Protein 6U4Z (pdb70)

InterPro domains:
  IPR005198 Glycoside hydrolase, family 76 [PF03663] (141-435)
  IPR008928 Six-hairpin glycosidase superfamily [SSF48208] (163-463)
  IPR053169 Meiotically Up-regulated Gene Protein [PTHR47791] (1-505)

Sequence (473 aa):
IDPVGQLEVYKTSSREKEILVKFIRTNYVKDIQIEIAYRNTESGENGEWTTTIVLNGDNYKYGGNYLLQVPAEGTYEVAITLIGANELRSESKSQLASTFEYVKTSMFDCAHSMMTCVIKYYYHKGPRTCWQTYYPKEQGYWDDGDAVVWGQGGGLSAFVALREASVDTEQEEYYRSLEDDMFKGIQHFWVTDHGRTAYSVYPDSGNDRFYDDNVWIGLDMAKWYAISSKDVRYLNQAKAVWDYLSQYGWDNTCGGGVHWKELNEPSKSKHTCSTAPTGVLSCKLYQLTHEQKYLDKAIECFNWLQAYMQDPSDHLYYDDNVSPDPEDPTQPGRMETNKYSYNSGQPLQLACLLYKITKNESSYLTVAHQIAEACHKKWFTSYHSEVLQRDFNILAPGHAWFNTVMCRGFFELYSIDKNPSSYLEDVRNTMLHAWFGKAHHISGLINDEEDLSGAVSMNKWEILRQASLVELYALLAIWES

Nearest PDB structures (foldseek):
  6u4z-assembly1_A  TM=1.002E+00  e=9.027E-87  Bacteroides thetaiotaomicron
  4c1s-assembly2_B  TM=9.941E-01  e=2.453E-46  Bacteroides thetaiotaomicron VPI-5482
  4v1r-assembly1_A  TM=8.796E-01  e=1.742E-18  Bacteroides thetaiotaomicron VPI-5482
  6zbw-assembly2_B  TM=8.422E-01  e=4.303E-13  Niallia circulans
  3gt5-assembly1_A  TM=7.184E-01  e=1.933E-08  Xylella fastidiosa M23

Radius of gyration: 27.52 Å; Cα contacts (8 Å, |Δi|>4): 1020; chains: 1; bounding box: 50×88×71 Å

Foldseek 3Di:
DAWWPDWDWEEDLAFQKIKIWTFRPAFDAAKKKKKWKDFCVQPPPDDIDIDIHHCVVQRGTGIDMDRHDAWGKMKIKIWIAHPPRRIHDIDIDIYTGHALVPDQLLVLLVLLVVLQCVQFADPDPARFGAFKPPQDQDPPRRGFFLLLRLLLLLLLLLNCQLCVVHPCVVVSVVCVVRSVRRQCLQQEQEPNATFGFRGRYYPGKRWLLSGLSQLQSLLSSCVRVVPCVSVVSNVSSLCCQVPPQWDLFQHIAGFTIDPDDGDQKHFLSNLLSSLVSLLSNCVVPVDVVSVVSNVSSLVSQVVHFADPVQRFGFTIWGADPVGRSHTDDTRRDGFLLSLLSSLLSLLSNCVVPVPCVSVVSNVSSLVSSQVPQWAWDQQPSNRDIATAGAFDQLLSNLSSCSSVLSNCVPVVDCRSVVNVVVLLSCQCSHLQQDPSRFGVQRGSNNPDDDDMGTSSNRSSSSSSSSSVSVVVD

Structure (mmCIF, N/CA/C/O backbone):
data_6U4Z
#
_entry.id   6U4Z
#
_cell.length_a   55.420
_cell.length_b   58.520
_cell.length_c   159.080
_cell.angle_alpha   90.000
_cell.angle_beta   90.000
_cell.angle_gamma   90.000
#
_symmetry.space_group_name_H-M   'P 21 21 21'
#
loop_
_entity.id
_entity.type
_entity.pdbx_description
1 polymer Alpha-1,6-mannanase
2 non-polymer 'HEXAETHYLENE GLYCOL'
3 non-polymer 1,2-ETHANEDIOL
4 water water
#
loop_
_atom_site.group_PDB
_atom_site.id
_atom_site.type_symbol
_atom_site.label_atom_id
_atom_site.label_alt_id
_atom_site.label_comp_id
_atom_site.label_asym_id
_atom_site.label_entity_id
_atom_site.label_seq_id
_atom_site.pdbx_PDB_ins_code
_atom_site.Cartn_x
_atom_site.Cartn_y
_atom_site.Cartn_z
_atom_site.occupancy
_atom_site.B_iso_or_equiv
_atom_site.auth_seq_id
_atom_site.auth_comp_id
_atom_site.auth_asym_id
_atom_site.auth_atom_id
_atom_site.pdbx_PDB_model_num
ATOM 1 N N . ILE A 1 24 ? 26.925 -0.855 95.370 1.00 38.35 50 ILE A N 1
ATOM 2 C CA . ILE A 1 24 ? 26.894 0.603 95.418 1.00 35.01 50 ILE A CA 1
ATOM 3 C C . ILE A 1 24 ? 25.814 1.153 94.491 1.00 31.58 50 ILE A C 1
ATOM 4 O O . ILE A 1 24 ? 25.799 0.858 93.298 1.00 32.67 50 ILE A O 1
ATOM 6 N N . ASP A 1 25 ? 24.908 1.950 95.046 1.00 33.90 51 ASP A N 1
ATOM 7 C CA . ASP A 1 25 ? 23.852 2.535 94.236 1.00 38.27 51 ASP A CA 1
ATOM 8 C C . ASP A 1 25 ? 24.429 3.642 93.354 1.00 34.25 51 ASP A C 1
ATOM 9 O O . ASP A 1 25 ? 25.340 4.362 93.777 1.00 34.08 51 ASP A O 1
ATOM 11 N N . PRO A 1 26 ? 23.932 3.801 92.136 1.00 32.30 52 PRO A N 1
ATOM 12 C CA . PRO A 1 26 ? 24.430 4.858 91.251 1.00 33.43 52 PRO A CA 1
ATOM 13 C C . PRO A 1 26 ? 23.766 6.180 91.619 1.00 36.24 52 PRO A C 1
ATOM 14 O O . PRO A 1 26 ? 22.967 6.261 92.551 1.00 37.28 52 PRO A O 1
ATOM 18 N N . VAL A 1 27 ? 24.109 7.232 90.872 1.00 33.21 53 VAL A N 1
ATOM 19 C CA . VAL A 1 27 ? 23.355 8.470 91.022 1.00 30.29 53 VAL A CA 1
ATOM 20 C C . VAL A 1 27 ? 21.937 8.238 90.527 1.00 22.80 53 VAL A C 1
ATOM 21 O O . VAL A 1 27 ? 21.709 7.490 89.566 1.00 26.40 53 VAL A O 1
ATOM 25 N N . GLY A 1 28 ? 20.978 8.880 91.193 1.00 31.64 54 GLY A N 1
ATOM 26 C CA . GLY A 1 28 ? 19.596 8.742 90.774 1.00 31.71 54 GLY A CA 1
ATOM 27 C C . GLY A 1 28 ? 19.322 9.459 89.468 1.00 27.50 54 GLY A C 1
ATOM 28 O O . GLY A 1 28 ? 18.608 8.946 88.604 1.00 33.08 54 GLY A O 1
ATOM 29 N N . GLN A 1 29 ? 19.900 10.644 89.297 1.00 29.11 55 GLN A N 1
ATOM 30 C CA . GLN A 1 29 ? 19.677 11.436 88.100 1.00 26.13 55 GLN A CA 1
ATOM 31 C C . GLN A 1 29 ? 20.968 12.145 87.726 1.00 23.33 55 GLN A C 1
ATOM 32 O O . GLN A 1 29 ? 21.766 12.513 88.591 1.00 22.33 55 GLN A O 1
ATOM 34 N N . LEU A 1 30 ? 21.154 12.336 86.424 1.00 23.23 56 LEU A N 1
ATOM 35 C CA . LEU A 1 30 ? 22.257 13.118 85.888 1.00 21.85 56 LEU A CA 1
ATOM 36 C C . LEU A 1 30 ? 21.709 13.928 84.731 1.00 21.10 56 LEU A C 1
ATOM 37 O O . LEU A 1 30 ? 21.092 13.364 83.825 1.00 21.30 56 LEU A O 1
ATOM 42 N N . GLU A 1 31 ? 21.922 15.244 84.763 1.00 19.60 57 GLU A N 1
ATOM 43 C CA . GLU A 1 31 ? 21.608 16.108 83.636 1.00 20.35 57 GLU A CA 1
ATOM 44 C C . GLU A 1 31 ? 22.796 17.021 83.395 1.00 19.72 57 GLU A C 1
ATOM 45 O O . GLU A 1 31 ? 23.459 17.454 84.339 1.00 19.08 57 GLU A O 1
ATOM 51 N N . VAL A 1 32 ? 23.087 17.289 82.130 1.00 21.14 58 VAL A N 1
ATOM 52 C CA . VAL A 1 32 ? 24.225 18.125 81.767 1.00 20.98 58 VAL A CA 1
ATOM 53 C C . VAL A 1 32 ? 23.757 19.203 80.806 1.00 23.47 58 VAL A C 1
ATOM 54 O O . VAL A 1 32 ? 22.884 18.964 79.962 1.00 22.69 58 VAL A O 1
ATOM 58 N N . TYR A 1 33 ? 24.347 20.389 80.931 1.00 19.97 59 TYR A N 1
ATOM 59 C CA . TYR A 1 33 ? 23.853 21.557 80.223 1.00 20.15 59 TYR A CA 1
ATOM 60 C C . TYR A 1 33 ? 24.998 22.414 79.721 1.00 20.70 59 TYR A C 1
ATOM 61 O O . TYR A 1 33 ? 26.009 22.590 80.403 1.00 19.37 59 TYR A O 1
ATOM 70 N N . LYS A 1 34 ? 24.809 22.957 78.526 1.00 21.47 60 LYS A N 1
ATOM 71 C CA . LYS A 1 34 ? 25.541 24.134 78.098 1.00 20.14 60 LYS A CA 1
ATOM 72 C C . LYS A 1 34 ? 25.281 25.267 79.088 1.00 21.01 60 LYS A C 1
ATOM 73 O O . LYS A 1 34 ? 24.251 25.303 79.768 1.00 24.00 60 LYS A O 1
ATOM 78 N N . THR A 1 35 ? 26.234 26.185 79.197 1.00 19.87 61 THR A N 1
ATOM 79 C CA . THR A 1 35 ? 26.056 27.374 80.023 1.00 20.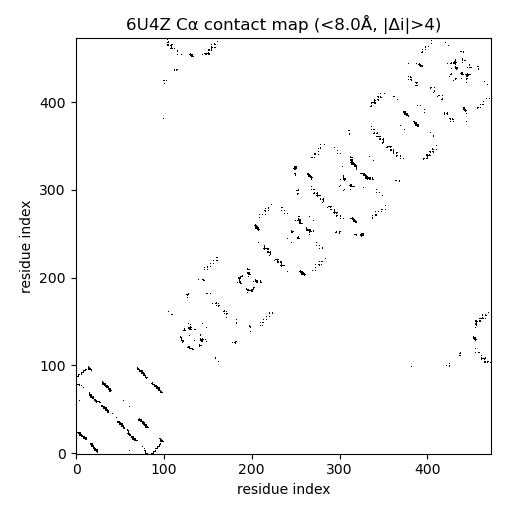30 61 THR A CA 1
ATOM 80 C C . THR A 1 35 ? 26.224 28.610 79.147 1.00 20.65 61 THR A C 1
ATOM 81 O O . THR A 1 35 ? 26.362 28.518 77.925 1.00 20.67 61 THR A O 1
ATOM 85 N N A SER A 1 36 ? 26.219 29.778 79.783 0.37 19.98 62 SER A N 1
ATOM 86 N N B SER A 1 36 ? 26.218 29.777 79.787 0.63 19.95 62 SER A N 1
ATOM 87 C CA A SER A 1 36 ? 26.454 31.026 79.070 0.37 21.81 62 SER A CA 1
ATOM 88 C CA B SER A 1 36 ? 26.454 31.030 79.082 0.63 21.81 62 SER A CA 1
ATOM 89 C C A SER A 1 36 ? 27.932 31.314 78.848 0.37 23.52 62 SER A C 1
ATOM 90 C C B SER A 1 36 ? 27.930 31.300 78.829 0.63 23.57 62 SER A C 1
ATOM 91 O O A SER A 1 36 ? 28.261 32.316 78.203 0.37 22.43 62 SER A O 1
ATOM 92 O O B SER A 1 36 ? 28.257 32.277 78.146 0.63 22.42 62 SER A O 1
ATOM 97 N N . ARG A 1 37 ? 28.824 30.472 79.357 1.00 20.84 63 ARG A N 1
ATOM 98 C CA . ARG A 1 37 ? 30.255 30.657 79.191 1.00 20.65 63 ARG A CA 1
ATOM 99 C C . ARG A 1 37 ? 30.825 29.558 78.307 1.00 18.54 63 ARG A C 1
ATOM 100 O O . ARG A 1 37 ? 30.324 28.432 78.282 1.00 18.25 63 ARG A O 1
ATOM 108 N N . GLU A 1 38 ? 31.870 29.904 77.561 1.00 18.63 64 GLU A N 1
ATOM 109 C CA . GLU A 1 38 ? 32.439 28.980 76.597 1.00 17.77 64 GLU A CA 1
ATOM 110 C C . GLU A 1 38 ? 33.079 27.787 77.295 1.00 17.89 64 GLU A C 1
ATOM 111 O O . GLU A 1 38 ? 33.515 27.871 78.447 1.00 18.11 64 GLU A O 1
ATOM 117 N N . LYS A 1 39 ? 33.132 26.668 76.575 1.00 15.92 65 LYS A N 1
ATOM 118 C CA . LYS A 1 39 ? 33.901 25.502 77.004 1.00 16.23 65 LYS A CA 1
ATOM 119 C C . LYS A 1 39 ? 33.521 25.076 78.416 1.00 17.52 65 LYS A C 1
ATOM 120 O O . LYS A 1 39 ? 34.375 24.777 79.252 1.00 17.80 65 LYS A O 1
ATOM 126 N N . GLU A 1 40 ? 32.218 25.047 78.682 1.00 16.26 66 GLU A N 1
ATOM 127 C CA . GLU A 1 40 ? 31.710 24.755 80.015 1.00 17.59 66 GLU A CA 1
ATOM 128 C C . GLU A 1 40 ? 30.513 23.834 79.904 1.00 18.04 66 GLU A C 1
ATOM 129 O O . GLU A 1 40 ? 29.622 24.062 79.081 1.00 18.86 66 GLU A O 1
ATOM 135 N N . ILE A 1 41 ? 30.493 22.802 80.739 1.00 18.50 67 ILE A N 1
ATOM 136 C CA . ILE A 1 41 ? 29.334 21.935 80.888 1.00 18.66 67 ILE A CA 1
ATOM 137 C C . ILE A 1 41 ? 28.950 21.934 82.356 1.00 19.94 67 ILE A C 1
ATOM 138 O O . ILE A 1 41 ? 29.775 21.604 83.221 1.00 18.89 67 ILE A O 1
ATOM 143 N N . LEU A 1 42 ? 27.713 22.319 82.641 1.00 17.51 68 LEU A N 1
ATOM 144 C CA . LEU A 1 42 ? 27.192 22.260 83.997 1.00 18.53 68 LEU A CA 1
ATOM 145 C C . LEU A 1 42 ? 26.613 20.872 84.225 1.00 19.83 68 LEU A C 1
ATOM 146 O O . LEU A 1 42 ? 25.713 20.438 83.495 1.00 21.03 68 LEU A O 1
ATOM 151 N N . VAL A 1 43 ? 27.142 20.173 85.220 1.00 17.43 69 VAL A N 1
ATOM 152 C CA . VAL A 1 43 ? 26.715 18.822 85.551 1.00 17.51 69 VAL A CA 1
ATOM 153 C C . VAL A 1 43 ? 25.824 18.930 86.774 1.00 18.64 69 VAL A C 1
ATOM 154 O O . VAL A 1 43 ? 26.263 19.424 87.815 1.00 18.27 69 VAL A O 1
ATOM 158 N N . LYS A 1 44 ? 24.578 18.486 86.659 1.00 17.17 70 LYS A N 1
ATOM 159 C CA . LYS A 1 44 ? 23.660 18.491 87.790 1.00 20.77 70 LYS A CA 1
ATOM 160 C C . LYS A 1 44 ? 23.242 17.059 88.065 1.00 18.15 70 LYS A C 1
ATOM 161 O O . LYS A 1 44 ? 22.807 16.350 87.150 1.00 20.51 70 LYS A O 1
ATOM 165 N N . PHE A 1 45 ? 23.374 16.643 89.321 1.00 18.31 71 PHE A N 1
ATOM 166 C CA . PHE A 1 45 ? 23.111 15.256 89.657 1.00 18.32 71 PHE A CA 1
ATOM 167 C C . PHE A 1 45 ? 22.376 15.173 90.984 1.00 17.59 71 PHE A C 1
ATOM 168 O O . PHE A 1 45 ? 22.467 16.062 91.836 1.00 18.26 71 PHE A O 1
ATOM 176 N N . ILE A 1 46 ? 21.648 14.070 91.130 1.00 19.82 72 ILE A N 1
ATOM 177 C CA . ILE A 1 46 ? 20.794 13.757 92.264 1.00 24.49 72 ILE A CA 1
ATOM 178 C C . ILE A 1 46 ? 21.248 12.411 92.809 1.00 20.55 72 ILE A C 1
ATOM 179 O O . ILE A 1 46 ? 21.419 11.456 92.045 1.00 25.89 72 ILE A O 1
ATOM 184 N N . ARG A 1 47 ? 21.452 12.316 94.112 1.00 25.09 73 ARG A N 1
ATOM 185 C CA . ARG A 1 47 ? 21.748 11.032 94.729 1.00 28.96 73 ARG A CA 1
ATOM 186 C C . ARG A 1 47 ? 20.446 10.399 95.205 1.00 37.39 73 ARG A C 1
ATOM 187 O O . ARG A 1 47 ? 19.673 11.035 95.934 1.00 28.11 73 ARG A O 1
ATOM 195 N N . THR A 1 48 ? 20.185 9.165 94.751 1.00 30.11 74 THR A N 1
ATOM 196 C CA . THR A 1 48 ? 18.971 8.457 95.151 1.00 35.28 74 THR A CA 1
ATOM 197 C C . THR A 1 48 ? 18.799 8.492 96.664 1.00 37.19 74 THR A C 1
ATOM 198 O O . THR A 1 48 ? 17.719 8.817 97.171 1.00 32.00 74 THR A O 1
ATOM 200 N N . ASN A 1 49 ? 19.868 8.183 97.398 1.00 31.56 75 ASN A N 1
ATOM 201 C CA . ASN A 1 49 ? 19.940 8.424 98.832 1.00 38.68 75 ASN A CA 1
ATOM 202 C C . ASN A 1 49 ? 21.374 8.789 99.187 1.00 35.83 75 ASN A C 1
ATOM 203 O O . ASN A 1 49 ? 22.317 8.466 98.456 1.00 36.30 75 ASN A O 1
ATOM 208 N N . TYR A 1 50 ? 21.524 9.471 100.321 1.00 26.46 76 TYR A N 1
ATOM 209 C CA . TYR A 1 50 ? 22.844 9.811 100.838 1.00 33.53 76 TYR A CA 1
ATOM 210 C C . TYR A 1 50 ? 23.465 8.595 101.514 1.00 38.83 76 TYR A C 1
ATOM 211 O O . TYR A 1 50 ? 22.906 8.054 102.477 1.00 35.54 76 TYR A O 1
ATOM 220 N N . VAL A 1 51 ? 24.627 8.183 101.024 1.00 28.88 77 VAL A N 1
ATOM 221 C CA . VAL A 1 51 ? 25.407 7.104 101.614 1.00 27.40 77 VAL A CA 1
ATOM 222 C C . VAL A 1 51 ? 26.735 7.698 102.062 1.00 31.30 77 VAL A C 1
ATOM 223 O O . VAL A 1 51 ? 27.395 8.403 101.289 1.00 31.82 77 VAL A O 1
ATOM 227 N N . LYS A 1 52 ? 27.113 7.440 103.310 1.00 33.09 78 LYS A N 1
ATOM 228 C CA . LYS A 1 52 ? 28.357 7.990 103.829 1.00 30.30 78 LYS A CA 1
ATOM 229 C C . LYS A 1 52 ? 29.556 7.364 103.124 1.00 31.53 78 LYS A C 1
ATOM 230 O O . LYS A 1 52 ? 29.500 6.228 102.643 1.00 27.78 78 LYS A O 1
ATOM 232 N N . ASP A 1 53 ? 30.643 8.138 103.048 1.00 35.92 79 ASP A N 1
ATOM 233 C CA . ASP A 1 53 ? 31.927 7.667 102.514 1.00 34.19 79 ASP A CA 1
ATOM 234 C C . ASP A 1 53 ? 31.816 7.193 101.063 1.00 38.84 79 ASP A C 1
ATOM 235 O O . ASP A 1 53 ? 32.404 6.183 100.673 1.00 39.54 79 ASP A O 1
ATOM 237 N N . ILE A 1 54 ? 31.055 7.926 100.255 1.00 25.62 80 ILE A N 1
ATOM 238 C CA . ILE A 1 54 ? 30.952 7.654 98.826 1.00 26.60 80 ILE A CA 1
ATOM 239 C C . ILE A 1 54 ? 31.658 8.775 98.078 1.00 25.15 80 ILE A C 1
ATOM 240 O O . ILE A 1 54 ? 31.518 9.952 98.428 1.00 25.96 80 ILE A O 1
ATOM 244 N N . GLN A 1 55 ? 32.427 8.401 97.062 1.00 25.62 81 GLN A N 1
ATOM 245 C CA . GLN A 1 55 ? 33.096 9.362 96.201 1.00 25.58 81 GLN A CA 1
ATOM 246 C C . GLN A 1 55 ? 32.343 9.474 94.882 1.00 23.03 81 GLN A C 1
ATOM 247 O O . GLN A 1 55 ? 31.728 8.514 94.409 1.00 22.72 81 GLN A O 1
ATOM 253 N N . ILE A 1 56 ? 32.396 10.661 94.291 1.00 22.31 82 ILE A N 1
ATOM 254 C CA . ILE A 1 56 ? 31.635 10.971 93.089 1.00 20.26 82 ILE A CA 1
ATOM 255 C C . ILE A 1 56 ? 32.617 11.198 91.953 1.00 19.77 82 ILE A C 1
ATOM 256 O O . ILE A 1 56 ? 33.311 12.221 91.908 1.00 20.37 82 ILE A O 1
ATOM 261 N N . GLU A 1 57 ? 32.660 10.257 91.021 1.00 18.55 83 GLU A N 1
ATOM 262 C CA . GLU A 1 57 ? 33.543 10.376 89.872 1.00 19.65 83 GLU A CA 1
ATOM 263 C C . GLU A 1 57 ? 32.780 11.028 88.728 1.00 18.69 83 GLU A C 1
ATOM 264 O O . GLU A 1 57 ? 31.771 10.489 88.254 1.00 19.16 83 GLU A O 1
ATOM 270 N N . ILE A 1 58 ? 33.255 12.188 88.287 1.00 18.18 84 ILE A N 1
ATOM 271 C CA . ILE A 1 58 ? 32.710 12.853 87.110 1.00 16.59 84 ILE A CA 1
ATOM 272 C C . ILE A 1 58 ? 33.740 12.728 86.002 1.00 17.19 84 ILE A C 1
ATOM 273 O O . ILE A 1 58 ? 34.873 13.208 86.134 1.00 17.00 84 ILE A O 1
ATOM 278 N N . ALA A 1 59 ? 33.355 12.067 84.920 1.00 16.46 85 ALA A N 1
ATOM 279 C CA . ALA A 1 59 ? 34.250 11.819 83.807 1.00 18.21 85 ALA A CA 1
ATOM 280 C C . ALA A 1 59 ? 33.626 12.357 82.529 1.00 21.40 85 ALA A C 1
ATOM 281 O O . ALA A 1 59 ? 32.404 12.313 82.348 1.00 18.51 85 ALA A O 1
ATOM 283 N N . TYR A 1 60 ? 34.469 12.877 81.641 1.00 17.47 86 TYR A N 1
ATOM 284 C CA . TYR A 1 60 ? 33.980 13.328 80.350 1.00 15.68 86 TYR A CA 1
ATOM 285 C C . TYR A 1 60 ? 34.952 12.962 79.244 1.00 16.95 86 TYR A C 1
ATOM 286 O O . TYR A 1 60 ? 36.147 12.757 79.465 1.00 16.92 86 TYR A O 1
ATOM 295 N N . ARG A 1 61 ? 34.410 12.901 78.037 1.00 16.60 87 ARG A N 1
ATOM 296 C CA . ARG A 1 61 ? 35.232 12.788 76.850 1.00 16.14 87 ARG A CA 1
ATOM 297 C C . ARG A 1 61 ? 34.479 13.425 75.697 1.00 15.89 87 ARG A C 1
ATOM 298 O O . ARG A 1 61 ? 33.244 13.417 75.652 1.00 16.16 87 ARG A O 1
ATOM 306 N N . ASN A 1 62 ? 35.244 13.995 74.778 1.00 18.61 88 ASN A N 1
ATOM 307 C CA . ASN A 1 62 ? 34.683 14.474 73.531 1.00 17.61 88 ASN A CA 1
ATOM 308 C C . ASN A 1 62 ? 34.151 13.272 72.763 1.00 20.07 88 ASN A C 1
ATOM 309 O O . ASN A 1 62 ? 34.834 12.250 72.650 1.00 20.40 88 ASN A O 1
ATOM 314 N N . THR A 1 63 ? 32.922 13.380 72.251 1.00 17.80 89 THR A N 1
ATOM 315 C CA . THR A 1 63 ? 32.349 12.234 71.547 1.00 20.02 89 THR A CA 1
ATOM 316 C C . THR A 1 63 ? 33.079 11.916 70.252 1.00 22.70 89 THR A C 1
ATOM 317 O O . THR A 1 63 ? 32.896 10.817 69.716 1.00 22.85 89 THR A O 1
ATOM 321 N N . GLU A 1 64 ? 33.919 12.827 69.756 1.00 19.85 90 GLU A N 1
ATOM 322 C CA . GLU A 1 64 ? 34.662 12.574 68.526 1.00 20.60 90 GLU A CA 1
ATOM 323 C C . GLU A 1 64 ? 35.588 11.371 68.645 1.00 24.42 90 GLU A C 1
ATOM 324 O O . GLU A 1 64 ? 35.940 10.769 67.626 1.00 23.98 90 GLU A O 1
ATOM 326 N N . SER A 1 65 ? 35.994 11.003 69.858 1.00 19.23 91 SER A N 1
ATOM 327 C CA . SER A 1 65 ? 36.897 9.871 70.026 1.00 22.47 91 SER A CA 1
ATOM 328 C C . SER A 1 65 ? 36.185 8.524 70.038 1.00 24.15 91 SER A C 1
ATOM 329 O O . SER A 1 65 ? 36.859 7.491 69.997 1.00 25.20 91 SER A O 1
ATOM 332 N N . GLY A 1 66 ? 34.859 8.498 70.093 1.00 23.04 92 GLY A N 1
ATOM 333 C CA . GLY A 1 66 ? 34.151 7.233 70.077 1.00 19.05 92 GLY A CA 1
ATOM 334 C C . GLY A 1 66 ? 34.236 6.511 71.408 1.00 19.73 92 GLY A C 1
ATOM 335 O O . GLY A 1 66 ? 34.712 7.040 72.416 1.00 21.70 92 GLY A O 1
ATOM 336 N N . GLU A 1 67 ? 33.766 5.261 71.400 1.00 21.32 93 GLU A N 1
ATOM 337 C CA . GLU A 1 67 ? 33.567 4.536 72.652 1.00 21.60 93 GLU A CA 1
ATOM 338 C C . GLU A 1 67 ? 34.871 4.093 73.297 1.00 21.81 93 GLU A C 1
ATOM 339 O O . GLU A 1 67 ? 34.878 3.785 74.495 1.00 25.14 93 GLU A O 1
ATOM 345 N N . ASN A 1 68 ? 35.957 4.025 72.536 1.00 22.78 94 ASN A N 1
ATOM 346 C CA . ASN A 1 68 ? 37.275 3.735 73.084 1.00 25.30 94 ASN A CA 1
ATOM 347 C C . ASN A 1 68 ? 38.024 4.998 73.477 1.00 24.91 94 ASN A C 1
ATOM 348 O O . ASN A 1 68 ? 39.181 4.912 73.898 1.00 25.40 94 ASN A O 1
ATOM 353 N N . GLY A 1 69 ? 37.397 6.162 73.338 1.00 21.77 95 GLY A N 1
ATOM 354 C CA . GLY A 1 69 ? 38.071 7.399 73.675 1.00 21.82 95 GLY A CA 1
ATOM 355 C C . GLY A 1 69 ? 38.382 7.473 75.159 1.00 21.28 95 GLY A C 1
ATOM 356 O O . GLY A 1 69 ? 37.617 7.005 76.004 1.00 19.89 95 GLY A O 1
ATOM 357 N N . GLU A 1 70 ? 39.522 8.078 75.472 1.00 21.92 96 GLU A N 1
ATOM 358 C CA . GLU A 1 70 ? 39.944 8.210 76.856 1.00 18.20 96 GLU A CA 1
ATOM 359 C C . GLU A 1 70 ? 39.095 9.243 77.588 1.00 19.84 96 GLU A C 1
ATOM 360 O O . GLU A 1 70 ? 38.636 10.231 77.009 1.00 19.50 96 GLU A O 1
ATOM 362 N N . TRP A 1 71 ? 38.917 9.018 78.883 1.00 17.58 97 TRP A N 1
ATOM 363 C CA . TRP A 1 71 ? 38.127 9.899 79.730 1.00 17.15 97 TRP A CA 1
ATOM 364 C C . TRP A 1 71 ? 39.022 10.853 80.511 1.00 18.43 97 TRP A C 1
ATOM 365 O O . TRP A 1 71 ? 40.140 10.510 80.910 1.00 22.80 97 TRP A O 1
ATOM 376 N N . THR A 1 72 ? 38.497 12.051 80.755 1.00 17.06 98 THR A N 1
ATOM 377 C CA . THR A 1 72 ? 39.101 12.980 81.698 1.00 17.40 98 THR A CA 1
ATOM 378 C C . THR A 1 72 ? 38.229 12.965 82.941 1.00 19.29 98 THR A C 1
ATOM 379 O O . THR A 1 72 ? 37.027 13.245 82.863 1.00 17.31 98 THR A O 1
ATOM 383 N N A THR A 1 73 ? 38.850 12.635 84.067 0.40 18.26 99 THR A N 1
ATOM 384 N N B THR A 1 73 ? 38.862 12.711 84.082 0.60 18.21 99 THR A N 1
ATOM 385 C CA A THR A 1 73 ? 38.110 12.319 85.275 0.40 19.75 99 THR A CA 1
ATOM 386 C CA B THR A 1 73 ? 38.146 12.281 85.273 0.60 19.75 99 THR A CA 1
ATOM 387 C C A THR A 1 73 ? 38.526 13.221 86.426 0.40 18.88 99 THR A C 1
ATOM 388 C C B THR A 1 73 ? 38.558 13.099 86.488 0.60 18.88 99 THR A C 1
ATOM 389 O O A THR A 1 73 ? 39.657 13.715 86.489 0.40 20.86 99 THR A O 1
ATOM 390 O O B THR A 1 73 ? 39.738 13.419 86.665 0.60 21.46 99 THR A O 1
ATOM 397 N N . ILE A 1 74 ? 37.578 13.440 87.323 1.00 19.10 100 ILE A N 1
ATOM 398 C CA . ILE A 1 74 ? 37.826 14.032 88.627 1.00 16.04 100 ILE A CA 1
ATOM 399 C C . ILE A 1 74 ? 36.928 13.302 89.609 1.00 19.53 100 ILE A C 1
ATOM 400 O O . ILE A 1 74 ? 35.823 12.877 89.250 1.00 20.76 100 ILE A O 1
ATOM 405 N N . VAL A 1 75 ? 37.417 13.108 90.829 1.00 20.45 101 VAL A N 1
ATOM 406 C CA . VAL A 1 75 ? 36.681 12.410 91.874 1.00 19.84 101 VAL A CA 1
ATOM 407 C C . VAL A 1 75 ? 36.449 13.376 93.026 1.00 20.77 101 VAL A C 1
ATOM 408 O O . VAL A 1 75 ? 37.399 13.969 93.550 1.00 23.29 101 VAL A O 1
ATOM 412 N N . LEU A 1 76 ? 35.189 13.522 93.421 1.00 23.16 102 LEU A N 1
ATOM 413 C CA . LEU A 1 76 ? 34.789 14.443 94.470 1.00 24.61 102 LEU A CA 1
ATOM 414 C C . LEU A 1 76 ? 34.355 13.665 95.704 1.00 20.29 102 LEU A C 1
ATOM 415 O O . LEU A 1 76 ? 33.903 12.521 95.609 1.00 23.53 102 LEU A O 1
ATOM 420 N N . ASN A 1 77 ? 34.482 14.309 96.861 1.00 22.36 103 ASN A N 1
ATOM 421 C CA . ASN A 1 77 ? 34.021 13.728 98.115 1.00 18.77 103 ASN A CA 1
ATOM 422 C C . ASN A 1 77 ? 32.506 13.869 98.202 1.00 21.62 103 ASN A C 1
ATOM 423 O O . ASN A 1 77 ? 31.982 14.987 98.233 1.00 21.87 103 ASN A O 1
ATOM 428 N N . GLY A 1 78 ? 31.805 12.735 98.265 1.00 20.63 104 GLY A N 1
ATOM 429 C CA . GLY A 1 78 ? 30.355 12.756 98.343 1.00 24.20 104 GLY A CA 1
ATOM 430 C C . GLY A 1 78 ? 29.808 13.408 99.592 1.00 20.77 104 GLY A C 1
ATOM 431 O O . GLY A 1 78 ? 28.644 13.813 99.608 1.00 19.96 104 GLY A O 1
ATOM 432 N N . ASP A 1 79 ? 30.613 13.524 100.646 1.00 22.61 105 ASP A N 1
ATOM 433 C CA . ASP A 1 79 ? 30.128 14.221 101.831 1.00 23.73 105 ASP A CA 1
ATOM 434 C C . ASP A 1 79 ? 29.918 15.710 101.582 1.00 24.88 105 ASP A C 1
ATOM 435 O O . ASP A 1 79 ? 29.204 16.358 102.353 1.00 26.35 105 ASP A O 1
ATOM 440 N N . ASN A 1 80 ? 30.506 16.256 100.521 1.00 22.81 106 ASN A N 1
ATOM 441 C CA . ASN A 1 80 ? 30.256 17.625 100.099 1.00 24.27 106 ASN A CA 1
ATOM 442 C C . ASN A 1 80 ? 29.120 17.715 99.092 1.00 22.45 106 ASN A C 1
ATOM 443 O O . ASN A 1 80 ? 28.815 18.813 98.616 1.00 22.88 106 ASN A O 1
ATOM 448 N N . TYR A 1 81 ? 28.488 16.586 98.776 1.00 19.47 107 TYR A N 1
ATOM 449 C CA . TYR A 1 81 ? 27.395 16.503 97.816 1.00 15.71 107 TYR A CA 1
ATOM 450 C C . TYR A 1 81 ? 26.422 15.438 98.311 1.00 18.20 107 TYR A C 1
ATOM 451 O O . TYR A 1 81 ? 26.172 14.434 97.654 1.00 18.41 107 TYR A O 1
ATOM 460 N N . LYS A 1 82 ? 25.867 15.669 99.503 1.00 19.59 108 LYS A N 1
ATOM 461 C CA . LYS A 1 82 ? 25.174 14.597 100.212 1.00 19.22 108 LYS A CA 1
ATOM 462 C C . LYS A 1 82 ? 23.986 14.079 99.418 1.00 18.34 108 LYS A C 1
ATOM 463 O O . LYS A 1 82 ? 23.751 12.868 99.355 1.00 20.34 108 LYS A O 1
ATOM 466 N N . TYR A 1 83 ? 23.232 14.980 98.794 1.00 18.82 109 TYR A N 1
ATOM 467 C CA . TYR A 1 83 ? 22.060 14.616 98.016 1.00 19.09 109 TYR A CA 1
ATOM 468 C C . TYR A 1 83 ? 22.257 14.901 96.536 1.00 24.36 109 TYR A C 1
ATOM 469 O O . TYR A 1 83 ? 21.289 14.964 95.773 1.00 29.82 109 TYR A O 1
ATOM 478 N N . GLY A 1 84 ? 23.504 15.049 96.119 1.00 21.88 110 GLY A N 1
ATOM 479 C CA . GLY A 1 84 ? 23.802 15.406 94.756 1.00 23.31 110 GLY A CA 1
ATOM 480 C C . GLY A 1 84 ? 24.390 16.792 94.719 1.00 20.65 110 GLY A C 1
ATOM 481 O O . GLY A 1 84 ? 24.998 17.251 95.692 1.00 23.33 110 GLY A O 1
ATOM 482 N N . GLY A 1 85 ? 24.220 17.468 93.604 1.00 19.35 111 GLY A N 1
ATOM 483 C CA . GLY A 1 85 ? 24.672 18.827 93.500 1.00 21.46 111 GLY A CA 1
ATOM 484 C C . GLY A 1 85 ? 24.976 19.164 92.061 1.00 19.25 111 GLY A C 1
ATOM 485 O O . GLY A 1 85 ? 24.450 18.549 91.135 1.00 18.46 111 GLY A O 1
ATOM 486 N N . ASN A 1 86 ? 25.845 20.149 91.902 1.00 19.30 112 ASN A N 1
ATOM 487 C CA . ASN A 1 86 ? 26.243 20.582 90.579 1.00 19.89 112 ASN A CA 1
ATOM 488 C C . ASN A 1 86 ? 27.739 20.819 90.566 1.00 19.63 112 ASN A C 1
ATOM 489 O O . ASN A 1 86 ? 28.346 21.151 91.588 1.00 21.48 112 ASN A O 1
ATOM 494 N N . TYR A 1 87 ? 28.327 20.628 89.394 1.00 17.38 113 TYR A N 1
ATOM 495 C CA . TYR A 1 87 ? 29.746 20.855 89.204 1.00 18.88 113 TYR A CA 1
ATOM 496 C C . TYR A 1 87 ? 29.924 21.377 87.789 1.00 19.84 113 TYR A C 1
ATOM 497 O O . TYR A 1 87 ? 29.276 20.889 86.858 1.00 19.53 113 TYR A O 1
ATOM 506 N N . LEU A 1 88 ? 30.789 22.373 87.635 1.00 21.44 114 LEU A N 1
ATOM 507 C CA . LEU A 1 88 ? 31.049 22.993 86.343 1.00 17.29 114 LEU A CA 1
ATOM 508 C C . LEU A 1 88 ? 32.308 22.376 85.750 1.00 19.41 114 LEU A C 1
ATOM 509 O O . LEU A 1 88 ? 33.394 22.494 86.329 1.00 22.85 114 LEU A O 1
ATOM 512 N N . LEU A 1 89 ? 32.163 21.711 84.609 1.00 18.33 115 LEU A N 1
ATOM 513 C CA . LEU A 1 89 ? 33.296 21.158 83.882 1.00 18.74 115 LEU A CA 1
ATOM 514 C C . LEU A 1 89 ? 33.797 22.185 82.886 1.00 21.01 115 LEU A C 1
ATOM 515 O O . LEU A 1 89 ? 33.028 22.674 82.052 1.00 22.68 115 LEU A O 1
ATOM 520 N N . GLN A 1 90 ? 35.084 22.494 82.956 1.00 19.45 116 GLN A N 1
ATOM 521 C CA . GLN A 1 90 ? 35.745 23.297 81.942 1.00 18.81 116 GLN A CA 1
ATOM 522 C C . GLN A 1 90 ? 36.436 22.346 80.979 1.00 21.35 116 GLN A C 1
ATOM 523 O O . GLN A 1 90 ? 37.366 21.629 81.366 1.00 25.03 116 GLN A O 1
ATOM 529 N N . VAL A 1 91 ? 35.966 22.329 79.737 1.00 16.86 117 VAL A N 1
ATOM 530 C CA . VAL A 1 91 ? 36.434 21.379 78.729 1.00 16.39 117 VAL A CA 1
ATOM 531 C C . VAL A 1 91 ? 37.393 22.063 77.758 1.00 17.65 117 VAL A C 1
ATOM 532 O O . VAL A 1 91 ? 37.450 23.300 77.710 1.00 18.35 117 VAL A O 1
ATOM 536 N N . PRO A 1 92 ? 38.161 21.308 76.966 1.00 17.61 118 PRO A N 1
ATOM 537 C CA . PRO A 1 92 ? 39.233 21.931 76.176 1.00 18.17 118 PRO A CA 1
ATOM 538 C C . PRO A 1 92 ? 38.778 22.663 74.930 1.00 19.41 118 PRO A C 1
ATOM 539 O O . PRO A 1 92 ? 39.554 23.465 74.389 1.00 19.89 118 PRO A O 1
ATOM 543 N N . ALA A 1 93 ? 37.581 22.399 74.478 1.00 17.96 119 ALA A N 1
ATOM 544 C CA . ALA A 1 93 ? 37.209 22.981 73.187 1.00 18.79 119 ALA A CA 1
ATOM 545 C C . ALA A 1 93 ? 35.708 22.956 73.006 1.00 21.19 119 ALA A C 1
ATOM 546 O O . ALA A 1 93 ? 35.026 22.263 73.686 1.00 19.49 119 ALA A O 1
ATOM 548 N N . GLU A 1 94 ? 35.247 23.660 71.978 1.00 16.86 120 GLU A N 1
ATOM 549 C CA . GLU A 1 94 ? 33.899 23.441 71.478 1.00 16.93 120 GLU A CA 1
ATOM 550 C C . GLU A 1 94 ? 33.730 21.971 71.124 1.00 21.14 120 GLU A C 1
ATOM 551 O O . GLU A 1 94 ? 34.675 21.302 70.696 1.00 26.15 120 GLU A O 1
ATOM 553 N N . GLY A 1 95 ? 32.528 21.455 71.319 1.00 18.41 121 GLY A N 1
ATOM 554 C CA . GLY A 1 95 ? 32.253 20.089 70.891 1.00 20.38 121 GLY A CA 1
ATOM 555 C C . GLY A 1 95 ? 31.131 19.502 71.695 1.00 18.21 121 GLY A C 1
ATOM 556 O O . GLY A 1 95 ? 30.552 20.170 72.488 1.00 17.88 121 GLY A O 1
ATOM 557 N N . THR A 1 96 ? 30.806 18.277 71.351 1.00 18.38 122 THR A N 1
ATOM 558 C CA . THR A 1 96 ? 29.841 17.554 72.154 1.00 17.40 122 THR A CA 1
ATOM 559 C C . THR A 1 96 ? 30.583 16.527 72.989 1.00 17.20 122 THR A C 1
ATOM 560 O O . THR A 1 96 ? 31.483 15.840 72.494 1.00 19.67 122 THR A O 1
ATOM 564 N N . TYR A 1 97 ? 30.159 16.441 74.242 1.00 17.10 123 TYR A N 1
ATOM 565 C CA . TYR A 1 97 ? 30.871 15.669 75.241 1.00 17.60 123 TYR A CA 1
ATOM 566 C C . TYR A 1 97 ? 29.928 14.691 75.909 1.00 18.20 123 TYR A C 1
ATOM 567 O O . TYR A 1 97 ? 28.778 15.020 76.211 1.00 18.65 123 TYR A O 1
ATOM 576 N N . GLU A 1 98 ? 30.439 13.497 76.158 1.00 15.31 124 GLU A N 1
ATOM 577 C CA . GLU A 1 98 ? 29.770 12.538 77.012 1.00 16.43 124 GLU A CA 1
ATOM 578 C C . GLU A 1 98 ? 30.276 12.752 78.428 1.00 17.17 124 GLU A C 1
ATOM 579 O O . GLU A 1 98 ? 31.485 12.813 78.656 1.00 16.57 124 GLU A O 1
ATOM 585 N N . VAL A 1 99 ? 29.351 12.891 79.369 1.00 17.27 125 VAL A N 1
ATOM 586 C CA . VAL A 1 99 ? 29.680 13.081 80.772 1.00 15.66 125 VAL A CA 1
ATOM 587 C C . VAL A 1 99 ? 29.086 11.909 81.532 1.00 20.15 125 VAL A C 1
ATOM 588 O O . VAL A 1 99 ? 27.879 11.657 81.439 1.00 19.97 125 VAL A O 1
ATOM 592 N N . ALA A 1 100 ? 29.930 11.208 82.281 1.00 17.52 126 ALA A N 1
ATOM 593 C CA . ALA A 1 100 ? 29.512 10.042 83.045 1.00 19.26 126 ALA A CA 1
ATOM 594 C C . ALA A 1 100 ? 29.764 10.282 84.526 1.00 18.44 126 ALA A C 1
ATOM 595 O O . ALA A 1 100 ? 30.804 10.827 84.909 1.00 21.41 126 ALA A O 1
ATOM 597 N N . ILE A 1 101 ? 28.807 9.887 85.362 1.00 18.59 127 ILE A N 1
ATOM 598 C CA . ILE A 1 101 ? 28.973 9.926 86.807 1.00 20.39 127 ILE A CA 1
ATOM 599 C C . ILE A 1 101 ? 28.923 8.503 87.335 1.00 20.14 127 ILE A C 1
ATOM 600 O O . ILE A 1 101 ? 28.013 7.734 86.998 1.00 23.79 127 ILE A O 1
ATOM 605 N N . THR A 1 102 ? 29.911 8.155 88.141 1.00 21.62 128 THR A N 1
ATOM 606 C CA . THR A 1 102 ? 30.012 6.866 88.795 1.00 21.60 128 THR A CA 1
ATOM 607 C C . THR A 1 102 ? 30.226 7.128 90.271 1.00 22.63 128 THR A C 1
ATOM 608 O O . THR A 1 102 ? 31.009 8.004 90.644 1.00 21.38 128 THR A O 1
ATOM 612 N N . LEU A 1 103 ? 29.496 6.427 91.124 1.00 23.27 129 LEU A N 1
ATOM 613 C CA . LEU A 1 103 ? 29.722 6.532 92.554 1.00 27.23 129 LEU A CA 1
ATOM 614 C C . LEU A 1 103 ? 30.610 5.377 92.988 1.00 22.48 129 LEU A C 1
ATOM 615 O O . LEU A 1 103 ? 30.472 4.253 92.494 1.00 25.36 129 LEU A O 1
ATOM 620 N N . ILE A 1 104 ? 31.537 5.673 93.892 1.00 23.63 130 ILE A N 1
ATOM 621 C CA . ILE A 1 104 ? 32.598 4.746 94.263 1.00 28.36 130 ILE A CA 1
ATOM 622 C C . ILE A 1 104 ? 32.541 4.542 95.767 1.00 27.55 130 ILE A C 1
ATOM 623 O O . ILE A 1 104 ? 32.604 5.514 96.531 1.00 25.14 130 ILE A O 1
ATOM 627 N N . GLY A 1 105 ? 32.432 3.283 96.187 1.00 25.89 131 GLY A N 1
ATOM 628 C CA . GLY A 1 105 ? 32.393 2.921 97.586 1.00 32.05 131 GLY A CA 1
ATOM 629 C C . GLY A 1 105 ? 33.737 2.446 98.097 1.00 35.03 131 GLY A C 1
ATOM 630 O O . GLY A 1 105 ? 34.787 2.687 97.492 1.00 39.63 131 GLY A O 1
ATOM 631 N N . ALA A 1 106 ? 33.703 1.759 99.237 1.00 41.92 132 ALA A N 1
ATOM 632 C CA . ALA A 1 106 ? 34.919 1.212 99.819 1.00 44.03 132 ALA A CA 1
ATOM 633 C C . ALA A 1 106 ? 35.483 0.102 98.934 1.00 44.14 132 ALA A C 1
ATOM 634 O O . ALA A 1 106 ? 34.770 -0.530 98.148 1.00 43.83 132 ALA A O 1
ATOM 636 N N . ASN A 1 107 ? 36.790 -0.129 99.073 1.00 43.74 133 ASN A N 1
ATOM 637 C CA . ASN A 1 107 ? 37.541 -1.040 98.210 1.00 48.43 133 ASN A CA 1
ATOM 638 C C . ASN A 1 107 ? 37.427 -0.667 96.734 1.00 43.82 133 ASN A C 1
ATOM 639 O O . ASN A 1 107 ? 37.567 -1.529 95.860 1.00 45.68 133 ASN A O 1
ATOM 641 N N . GLU A 1 108 ? 37.167 0.612 96.452 1.00 44.33 134 GLU A N 1
ATOM 642 C CA . GLU A 1 108 ? 37.003 1.118 95.089 1.00 41.83 134 GLU A CA 1
ATOM 643 C C . GLU A 1 108 ? 35.884 0.406 94.330 1.00 37.45 134 GLU A C 1
ATOM 644 O O . GLU A 1 108 ? 35.954 0.245 93.109 1.00 42.04 134 GLU A O 1
ATOM 646 N N . LEU A 1 109 ? 34.843 -0.029 95.038 1.00 36.88 135 LEU A N 1
ATOM 647 C CA . LEU A 1 109 ? 33.707 -0.666 94.383 1.00 37.47 135 LEU A CA 1
ATOM 648 C C . LEU A 1 109 ? 32.887 0.397 93.660 1.00 36.06 135 LEU A C 1
ATOM 649 O O . LEU A 1 109 ? 32.380 1.333 94.288 1.00 34.54 135 LEU A O 1
ATOM 651 N N . ARG A 1 110 ? 32.756 0.256 92.346 1.00 30.31 136 ARG A N 1
ATOM 652 C CA . ARG A 1 110 ? 32.111 1.264 91.518 1.00 28.29 136 ARG A CA 1
ATOM 653 C C . ARG A 1 110 ? 30.665 0.883 91.238 1.00 37.27 136 ARG A C 1
ATOM 654 O O . ARG A 1 110 ? 30.359 -0.273 90.931 1.00 37.16 136 ARG A O 1
ATOM 662 N N . SER A 1 111 ? 29.781 1.870 91.344 1.00 29.78 137 SER A N 1
ATOM 663 C CA . SER A 1 111 ? 28.400 1.694 90.936 1.00 32.40 137 SER A CA 1
ATOM 664 C C . SER A 1 111 ? 28.317 1.610 89.415 1.00 28.08 137 SER A C 1
ATOM 665 O O . SER A 1 111 ? 29.312 1.748 88.691 1.00 29.73 137 SER A O 1
ATOM 668 N N . GLU A 1 112 ? 27.106 1.377 88.920 1.00 33.24 138 GLU A N 1
ATOM 669 C CA . GLU A 1 112 ? 26.858 1.573 87.504 1.00 34.66 138 GLU A CA 1
ATOM 670 C C . GLU A 1 112 ? 27.076 3.041 87.161 1.00 27.53 138 GLU A C 1
ATOM 671 O O . GLU A 1 112 ? 26.814 3.936 87.969 1.00 29.83 138 GLU A O 1
ATOM 673 N N . SER A 1 113 ? 27.593 3.281 85.963 1.00 27.43 139 SER A N 1
ATOM 674 C CA . SER A 1 113 ? 27.768 4.636 85.471 1.00 28.48 139 SER A CA 1
ATOM 675 C C . SER A 1 113 ? 26.511 5.090 84.746 1.00 31.24 139 SER A C 1
ATOM 676 O O . SER A 1 113 ? 25.787 4.288 84.151 1.00 28.63 139 SER A O 1
ATOM 679 N N . LYS A 1 114 ? 26.250 6.388 84.815 1.00 26.06 140 LYS A N 1
ATOM 680 C CA . LYS A 1 114 ? 25.198 7.015 84.033 1.00 26.36 140 LYS A CA 1
ATOM 681 C C . LYS A 1 114 ? 25.818 8.132 83.214 1.00 23.91 140 LYS A C 1
ATOM 682 O O . LYS A 1 114 ? 26.691 8.855 83.704 1.00 22.75 140 LYS A O 1
ATOM 688 N N . SER A 1 115 ? 25.376 8.259 81.965 1.00 21.01 141 SER A N 1
ATOM 689 C CA . SER A 1 115 ? 25.980 9.179 81.015 1.00 21.90 141 SER A CA 1
ATOM 690 C C . SER A 1 115 ? 24.918 10.071 80.394 1.00 21.86 141 SER A C 1
ATOM 691 O O . SER A 1 115 ? 23.750 9.687 80.271 1.00 24.38 141 SER A O 1
ATOM 693 N N . GLN A 1 116 ? 25.345 11.275 80.015 1.00 20.58 142 GLN A N 1
ATOM 694 C CA . GLN A 1 116 ? 24.527 12.216 79.265 1.00 20.66 142 GLN A CA 1
ATOM 695 C C . GLN A 1 116 ? 25.450 12.981 78.331 1.00 20.03 142 GLN A C 1
ATOM 696 O O . GLN A 1 116 ? 26.657 13.087 78.572 1.00 21.09 142 GLN A O 1
ATOM 702 N N . LEU A 1 117 ? 24.877 13.514 77.257 1.00 18.33 143 LEU A N 1
ATOM 703 C CA . LEU A 1 117 ? 25.630 14.309 76.299 1.00 19.05 143 LEU A CA 1
ATOM 704 C C . LEU A 1 117 ? 25.284 15.783 76.453 1.00 19.96 143 LEU A C 1
ATOM 705 O O . LEU A 1 117 ? 24.133 16.143 76.721 1.00 20.19 143 LEU A O 1
ATOM 710 N N . ALA A 1 118 ? 26.287 16.633 76.271 1.00 18.66 144 ALA A N 1
ATOM 711 C CA . ALA A 1 118 ? 26.050 18.062 76.183 1.00 20.27 144 ALA A CA 1
ATOM 712 C C . ALA A 1 118 ? 27.063 18.647 75.219 1.00 19.23 144 ALA A C 1
ATOM 713 O O . ALA A 1 118 ? 28.134 18.081 74.990 1.00 21.84 144 ALA A O 1
ATOM 715 N N . SER A 1 119 ? 26.701 19.781 74.644 1.00 18.84 145 SER A N 1
ATOM 716 C CA . SER A 1 119 ? 27.545 20.481 73.697 1.00 19.07 145 SER A CA 1
ATOM 717 C C . SER A 1 119 ? 27.896 21.838 74.274 1.00 17.05 145 SER A C 1
ATOM 718 O O . SER A 1 119 ? 27.123 22.429 75.032 1.00 21.18 145 SER A O 1
ATOM 721 N N . THR A 1 120 ? 29.078 22.324 73.925 1.00 17.65 146 THR A N 1
ATOM 722 C CA . THR A 1 120 ? 29.458 23.670 74.310 1.00 17.19 146 THR A CA 1
ATOM 723 C C . THR A 1 120 ? 30.218 24.305 73.158 1.00 16.25 146 THR A C 1
ATOM 724 O O . THR A 1 120 ? 30.435 23.679 72.115 1.00 17.90 146 THR A O 1
ATOM 728 N N . PHE A 1 121 ? 30.618 25.559 73.360 1.00 17.11 147 PHE A N 1
ATOM 729 C CA . PHE A 1 121 ? 31.050 26.428 72.282 1.00 16.79 147 PHE A CA 1
ATOM 730 C C . PHE A 1 121 ? 32.329 27.141 72.692 1.00 17.35 147 PHE A C 1
ATOM 731 O O . PHE A 1 121 ? 32.729 27.134 73.856 1.00 16.13 147 PHE A O 1
ATOM 739 N N . GLU A 1 122 ? 32.976 27.758 71.712 1.00 16.81 148 GLU A N 1
ATOM 740 C CA . GLU A 1 122 ? 34.091 28.664 71.948 1.00 17.36 148 GLU A CA 1
ATOM 741 C C . GLU A 1 122 ? 33.690 30.053 71.483 1.00 17.10 148 GLU A C 1
ATOM 742 O O . GLU A 1 122 ? 33.075 30.201 70.422 1.00 17.99 148 GLU A O 1
ATOM 748 N N . TYR A 1 123 ? 34.039 31.067 72.277 1.00 16.18 149 TYR A N 1
ATOM 749 C CA . TYR A 1 123 ? 33.727 32.441 71.885 1.00 15.82 149 TYR A CA 1
ATOM 750 C C . TYR A 1 123 ? 34.289 32.754 70.513 1.00 19.47 149 TYR A C 1
ATOM 751 O O . TYR A 1 123 ? 33.631 33.409 69.701 1.00 16.89 149 TYR A O 1
ATOM 760 N N . VAL A 1 124 ? 35.512 32.297 70.234 1.00 17.75 150 VAL A N 1
ATOM 761 C CA . VAL A 1 124 ? 36.164 32.695 68.995 1.00 17.89 150 VAL A CA 1
ATOM 762 C C . VAL A 1 124 ? 35.467 32.105 67.782 1.00 21.05 150 VAL A C 1
ATOM 763 O O . VAL A 1 124 ? 35.628 32.618 66.669 1.00 22.13 150 VAL A O 1
ATOM 767 N N . LYS A 1 125 ? 34.677 31.050 67.962 1.00 16.73 151 LYS A N 1
ATOM 768 C CA . LYS A 1 125 ? 33.953 30.435 66.862 1.00 18.15 151 LYS A CA 1
ATOM 769 C C . LYS A 1 125 ? 32.544 30.990 66.724 1.00 15.85 151 LYS A C 1
ATOM 770 O O . LYS A 1 125 ? 31.737 30.439 65.971 1.00 21.24 151 LYS A O 1
ATOM 774 N N . THR A 1 126 ? 32.253 32.091 67.413 1.00 15.89 152 THR A N 1
ATOM 775 C CA . THR A 1 126 ? 30.957 32.748 67.309 1.00 15.00 152 THR A CA 1
ATOM 776 C C . THR A 1 126 ? 30.684 33.170 65.877 1.00 16.92 152 THR A C 1
ATOM 777 O O . THR A 1 126 ? 31.576 33.654 65.170 1.00 18.42 152 THR A O 1
ATOM 781 N N . SER A 1 127 ? 29.438 32.981 65.454 1.00 15.90 153 SER A N 1
ATOM 782 C CA . SER A 1 127 ? 29.010 33.498 64.162 1.00 17.97 153 SER A CA 1
ATOM 783 C C . SER A 1 127 ? 28.794 35.002 64.275 1.00 15.48 153 SER A C 1
ATOM 784 O O . SER A 1 127 ? 27.886 35.459 64.979 1.00 16.84 153 SER A O 1
ATOM 787 N N . MET A 1 128 ? 29.621 35.754 63.552 1.00 15.98 154 MET A N 1
ATOM 788 C CA . MET A 1 128 ? 29.414 37.192 63.486 1.00 13.57 154 MET A CA 1
ATOM 789 C C . MET A 1 128 ? 28.065 37.511 62.869 1.00 15.72 154 MET A C 1
ATOM 790 O O . MET A 1 128 ? 27.406 38.475 63.276 1.00 14.74 154 MET A O 1
ATOM 795 N N . PHE A 1 129 ? 27.626 36.705 61.897 1.00 15.69 155 PHE A N 1
ATOM 796 C CA . PHE A 1 129 ? 26.306 36.936 61.329 1.00 13.85 155 PHE A CA 1
ATOM 797 C C . PHE A 1 129 ? 25.223 36.830 62.390 1.00 16.20 155 PHE A C 1
ATOM 798 O O . PHE A 1 129 ? 24.308 37.662 62.441 1.00 15.37 155 PHE A O 1
ATOM 806 N N . ASP A 1 130 ? 25.296 35.805 63.238 1.00 15.75 156 ASP A N 1
ATOM 807 C CA . ASP A 1 130 ? 24.255 35.638 64.242 1.00 14.87 156 ASP A CA 1
ATOM 808 C C . ASP A 1 130 ? 24.240 36.815 65.202 1.00 14.70 156 ASP A C 1
ATOM 809 O O . ASP A 1 130 ? 23.172 37.238 65.653 1.00 15.53 156 ASP A O 1
ATOM 814 N N . CYS A 1 131 ? 25.415 37.373 65.506 1.00 14.33 157 CYS A N 1
ATOM 815 C CA . CYS A 1 131 ? 25.486 38.581 66.322 1.00 14.11 157 CYS A CA 1
ATOM 816 C C . CYS A 1 131 ? 24.816 39.746 65.617 1.00 13.08 157 CYS A C 1
ATOM 817 O O . CYS A 1 131 ? 24.020 40.472 66.220 1.00 13.25 157 CYS A O 1
ATOM 820 N N . ALA A 1 132 ? 25.184 39.952 64.353 1.00 13.92 158 ALA A N 1
ATOM 821 C CA . ALA A 1 132 ? 24.607 41.041 63.579 1.00 12.79 158 ALA A CA 1
ATOM 822 C C . ALA A 1 132 ? 23.095 40.930 63.540 1.00 13.10 158 ALA A C 1
ATOM 823 O O . ALA A 1 132 ? 22.379 41.908 63.786 1.00 12.90 158 ALA A O 1
ATOM 825 N N . HIS A 1 133 ? 22.591 39.733 63.242 1.00 13.57 159 HIS A N 1
ATOM 826 C CA . HIS A 1 133 ? 21.153 39.551 63.123 1.00 13.68 159 HIS A CA 1
ATOM 827 C C . HIS A 1 133 ? 20.457 39.700 64.470 1.00 13.63 159 HIS A C 1
ATOM 828 O O . HIS A 1 133 ? 19.395 40.328 64.562 1.00 14.90 159 HIS A O 1
ATOM 835 N N . SER A 1 134 ? 21.038 39.142 65.530 1.00 13.54 160 SER A N 1
ATOM 836 C CA . SER A 1 134 ? 20.387 39.260 66.824 1.00 13.54 160 SER A CA 1
ATOM 837 C C . SER A 1 134 ? 20.378 40.709 67.289 1.00 13.45 160 SER A C 1
ATOM 838 O O . SER A 1 134 ? 19.363 41.207 67.782 1.00 15.56 160 SER A O 1
ATOM 841 N N . MET A 1 135 ? 21.470 41.445 67.085 1.00 12.63 161 MET A N 1
ATOM 842 C CA . MET A 1 135 ? 21.450 42.847 67.475 1.00 13.84 161 MET A CA 1
ATOM 843 C C . MET A 1 135 ? 20.516 43.655 66.586 1.00 13.67 161 MET A C 1
ATOM 844 O O . MET A 1 135 ? 19.798 44.537 67.074 1.00 14.34 161 MET A O 1
ATOM 849 N N . MET A 1 136 ? 20.510 43.371 65.285 1.00 11.48 162 MET A N 1
ATOM 850 C CA . MET A 1 136 ? 19.605 44.100 64.409 1.00 12.45 162 MET A CA 1
ATOM 851 C C . MET A 1 136 ? 18.154 43.883 64.797 1.00 14.28 162 MET A C 1
ATOM 852 O O . MET A 1 136 ? 17.337 44.800 64.670 1.00 15.18 162 MET A O 1
ATOM 857 N N . THR A 1 137 ? 17.811 42.688 65.277 1.00 14.44 163 THR A N 1
ATOM 858 C CA . THR A 1 137 ? 16.446 42.466 65.734 1.00 14.38 163 THR A CA 1
ATOM 859 C C . THR A 1 137 ? 16.088 43.440 66.843 1.00 14.20 163 THR A C 1
ATOM 860 O O . THR A 1 137 ? 14.976 43.976 66.871 1.00 15.08 163 THR A O 1
ATOM 864 N N . CYS A 1 138 ? 17.031 43.700 67.750 1.00 13.87 164 CYS A N 1
ATOM 865 C CA . CYS A 1 138 ? 16.834 44.676 68.817 1.00 15.85 164 CYS A CA 1
ATOM 866 C C . CYS A 1 138 ? 16.740 46.085 68.262 1.00 15.30 164 CYS A C 1
ATOM 867 O O . CYS A 1 138 ? 15.892 46.878 68.687 1.00 14.90 164 CYS A O 1
ATOM 870 N N . VAL A 1 139 ? 17.669 46.426 67.370 1.00 13.13 165 VAL A N 1
ATOM 871 C CA . VAL A 1 139 ? 17.678 47.766 66.795 1.00 13.89 165 VAL A CA 1
ATOM 872 C C . VAL A 1 139 ? 16.379 48.040 66.045 1.00 11.78 165 VAL A C 1
ATOM 873 O O . VAL A 1 139 ? 15.784 49.115 66.181 1.00 13.74 165 VAL A O 1
ATOM 877 N N . ILE A 1 140 ? 15.895 47.064 65.279 1.00 12.15 166 ILE A N 1
ATOM 878 C CA . ILE A 1 140 ? 14.617 47.232 64.596 1.00 12.80 166 ILE A CA 1
ATOM 879 C C . ILE A 1 140 ? 13.492 47.397 65.612 1.00 14.11 166 ILE A C 1
ATOM 880 O O . ILE A 1 140 ? 12.665 48.314 65.510 1.00 15.12 166 ILE A O 1
ATOM 885 N N . LYS A 1 141 ? 13.459 46.514 66.614 1.00 15.22 167 LYS A N 1
ATOM 886 C CA . LYS A 1 141 ? 12.437 46.577 67.657 1.00 15.60 167 LYS A CA 1
ATOM 887 C C . LYS A 1 141 ? 12.390 47.951 68.313 1.00 15.25 167 LYS A C 1
ATOM 888 O O . LYS A 1 141 ? 11.306 48.486 68.582 1.00 17.20 167 LYS A O 1
ATOM 894 N N . TYR A 1 142 ? 13.552 48.538 68.582 1.00 14.48 168 TYR A N 1
ATOM 895 C CA . TYR A 1 142 ? 13.606 49.757 69.371 1.00 13.06 168 TYR A CA 1
ATOM 896 C C . TYR A 1 142 ? 13.560 51.027 68.537 1.00 14.67 168 TYR A C 1
ATOM 897 O O . TYR A 1 142 ? 13.123 52.064 69.044 1.00 16.19 168 TYR A O 1
ATOM 906 N N . TYR A 1 143 ? 14.002 50.985 67.273 1.00 12.41 169 TYR A N 1
ATOM 907 C CA . TYR A 1 143 ? 14.184 52.210 66.507 1.00 12.90 169 TYR A CA 1
ATOM 908 C C . TYR A 1 143 ? 13.374 52.307 65.227 1.00 11.77 169 TYR A C 1
ATOM 909 O O . TYR A 1 143 ? 13.229 53.420 64.705 1.00 14.51 169 TYR A O 1
ATOM 918 N N . TYR A 1 144 ? 12.899 51.202 64.674 1.00 12.27 170 TYR A N 1
ATOM 919 C CA . TYR A 1 144 ? 12.423 51.202 63.299 1.00 13.20 170 TYR A CA 1
ATOM 920 C C . TYR A 1 144 ? 10.924 51.454 63.236 1.00 13.11 170 TYR A C 1
ATOM 921 O O . TYR A 1 144 ? 10.147 50.825 63.962 1.00 15.96 170 TYR A O 1
ATOM 930 N N . HIS A 1 145 ? 10.520 52.357 62.345 1.00 14.03 171 HIS A N 1
ATOM 931 C CA . HIS A 1 145 ? 9.115 52.523 61.978 1.00 14.81 171 HIS A CA 1
ATOM 932 C C . HIS A 1 145 ? 8.244 52.794 63.202 1.00 14.39 171 HIS A C 1
ATOM 933 O O . HIS A 1 145 ? 7.251 52.106 63.452 1.00 17.54 171 HIS A O 1
ATOM 940 N N . LYS A 1 146 ? 8.626 53.809 63.973 1.00 15.53 172 LYS A N 1
ATOM 941 C CA . LYS A 1 146 ? 7.865 54.220 65.148 1.00 15.23 172 LYS A CA 1
ATOM 942 C C . LYS A 1 146 ? 6.906 55.361 64.871 1.00 19.02 172 LYS A C 1
ATOM 943 O O . LYS A 1 146 ? 5.964 55.558 65.645 1.00 25.44 172 LYS A O 1
ATOM 949 N N . GLY A 1 147 ? 7.131 56.125 63.815 1.00 17.73 173 GLY A N 1
ATOM 950 C CA . GLY A 1 147 ? 6.193 57.143 63.420 1.00 18.04 173 GLY A CA 1
ATOM 951 C C . GLY A 1 147 ? 5.569 56.796 62.087 1.00 17.37 173 GLY A C 1
ATOM 952 O O . GLY A 1 147 ? 5.397 55.626 61.732 1.00 19.92 173 GLY A O 1
ATOM 953 N N . PRO A 1 148 ? 5.225 57.823 61.311 1.00 17.52 174 PRO A N 1
ATOM 954 C CA . PRO A 1 148 ? 4.560 57.588 60.024 1.00 18.2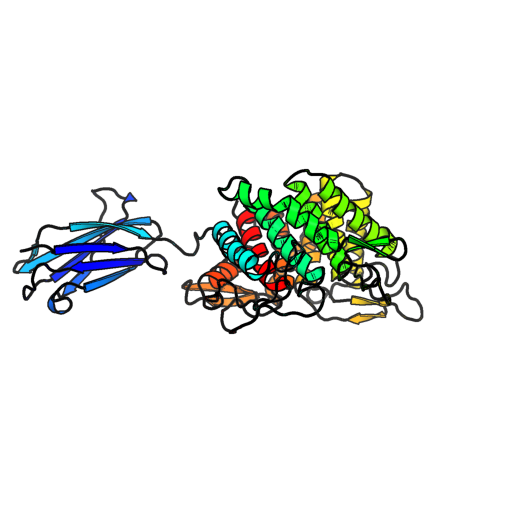0 174 PRO A CA 1
ATOM 955 C C . PRO A 1 148 ? 5.468 57.032 58.948 1.00 16.97 174 PRO A C 1
ATOM 956 O O . PRO A 1 148 ? 4.966 56.644 57.889 1.00 18.83 174 PRO A O 1
ATOM 960 N N . ARG A 1 149 ? 6.778 56.981 59.171 1.00 15.67 175 ARG A N 1
ATOM 961 C CA . ARG A 1 149 ? 7.719 56.604 58.132 1.00 16.93 175 ARG A CA 1
ATOM 962 C C . ARG A 1 149 ? 8.465 55.342 58.524 1.00 14.43 175 ARG A C 1
ATOM 963 O O . ARG A 1 149 ? 8.734 55.094 59.705 1.00 14.55 175 ARG A O 1
ATOM 971 N N . THR A 1 150 ? 8.818 54.556 57.509 1.00 13.46 176 THR A N 1
ATOM 972 C CA . THR A 1 150 ? 9.652 53.375 57.707 1.00 13.71 176 THR A CA 1
ATOM 973 C C . THR A 1 150 ? 11.117 53.800 57.817 1.00 13.63 176 THR A C 1
ATOM 974 O O . THR A 1 150 ? 11.977 53.438 57.008 1.00 14.29 176 THR A O 1
ATOM 978 N N . CYS A 1 151 ? 11.375 54.600 58.850 1.00 13.02 177 CYS A N 1
ATOM 979 C CA . CYS A 1 151 ? 12.655 55.249 59.084 1.00 12.90 177 CYS A CA 1
ATOM 980 C C . CYS A 1 151 ? 13.095 54.909 60.504 1.00 11.80 177 CYS A C 1
ATOM 981 O O . CYS A 1 151 ? 12.371 54.249 61.260 1.00 13.57 177 CYS A O 1
ATOM 984 N N . TRP A 1 152 ? 14.279 55.374 60.878 1.00 11.47 178 TRP A N 1
ATOM 985 C CA . TRP A 1 152 ? 14.862 55.089 62.179 1.00 10.97 178 TRP A CA 1
ATOM 986 C C . TRP A 1 152 ? 14.678 56.269 63.119 1.00 11.64 178 TRP A C 1
ATOM 987 O O . TRP A 1 152 ? 14.897 57.420 62.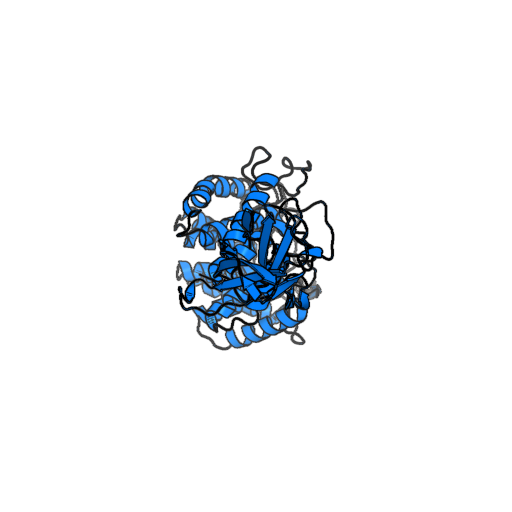739 1.00 12.91 178 TRP A O 1
ATOM 998 N N . GLN A 1 153 ? 14.318 55.968 64.360 1.00 11.59 179 GLN A N 1
ATOM 999 C CA . GLN A 1 153 ? 14.337 56.961 65.418 1.00 12.00 179 GLN A CA 1
ATOM 1000 C C . GLN A 1 153 ? 15.772 57.332 65.751 1.00 11.46 179 GLN A C 1
ATOM 1001 O O . GLN A 1 153 ? 16.675 56.499 65.672 1.00 13.07 179 GLN A O 1
ATOM 1007 N N . THR A 1 154 ? 15.980 58.579 66.188 1.00 11.47 180 THR A N 1
ATOM 1008 C CA . THR A 1 154 ? 17.289 58.936 66.731 1.00 10.71 180 THR A CA 1
ATOM 1009 C C . THR A 1 154 ? 17.606 58.120 67.971 1.00 11.19 180 THR A C 1
ATOM 1010 O O . THR A 1 154 ? 18.681 57.529 68.084 1.00 12.58 180 THR A O 1
ATOM 1014 N N . TYR A 1 155 ? 16.696 58.114 68.936 1.00 12.20 181 TYR A N 1
ATOM 1015 C CA . TYR A 1 155 ? 17.012 57.631 70.269 1.00 13.39 181 TYR A CA 1
ATOM 1016 C C . TYR A 1 155 ? 16.171 56.434 70.681 1.00 12.57 181 TYR A C 1
ATOM 1017 O O . TYR A 1 155 ? 15.013 56.283 70.288 1.00 13.43 181 TYR A O 1
ATOM 1026 N N . TYR A 1 156 ? 16.791 55.588 71.500 1.00 12.33 182 TYR A N 1
ATOM 1027 C CA . TYR A 1 156 ? 16.076 54.659 72.351 1.00 15.03 182 TYR A CA 1
ATOM 1028 C C . TYR A 1 156 ? 16.624 54.870 73.760 1.00 14.95 182 TYR A C 1
ATOM 1029 O O . TYR A 1 156 ? 17.845 54.874 73.945 1.00 14.58 182 TYR A O 1
ATOM 1038 N N . PRO A 1 157 ? 15.765 55.041 74.782 1.00 15.14 183 PRO A N 1
ATOM 1039 C CA . PRO A 1 157 ? 14.300 55.064 74.783 1.00 14.90 183 PRO A CA 1
ATOM 1040 C C . PRO A 1 157 ? 13.706 56.186 73.947 1.00 15.45 183 PRO A C 1
ATOM 1041 O O . PRO A 1 157 ? 14.408 57.124 73.565 1.00 15.65 183 PRO A O 1
ATOM 1045 N N . LYS A 1 158 ? 12.405 56.061 73.694 1.00 15.67 184 LYS A N 1
ATOM 1046 C CA . LYS A 1 158 ? 11.678 56.975 72.828 1.00 16.37 184 LYS A CA 1
ATOM 1047 C C . LYS A 1 158 ? 11.822 58.416 73.293 1.00 18.90 184 LYS A C 1
ATOM 1048 O O . LYS A 1 158 ? 11.728 58.722 74.488 1.00 19.24 184 LYS A O 1
ATOM 1054 N N . GLU A 1 159 ? 12.047 59.301 72.323 1.00 19.31 185 GLU A N 1
ATOM 1055 C CA . GLU A 1 159 ? 12.007 60.743 72.508 1.00 21.70 185 GLU A CA 1
ATOM 1056 C C . GLU A 1 159 ? 11.173 61.346 71.388 1.00 19.77 185 GLU A C 1
ATOM 1057 O O . GLU A 1 159 ? 10.907 60.704 70.370 1.00 21.73 185 GLU A O 1
ATOM 1063 N N . GLN A 1 160 ? 10.741 62.590 71.592 1.00 23.90 186 GLN A N 1
ATOM 1064 C CA . GLN A 1 160 ? 9.916 63.259 70.593 1.00 20.07 186 GLN A CA 1
ATOM 1065 C C . GLN A 1 160 ? 10.759 64.155 69.693 1.00 20.10 186 GLN A C 1
ATOM 1066 O O . GLN A 1 160 ? 11.653 63.673 68.992 1.00 25.33 186 GLN A O 1
ATOM 1072 N N . GLY A 1 161 ? 10.485 65.451 69.696 1.00 22.20 187 GLY A N 1
ATOM 1073 C CA . GLY A 1 161 ? 11.235 66.337 68.840 1.00 21.59 187 GLY A CA 1
ATOM 1074 C C . GLY A 1 161 ? 10.694 66.314 67.424 1.00 20.25 187 GLY A C 1
ATOM 1075 O O . GLY A 1 161 ? 9.583 65.850 67.152 1.00 22.21 187 GLY A O 1
ATOM 1076 N N . TYR A 1 162 ? 11.508 66.814 66.505 1.00 16.07 188 TYR A N 1
ATOM 1077 C CA . TYR A 1 162 ? 11.037 66.981 65.145 1.00 16.46 188 TYR A CA 1
ATOM 1078 C C . TYR A 1 162 ? 10.794 65.634 64.480 1.00 15.30 188 TYR A C 1
ATOM 1079 O O . TYR A 1 162 ? 11.427 64.623 64.808 1.00 15.84 188 TYR A O 1
ATOM 1088 N N . TRP A 1 163 ? 9.847 65.633 63.547 1.00 14.01 189 TRP A N 1
ATOM 1089 C CA . TRP A 1 163 ? 9.623 64.498 62.665 1.00 14.16 189 TRP A CA 1
ATOM 1090 C C . TRP A 1 163 ? 9.391 63.211 63.436 1.00 13.76 189 TRP A C 1
ATOM 1091 O O . TRP A 1 163 ? 9.922 62.157 63.095 1.00 14.50 189 TRP A O 1
ATOM 1102 N N A ASP A 1 164 ? 8.597 63.299 64.501 0.54 14.91 190 ASP A N 1
ATOM 1103 N N B ASP A 1 164 ? 8.582 63.311 64.491 0.46 14.90 190 ASP A N 1
ATOM 1104 C CA A ASP A 1 164 ? 8.197 62.119 65.268 0.54 14.78 190 ASP A CA 1
ATOM 1105 C CA B ASP A 1 164 ? 8.187 62.161 65.303 0.46 14.82 190 ASP A CA 1
ATOM 1106 C C A ASP A 1 164 ? 9.392 61.393 65.880 0.54 13.89 190 ASP A C 1
ATOM 1107 C C B ASP A 1 164 ? 9.391 61.401 65.851 0.46 13.90 190 ASP A C 1
ATOM 1108 O O A ASP A 1 164 ? 9.339 60.186 66.135 0.54 14.46 190 ASP A O 1
ATOM 1109 O O B ASP A 1 164 ? 9.345 60.180 66.024 0.46 14.51 190 ASP A O 1
ATOM 1118 N N . GLY A 1 165 ? 10.470 62.124 66.140 1.00 14.47 191 GLY A N 1
ATOM 1119 C CA . GLY A 1 165 ? 11.672 61.523 66.667 1.00 13.00 191 GLY A CA 1
ATOM 1120 C C . GLY A 1 165 ? 12.531 60.809 65.645 1.00 12.21 191 GLY A C 1
ATOM 1121 O O . GLY A 1 165 ? 13.540 60.206 66.027 1.00 12.73 191 GLY A O 1
ATOM 1122 N N . ASP A 1 166 ? 12.180 60.860 64.363 1.00 13.23 192 ASP A N 1
ATOM 1123 C CA . ASP A 1 166 ? 13.004 60.215 63.352 1.00 13.41 192 ASP A CA 1
ATOM 1124 C C . ASP A 1 166 ? 14.343 60.927 63.222 1.00 14.03 192 ASP A C 1
ATOM 1125 O O . ASP A 1 166 ? 14.430 62.156 63.293 1.00 13.32 192 ASP A O 1
ATOM 1130 N N . ALA A 1 167 ? 15.392 60.143 63.012 1.00 11.36 193 ALA A N 1
ATOM 1131 C CA . ALA A 1 167 ? 16.728 60.699 62.943 1.00 12.25 193 ALA A CA 1
ATOM 1132 C C . ALA A 1 167 ? 16.898 61.555 61.698 1.00 12.53 193 ALA A C 1
ATOM 1133 O O . ALA A 1 167 ? 16.239 61.357 60.670 1.00 12.63 193 ALA A O 1
ATOM 1135 N N . VAL A 1 168 ? 17.803 62.518 61.812 1.00 12.97 194 VAL A N 1
ATOM 1136 C CA . VAL A 1 168 ? 18.291 63.235 60.647 1.00 12.86 194 VAL A CA 1
ATOM 1137 C C . VAL A 1 168 ? 18.923 62.229 59.696 1.00 13.11 194 VAL A C 1
ATOM 1138 O O . VAL A 1 168 ? 19.222 61.085 60.071 1.00 12.61 194 VAL A O 1
ATOM 1142 N N . VAL A 1 169 ? 19.148 62.655 58.452 1.00 12.14 195 VAL A N 1
ATOM 1143 C CA . VAL A 1 169 ? 19.552 61.705 57.430 1.00 12.00 195 VAL A CA 1
ATOM 1144 C C . VAL A 1 169 ? 20.921 61.090 57.707 1.00 11.45 195 VAL A C 1
ATOM 1145 O O . VAL A 1 169 ? 21.196 59.989 57.232 1.00 11.98 195 VAL A O 1
ATOM 1149 N N . TRP A 1 170 ? 21.796 61.758 58.457 1.00 10.97 196 TRP A N 1
ATOM 1150 C CA . TRP A 1 170 ? 23.022 61.087 58.879 1.00 10.23 196 TRP A CA 1
ATOM 1151 C C . TRP A 1 170 ? 22.698 59.817 59.661 1.00 11.18 196 TRP A C 1
ATOM 1152 O O . TRP A 1 170 ? 23.233 58.740 59.377 1.00 10.89 196 TRP A O 1
ATOM 1163 N N . GLY A 1 171 ? 21.801 59.926 60.644 1.00 10.20 197 GLY A N 1
ATOM 1164 C CA . GLY A 1 171 ? 21.394 58.756 61.400 1.00 10.90 197 GLY A CA 1
ATOM 1165 C C . GLY A 1 171 ? 20.649 57.745 60.552 1.00 10.36 197 GLY A C 1
ATOM 1166 O O . GLY A 1 171 ? 20.872 56.537 60.675 1.00 11.92 197 GLY A O 1
ATOM 1167 N N . GLN A 1 172 ? 19.754 58.223 59.676 1.00 11.06 198 GLN A N 1
ATOM 1168 C CA . GLN A 1 172 ? 19.084 57.309 58.761 1.00 10.86 198 GLN A CA 1
ATOM 1169 C C . GLN A 1 172 ? 20.108 56.536 57.961 1.00 11.98 198 GLN A C 1
ATOM 1170 O O . GLN A 1 172 ? 19.954 55.329 57.741 1.00 11.59 198 GLN A O 1
ATOM 1176 N N . GLY A 1 173 ? 21.171 57.217 57.542 1.00 11.41 199 GLY A N 1
ATOM 1177 C CA . GLY A 1 173 ? 22.208 56.562 56.773 1.00 11.14 199 GLY A CA 1
ATOM 1178 C C . GLY A 1 173 ? 22.965 55.517 57.560 1.00 11.76 199 GLY A C 1
ATOM 1179 O O . GLY A 1 173 ? 23.389 54.508 57.003 1.00 11.68 199 GLY A O 1
ATOM 1180 N N . GLY A 1 174 ? 23.161 55.740 58.856 1.00 11.02 200 GLY A N 1
ATOM 1181 C CA . GLY A 1 174 ? 23.775 54.703 59.661 1.00 10.11 200 GLY A CA 1
ATOM 1182 C C . GLY A 1 174 ? 22.895 53.474 59.736 1.00 10.37 200 GLY A C 1
ATOM 1183 O O . GLY A 1 174 ? 23.370 52.342 59.611 1.00 12.54 200 GLY A O 1
ATOM 1184 N N . GLY A 1 175 ? 21.593 53.686 59.929 1.00 11.20 201 GLY A N 1
ATOM 1185 C CA . GLY A 1 175 ? 20.660 52.579 59.857 1.00 11.29 201 GLY A CA 1
ATOM 1186 C C . GLY A 1 175 ? 20.710 51.876 58.517 1.00 11.42 201 GLY A C 1
ATOM 1187 O O . GLY A 1 175 ? 20.723 50.643 58.448 1.00 11.49 201 GLY A O 1
ATOM 1188 N N . LEU A 1 176 ? 20.751 52.651 57.434 1.00 10.92 202 LEU A N 1
ATOM 1189 C CA . LEU A 1 176 ? 20.829 52.053 56.109 1.00 11.10 202 LEU A CA 1
ATOM 1190 C C . LEU A 1 176 ? 22.099 51.226 55.945 1.00 11.12 202 LEU A C 1
ATOM 1191 O O . LEU A 1 176 ? 22.062 50.133 55.374 1.00 11.39 202 LEU A O 1
ATOM 1196 N N . SER A 1 177 ? 23.239 51.726 56.428 1.00 11.01 203 SER A N 1
ATOM 1197 C CA . SER A 1 177 ? 24.466 50.942 56.316 1.00 11.02 203 SER A CA 1
ATOM 1198 C C . SER A 1 177 ? 24.303 49.601 57.002 1.00 12.18 203 SER A C 1
ATOM 1199 O O . SER A 1 177 ? 24.763 48.570 56.498 1.00 11.73 203 SER A O 1
ATOM 1202 N N . ALA A 1 178 ? 23.696 49.611 58.185 1.00 10.98 204 ALA A N 1
ATOM 1203 C CA . ALA A 1 178 ? 23.468 48.365 58.894 1.00 10.17 204 ALA A CA 1
ATOM 1204 C C . ALA A 1 178 ? 22.537 47.460 58.102 1.00 12.70 204 ALA A C 1
ATOM 1205 O O . ALA A 1 178 ? 22.789 46.259 57.962 1.00 11.12 204 ALA A O 1
ATOM 1207 N N . PHE A 1 179 ? 21.451 48.020 57.576 1.00 11.83 205 PHE A N 1
ATOM 1208 C CA . PHE A 1 179 ? 20.510 47.192 56.837 1.00 11.14 205 PHE A CA 1
ATOM 1209 C C . PHE A 1 179 ? 21.155 46.606 55.594 1.00 12.80 205 PHE A C 1
ATOM 1210 O O . PHE A 1 179 ? 20.995 45.414 55.302 1.00 11.82 205 PHE A O 1
ATOM 1218 N N . VAL A 1 180 ? 21.875 47.433 54.836 1.00 12.58 206 VAL A N 1
ATOM 1219 C CA . VAL A 1 180 ? 22.475 46.946 53.602 1.00 12.17 206 VAL A CA 1
ATOM 1220 C C . VAL A 1 180 ? 23.522 45.891 53.906 1.00 13.14 206 VAL A C 1
ATOM 1221 O O . VAL A 1 180 ? 23.632 44.884 53.197 1.00 13.42 206 VAL A O 1
ATOM 1225 N N . ALA A 1 181 ? 24.289 46.079 54.982 1.00 12.27 207 ALA A N 1
ATOM 1226 C CA . ALA A 1 181 ? 25.300 45.088 55.319 1.00 12.96 207 ALA A CA 1
ATOM 1227 C C . ALA A 1 181 ? 24.652 43.773 55.713 1.00 13.30 207 ALA A C 1
ATOM 1228 O O . ALA A 1 181 ? 25.141 42.701 55.344 1.00 13.91 207 ALA A O 1
ATOM 1230 N N . LEU A 1 182 ? 23.533 43.840 56.433 1.00 12.96 208 LEU A N 1
ATOM 1231 C CA . LEU A 1 182 ? 22.815 42.623 56.785 1.00 13.66 208 LEU A CA 1
ATOM 1232 C C . LEU A 1 182 ? 22.138 42.011 55.578 1.00 15.98 208 LEU A C 1
ATOM 1233 O O . LEU A 1 182 ? 22.067 40.783 55.466 1.00 15.12 208 LEU A O 1
ATOM 1238 N N . ARG A 1 183 ? 21.605 42.843 54.681 1.00 14.30 209 ARG A N 1
ATOM 1239 C CA . ARG A 1 183 ? 21.035 42.296 53.457 1.00 14.24 209 ARG A CA 1
ATOM 1240 C C . ARG A 1 183 ? 22.080 41.482 52.709 1.00 15.06 209 ARG A C 1
ATOM 1241 O O . ARG A 1 183 ? 21.798 40.369 52.247 1.00 16.25 209 ARG A O 1
ATOM 1249 N N . GLU A 1 184 ? 23.312 41.988 52.642 1.00 14.33 210 GLU A N 1
ATOM 1250 C CA . GLU A 1 184 ? 24.381 41.248 51.977 1.00 15.97 210 GLU A CA 1
ATOM 1251 C C . GLU A 1 184 ? 24.800 40.033 52.789 1.00 17.26 210 GLU A C 1
ATOM 1252 O O . GLU A 1 184 ? 24.930 38.930 52.248 1.00 18.60 210 GLU A O 1
ATOM 1258 N N . ALA A 1 185 ? 25.034 40.220 54.089 1.00 14.51 211 ALA A N 1
ATOM 1259 C CA . ALA A 1 185 ? 25.537 39.130 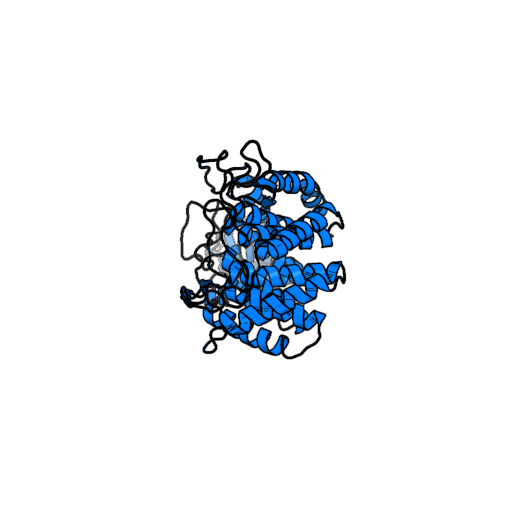54.919 1.00 16.29 211 ALA A CA 1
ATOM 1260 C C . ALA A 1 185 ? 24.526 38.000 55.035 1.00 17.84 211 ALA A C 1
ATOM 1261 O O . ALA A 1 185 ? 24.913 36.847 55.257 1.00 18.46 211 ALA A O 1
ATOM 1263 N N . SER A 1 186 ? 23.235 38.297 54.873 1.00 15.16 212 SER A N 1
ATOM 1264 C CA . SER A 1 186 ? 22.209 37.268 55.024 1.00 15.45 212 SER A CA 1
ATOM 1265 C C . SER A 1 186 ? 22.000 36.447 53.762 1.00 16.92 212 SER A C 1
ATOM 1266 O O . SER A 1 186 ? 21.233 35.477 53.801 1.00 20.04 212 SER A O 1
ATOM 1269 N N . VAL A 1 187 ? 22.652 36.805 52.657 1.00 18.66 213 VAL A N 1
ATOM 1270 C CA . VAL A 1 187 ? 22.521 36.010 51.443 1.00 18.12 213 VAL A CA 1
ATOM 1271 C C . VAL A 1 187 ? 22.988 34.593 51.729 1.00 23.81 213 VAL A C 1
ATOM 1272 O O . VAL A 1 187 ? 24.028 34.384 52.366 1.00 23.32 213 VAL A O 1
ATOM 1276 N N . ASP A 1 188 ? 22.191 33.614 51.290 1.00 22.72 214 ASP A N 1
ATOM 1277 C CA . ASP A 1 188 ? 22.436 32.185 51.489 1.00 26.82 214 ASP A CA 1
ATOM 1278 C C . ASP A 1 188 ? 22.237 31.737 52.934 1.00 23.86 214 ASP A C 1
ATOM 1279 O O . ASP A 1 188 ? 22.681 30.646 53.310 1.00 36.71 214 ASP A O 1
ATOM 1284 N N . THR A 1 189 ? 21.588 32.556 53.758 1.00 21.83 215 THR A N 1
ATOM 1285 C CA . THR A 1 189 ? 21.251 32.176 55.121 1.00 19.29 215 THR A CA 1
ATOM 1286 C C . THR A 1 189 ? 19.741 32.086 55.286 1.00 21.48 215 THR A C 1
ATOM 1287 O O . THR A 1 189 ? 18.965 32.492 54.416 1.00 21.37 215 THR A O 1
ATOM 1291 N N . GLU A 1 190 ? 19.341 31.588 56.457 1.00 20.71 216 GLU A N 1
ATOM 1292 C CA . GLU A 1 190 ? 17.951 31.490 56.875 1.00 22.38 216 GLU A CA 1
ATOM 1293 C C . GLU A 1 190 ? 17.266 32.845 56.931 1.00 22.73 216 GLU A C 1
ATOM 1294 O O . GLU A 1 190 ? 16.035 32.899 56.996 1.00 25.07 216 GLU A O 1
ATOM 1297 N N . GLN A 1 191 ? 18.040 33.921 57.020 1.00 20.17 217 GLN A N 1
ATOM 1298 C CA . GLN A 1 191 ? 17.477 35.253 57.137 1.00 20.18 217 GLN A CA 1
ATOM 1299 C C . GLN A 1 191 ? 17.463 36.007 55.823 1.00 18.96 217 GLN A C 1
ATOM 1300 O O . GLN A 1 191 ? 17.091 37.185 55.818 1.00 20.23 217 GLN A O 1
ATOM 1306 N N . GLU A 1 192 ? 17.850 35.368 54.714 1.00 17.51 218 GLU A N 1
ATOM 1307 C CA . GLU A 1 192 ? 17.874 36.075 53.439 1.00 18.47 218 GLU A CA 1
ATOM 1308 C C . GLU A 1 192 ? 16.505 36.654 53.115 1.00 20.59 218 GLU A C 1
ATOM 1309 O O . GLU A 1 192 ? 16.386 37.832 52.764 1.00 17.63 218 GLU A O 1
ATOM 1315 N N . GLU A 1 193 ? 15.454 35.841 53.252 1.00 19.76 219 GLU A N 1
ATOM 1316 C CA . GLU A 1 193 ? 14.108 36.284 52.903 1.00 20.49 219 GLU A CA 1
ATOM 1317 C C . GLU A 1 193 ? 13.672 37.455 53.765 1.00 17.64 219 GLU A C 1
ATOM 1318 O O . GLU A 1 193 ? 13.022 38.385 53.274 1.00 18.79 219 GLU A O 1
ATOM 1321 N N . TYR A 1 194 ? 14.012 37.421 55.055 1.00 17.99 220 TYR A N 1
ATOM 1322 C CA . TYR A 1 194 ? 13.564 38.485 55.945 1.00 17.18 220 TYR A CA 1
ATOM 1323 C C . TYR A 1 194 ? 14.171 39.822 55.546 1.00 17.54 220 TYR A C 1
ATOM 1324 O O . TYR A 1 194 ? 13.465 40.831 55.444 1.00 18.23 220 TYR A O 1
ATOM 1333 N N . TYR A 1 195 ? 15.482 39.857 55.317 1.00 16.41 221 TYR A N 1
ATOM 1334 C CA . TYR A 1 195 ? 16.085 41.135 54.949 1.00 16.92 221 TYR A CA 1
ATOM 1335 C C . TYR A 1 195 ? 15.638 41.581 53.567 1.00 17.89 221 TYR A C 1
ATOM 1336 O O . TYR A 1 195 ? 15.416 42.775 53.345 1.00 16.16 221 TYR A O 1
ATOM 1345 N N . ARG A 1 196 ? 15.477 40.637 52.630 1.00 17.26 222 ARG A N 1
ATOM 1346 C CA . ARG A 1 196 ? 14.895 40.993 51.341 1.00 17.37 222 ARG A CA 1
ATOM 1347 C C . ARG A 1 196 ? 13.523 41.629 51.525 1.00 14.43 222 ARG A C 1
ATOM 1348 O O . ARG A 1 196 ? 13.218 42.656 50.907 1.00 16.51 222 ARG A O 1
ATOM 1353 N N . SER A 1 197 ? 12.700 41.062 52.411 1.00 15.86 223 SER A N 1
ATOM 1354 C CA . SER A 1 197 ? 11.355 41.528 52.729 1.00 16.09 223 SER A CA 1
ATOM 1355 C C . SER A 1 197 ? 11.315 43.006 53.094 1.00 16.75 223 SER A C 1
ATOM 1356 O O . SER A 1 197 ? 10.259 43.632 52.959 1.00 19.91 223 SER A O 1
ATOM 1359 N N . LEU A 1 198 ? 12.381 43.473 53.742 1.00 16.12 224 LEU A N 1
ATOM 1360 C CA . LEU A 1 198 ? 12.436 44.832 54.271 1.00 16.13 224 LEU A CA 1
ATOM 1361 C C . LEU A 1 198 ? 12.872 45.862 53.239 1.00 14.65 224 LEU A C 1
ATOM 1362 O O . LEU A 1 198 ? 12.747 47.062 53.497 1.00 13.88 224 LEU A O 1
ATOM 1367 N N . GLU A 1 199 ? 13.358 45.426 52.075 1.00 15.21 225 GLU A N 1
ATOM 1368 C CA . GLU A 1 199 ? 13.994 46.352 51.140 1.00 14.41 225 GLU A CA 1
ATOM 1369 C C . GLU A 1 199 ? 13.068 47.494 50.742 1.00 14.19 225 GLU A C 1
ATOM 1370 O O . GLU A 1 199 ? 13.465 48.662 50.774 1.00 14.12 225 GLU A O 1
ATOM 1376 N N . ASP A 1 200 ? 11.837 47.179 50.331 1.00 14.45 226 ASP A N 1
ATOM 1377 C CA . ASP A 1 200 ? 10.950 48.225 49.836 1.00 15.38 226 ASP A CA 1
ATOM 1378 C C . ASP A 1 200 ? 10.698 49.294 50.893 1.00 13.80 226 ASP A C 1
ATOM 1379 O O . ASP A 1 200 ? 10.709 50.495 50.592 1.00 15.41 226 ASP A O 1
ATOM 1384 N N . ASP A 1 201 ? 10.460 48.882 52.137 1.00 13.79 227 ASP A N 1
ATOM 1385 C CA . ASP A 1 201 ? 10.197 49.870 53.178 1.00 13.59 227 ASP A CA 1
ATOM 1386 C C . ASP A 1 201 ? 11.466 50.617 53.569 1.00 13.70 227 ASP A C 1
ATOM 1387 O O . ASP A 1 201 ? 11.416 51.815 53.873 1.00 14.40 227 ASP A O 1
ATOM 1392 N N . MET A 1 202 ? 12.608 49.924 53.591 1.00 14.27 228 MET A N 1
ATOM 1393 C CA . MET A 1 202 ? 13.869 50.611 53.857 1.00 13.04 228 MET A CA 1
ATOM 1394 C C . MET A 1 202 ? 14.143 51.651 52.788 1.00 12.77 228 MET A C 1
ATOM 1395 O O . MET A 1 202 ? 14.534 52.785 53.095 1.00 13.35 228 MET A O 1
ATOM 1400 N N . PHE A 1 203 ? 13.928 51.290 51.525 1.00 12.77 229 PHE A N 1
ATOM 1401 C CA . PHE A 1 203 ? 14.149 52.250 50.453 1.00 14.52 229 PHE A CA 1
ATOM 1402 C C . PHE A 1 203 ? 13.152 53.401 50.525 1.00 14.38 229 PHE A C 1
ATOM 1403 O O . PHE A 1 203 ? 13.535 54.570 50.423 1.00 13.50 229 PHE A O 1
ATOM 1411 N N . LYS A 1 204 ? 11.864 53.087 50.699 1.00 13.59 230 LYS A N 1
ATOM 1412 C CA . LYS A 1 204 ? 10.854 54.135 50.804 1.00 15.79 230 LYS A CA 1
ATOM 1413 C C . LYS A 1 204 ? 11.185 55.091 51.944 1.00 13.54 230 LYS A C 1
ATOM 1414 O O . LYS A 1 204 ? 11.043 56.313 51.814 1.00 15.52 230 LYS A O 1
ATOM 1418 N N . GLY A 1 205 ? 11.679 54.555 53.055 1.00 12.70 231 GLY A N 1
ATOM 1419 C CA . GLY A 1 205 ? 11.960 55.405 54.197 1.00 13.54 231 GLY A CA 1
ATOM 1420 C C . GLY A 1 205 ? 13.070 56.399 53.916 1.00 12.87 231 GLY A C 1
ATOM 1421 O O . GLY A 1 205 ? 12.922 57.597 54.167 1.00 14.57 231 GLY A O 1
ATOM 1422 N N . ILE A 1 206 ? 14.196 55.917 53.380 1.00 13.30 232 ILE A N 1
ATOM 1423 C CA . ILE A 1 206 ? 15.294 56.843 53.120 1.00 12.65 232 ILE A CA 1
ATOM 1424 C C . ILE A 1 206 ? 14.911 57.832 52.028 1.00 12.18 232 ILE A C 1
ATOM 1425 O O . ILE A 1 206 ? 15.328 58.998 52.064 1.00 12.35 232 ILE A O 1
ATOM 1430 N N . GLN A 1 207 ? 14.070 57.408 51.081 1.00 12.71 233 GLN A N 1
ATOM 1431 C CA . GLN A 1 207 ? 13.708 58.308 49.996 1.00 14.55 233 GLN A CA 1
ATOM 1432 C C . GLN A 1 207 ? 12.829 59.464 50.457 1.00 13.75 233 GLN A C 1
ATOM 1433 O O . GLN A 1 207 ? 12.730 60.464 49.744 1.00 13.98 233 GLN A O 1
ATOM 1439 N N . HIS A 1 208 ? 12.213 59.381 51.641 1.00 12.86 234 HIS A N 1
ATOM 1440 C CA . HIS A 1 208 ? 11.537 60.565 52.159 1.00 13.79 234 HIS A CA 1
ATOM 1441 C C . HIS A 1 208 ? 12.503 61.729 52.291 1.00 14.05 234 HIS A C 1
ATOM 1442 O O . HIS A 1 208 ? 12.092 62.887 52.228 1.00 15.35 234 HIS A O 1
ATOM 1449 N N . PHE A 1 209 ? 13.788 61.444 52.473 1.00 12.48 235 PHE A N 1
ATOM 1450 C CA . PHE A 1 209 ? 14.787 62.486 52.644 1.00 12.15 235 PHE A CA 1
ATOM 1451 C C . PHE A 1 209 ? 15.375 62.954 51.323 1.00 12.92 235 PHE A C 1
ATOM 1452 O O . PHE A 1 209 ? 16.152 63.913 51.314 1.00 13.56 235 PHE A O 1
ATOM 1460 N N . TRP A 1 210 ? 15.000 62.313 50.219 1.00 12.61 236 TRP A N 1
ATOM 1461 C CA . TRP A 1 210 ? 15.421 62.706 48.879 1.00 11.89 236 TRP A CA 1
ATOM 1462 C C . TRP A 1 210 ? 14.554 63.885 48.454 1.00 14.36 236 TRP A C 1
ATOM 1463 O O . TRP A 1 210 ? 13.417 63.718 48.009 1.00 16.21 236 TRP A O 1
ATOM 1474 N N . VAL A 1 211 ? 15.094 65.086 48.597 1.00 13.39 237 VAL A N 1
ATOM 1475 C CA . VAL A 1 211 ? 14.335 66.325 48.650 1.00 14.45 237 VAL A CA 1
ATOM 1476 C C . VAL A 1 211 ? 14.773 67.218 47.500 1.00 15.37 237 VAL A C 1
ATOM 1477 O O . VAL A 1 211 ? 15.974 67.407 47.277 1.00 14.73 237 VAL A O 1
ATOM 1481 N N . THR A 1 212 ? 13.815 67.739 46.739 1.00 15.02 238 THR A N 1
ATOM 1482 C CA . THR A 1 212 ? 14.095 68.756 45.736 1.00 13.76 238 THR A CA 1
ATOM 1483 C C . THR A 1 212 ? 14.021 70.114 46.419 1.00 14.57 238 THR A C 1
ATOM 1484 O O . THR A 1 212 ? 12.990 70.471 46.999 1.00 17.89 238 THR A O 1
ATOM 1488 N N . ASP A 1 213 ? 15.123 70.853 46.381 1.00 14.08 239 ASP A N 1
ATOM 1489 C CA . ASP A 1 213 ? 15.199 72.140 47.054 1.00 16.97 239 ASP A CA 1
ATOM 1490 C C . ASP A 1 213 ? 16.149 73.010 46.251 1.00 17.79 239 ASP A C 1
ATOM 1491 O O . ASP A 1 213 ? 17.288 72.611 45.988 1.00 15.82 239 ASP A O 1
ATOM 1496 N N . HIS A 1 214 ? 15.665 74.180 45.843 1.00 17.78 240 HIS A N 1
ATOM 1497 C CA . HIS A 1 214 ? 16.453 75.134 45.062 1.00 18.40 240 HIS A CA 1
ATOM 1498 C C . HIS A 1 214 ? 17.043 74.494 43.815 1.00 17.97 240 HIS A C 1
ATOM 1499 O O . HIS A 1 214 ? 18.221 74.673 43.495 1.00 19.60 240 HIS A O 1
ATOM 1506 N N . GLY A 1 215 ? 16.211 73.727 43.114 1.00 19.20 241 GLY A N 1
ATOM 1507 C CA . GLY A 1 215 ? 16.597 73.143 41.849 1.00 19.31 241 GLY A CA 1
ATOM 1508 C C . GLY A 1 215 ? 17.596 72.015 41.931 1.00 17.97 241 GLY A C 1
ATOM 1509 O O . GLY A 1 215 ? 18.202 71.669 40.914 1.00 19.94 241 GLY A O 1
ATOM 1510 N N . ARG A 1 216 ? 17.808 71.440 43.112 1.00 15.73 242 ARG A N 1
ATOM 1511 C CA . ARG A 1 216 ? 18.720 70.320 43.275 1.00 15.64 242 ARG A CA 1
ATOM 1512 C C . ARG A 1 216 ? 18.040 69.284 44.147 1.00 13.16 242 ARG A C 1
ATOM 1513 O O . ARG A 1 216 ? 17.452 69.624 45.179 1.00 14.06 242 ARG A O 1
ATOM 1521 N N . THR A 1 217 ? 18.123 68.028 43.739 1.00 12.95 243 THR A N 1
ATOM 1522 C CA . THR A 1 217 ? 17.530 66.937 44.490 1.00 14.50 243 THR A CA 1
ATOM 1523 C C . THR A 1 217 ? 18.638 66.123 45.133 1.00 15.65 243 THR A C 1
ATOM 1524 O O . THR A 1 217 ? 19.494 65.561 44.443 1.00 14.83 243 THR A O 1
ATOM 1528 N N . ALA A 1 218 ? 18.622 66.075 46.456 1.00 13.20 244 ALA A N 1
ATOM 1529 C CA . ALA A 1 218 ? 19.631 65.346 47.204 1.00 12.98 244 ALA A CA 1
ATOM 1530 C C . ALA A 1 218 ? 19.028 65.069 48.570 1.00 11.74 244 ALA A C 1
ATOM 1531 O O . ALA A 1 218 ? 17.912 65.499 48.864 1.00 13.31 244 ALA A O 1
ATOM 1533 N N . TYR A 1 219 ? 19.765 64.343 49.405 1.00 11.49 245 TYR A N 1
ATOM 1534 C CA . TYR A 1 219 ? 19.261 63.955 50.722 1.00 11.59 245 TYR A CA 1
ATOM 1535 C C . TYR A 1 219 ? 19.430 65.117 51.688 1.00 12.21 245 TYR A C 1
ATOM 1536 O O . TYR A 1 219 ? 20.555 65.488 52.028 1.00 12.43 245 TYR A O 1
ATOM 1545 N N . SER A 1 220 ? 18.313 65.685 52.131 1.00 12.58 246 SER A N 1
ATOM 1546 C CA . SER A 1 220 ? 18.312 66.750 53.119 1.00 12.20 246 SER A CA 1
ATOM 1547 C C . SER A 1 220 ? 18.350 66.155 54.519 1.00 11.39 246 SER A C 1
ATOM 1548 O O . SER A 1 220 ? 18.128 64.958 54.713 1.00 12.90 246 SER A O 1
ATOM 1551 N N . VAL A 1 221 ? 18.631 67.005 55.511 1.00 12.16 247 VAL A N 1
ATOM 1552 C CA . VAL A 1 221 ? 18.770 66.485 56.873 1.00 11.90 247 VAL A CA 1
ATOM 1553 C C . VAL A 1 221 ? 17.454 65.928 57.371 1.00 13.89 247 VAL A C 1
ATOM 1554 O O . VAL A 1 221 ? 17.430 64.955 58.133 1.00 13.22 247 VAL A O 1
ATOM 1558 N N . TYR A 1 222 ? 16.346 66.518 56.954 1.00 14.20 248 TYR A N 1
ATOM 1559 C CA . TYR A 1 222 ? 15.017 66.068 57.329 1.00 12.06 248 TYR A CA 1
ATOM 1560 C C . TYR A 1 222 ? 14.177 65.999 56.069 1.00 14.87 248 TYR A C 1
ATOM 1561 O O . TYR A 1 222 ? 14.538 66.586 55.041 1.00 14.86 248 TYR A O 1
ATOM 1570 N N . PRO A 1 223 ? 13.055 65.276 56.104 1.00 12.44 249 PRO A N 1
ATOM 1571 C CA . PRO A 1 223 ? 12.350 64.918 54.859 1.00 15.53 249 PRO A CA 1
ATOM 1572 C C . PRO A 1 223 ? 11.413 66.002 54.336 1.00 15.95 249 PRO A C 1
ATOM 1573 O O . PRO A 1 223 ? 10.231 65.775 54.092 1.00 18.56 249 PRO A O 1
ATOM 1577 N N . ASP A 1 224 ? 11.955 67.195 54.112 1.00 16.20 250 ASP A N 1
ATOM 1578 C CA . ASP A 1 224 ? 11.159 68.251 53.503 1.00 16.33 250 ASP A CA 1
ATOM 1579 C C . ASP A 1 224 ? 12.103 69.324 52.992 1.00 16.15 250 ASP A C 1
ATOM 1580 O O . ASP A 1 224 ? 13.218 69.474 53.498 1.00 16.17 250 ASP A O 1
ATOM 1585 N N . SER A 1 225 ? 11.647 70.073 51.989 1.00 16.81 251 SER A N 1
ATOM 1586 C CA . SER A 1 225 ? 12.427 71.222 51.552 1.00 17.61 251 SER A CA 1
ATOM 1587 C C . SER A 1 225 ? 12.508 72.249 52.676 1.00 19.29 251 SER A C 1
ATOM 1588 O O . SER A 1 225 ? 11.737 72.220 53.637 1.00 19.25 251 SER A O 1
ATOM 1591 N N . GLY A 1 226 ? 13.473 73.154 52.557 1.00 16.16 252 GLY A N 1
ATOM 1592 C CA . GLY A 1 226 ? 13.714 74.146 53.577 1.00 18.46 252 GLY A CA 1
ATOM 1593 C C . GLY A 1 226 ? 14.685 73.714 54.650 1.00 14.83 252 GLY A C 1
ATOM 1594 O O . GLY A 1 226 ? 15.064 74.536 55.491 1.00 18.13 252 GLY A O 1
ATOM 1595 N N . ASN A 1 227 ? 15.115 72.459 54.635 1.00 15.53 253 ASN A N 1
ATOM 1596 C CA . ASN A 1 227 ? 16.040 71.956 55.636 1.00 15.42 253 ASN A CA 1
ATOM 1597 C C . ASN A 1 227 ? 17.478 72.134 55.184 1.00 14.15 253 ASN A C 1
ATOM 1598 O O . ASN A 1 227 ? 17.763 72.353 54.002 1.00 15.75 253 ASN A O 1
ATOM 1603 N N . ASP A 1 228 ? 18.390 72.067 56.148 1.00 15.45 254 ASP A N 1
ATOM 1604 C CA . ASP A 1 228 ? 19.804 72.033 55.819 1.00 13.80 254 ASP A CA 1
ATOM 1605 C C . ASP A 1 228 ? 20.114 70.785 55.000 1.00 14.52 254 ASP A C 1
ATOM 1606 O O . ASP A 1 228 ? 19.354 69.814 54.977 1.00 13.78 254 ASP A O 1
ATOM 1611 N N . ARG A 1 229 ? 21.252 70.814 54.317 1.00 13.14 255 ARG A N 1
ATOM 1612 C CA . ARG A 1 229 ? 21.647 69.687 53.484 1.00 12.57 255 ARG A CA 1
ATOM 1613 C C . ARG A 1 229 ? 23.158 69.684 53.405 1.00 11.70 255 ARG A C 1
ATOM 1614 O O . ARG A 1 229 ? 23.767 70.736 53.209 1.00 13.07 255 ARG A O 1
ATOM 1622 N N . PHE A 1 230 ? 23.751 68.509 53.573 1.00 11.74 256 PHE A N 1
ATOM 1623 C CA . PHE A 1 230 ? 25.196 68.357 53.639 1.00 12.46 256 PHE A CA 1
ATOM 1624 C C . PHE A 1 230 ? 25.688 67.365 52.595 1.00 13.70 256 PHE A C 1
ATOM 1625 O O . PHE A 1 230 ? 25.051 66.338 52.337 1.00 12.63 256 PHE A O 1
ATOM 1633 N N . TYR A 1 231 ? 26.855 67.660 52.028 1.00 12.39 257 TYR A N 1
ATOM 1634 C CA . TYR A 1 231 ? 27.426 66.766 51.032 1.00 12.19 257 TYR A CA 1
ATOM 1635 C C . TYR A 1 231 ? 27.842 65.430 51.634 1.00 12.54 257 TYR A C 1
ATOM 1636 O O . TYR A 1 231 ? 27.658 64.383 51.001 1.00 12.30 257 TYR A O 1
ATOM 1645 N N . ASP A 1 232 ? 28.410 65.436 52.849 1.00 11.75 258 ASP A N 1
ATOM 1646 C CA . ASP A 1 232 ? 28.792 64.163 53.459 1.00 12.16 258 ASP A CA 1
ATOM 1647 C C . ASP A 1 232 ? 27.576 63.298 53.785 1.00 11.23 258 ASP A C 1
ATOM 1648 O O . ASP A 1 232 ? 27.587 62.089 53.520 1.00 10.85 258 ASP A O 1
ATOM 1653 N N . ASP A 1 233 ? 26.509 63.903 54.314 1.00 11.01 259 ASP A N 1
ATOM 1654 C CA . ASP A 1 233 ? 25.273 63.156 54.520 1.00 11.53 259 ASP A CA 1
ATOM 1655 C C . ASP A 1 233 ? 24.914 62.376 53.268 1.00 10.30 259 ASP A C 1
ATOM 1656 O O . ASP A 1 233 ? 24.499 61.213 53.331 1.00 11.57 259 ASP A O 1
ATOM 1661 N N . ASN A 1 234 ? 25.074 63.018 52.111 1.00 11.91 260 ASN A N 1
ATOM 1662 C CA . ASN A 1 234 ? 24.679 62.387 50.863 1.00 10.64 260 ASN A CA 1
ATOM 1663 C C . ASN A 1 234 ? 25.612 61.253 50.472 1.00 9.44 260 ASN A C 1
ATOM 1664 O O . ASN A 1 234 ? 25.150 60.201 50.017 1.00 10.82 260 ASN A O 1
ATOM 1669 N N . VAL A 1 235 ? 26.925 61.438 50.639 1.00 9.81 261 VAL A N 1
ATOM 1670 C CA . VAL A 1 235 ? 27.856 60.420 50.168 1.00 10.60 261 VAL A CA 1
ATOM 1671 C C . VAL A 1 235 ? 27.663 59.105 50.917 1.00 11.01 261 VAL A C 1
ATOM 1672 O O . VAL A 1 235 ? 27.791 58.030 50.328 1.00 11.81 261 VAL A O 1
ATOM 1676 N N . TRP A 1 236 ? 27.346 59.158 52.217 1.00 11.05 262 TRP A N 1
ATOM 1677 C CA . TRP A 1 236 ? 27.140 57.913 52.952 1.00 11.36 262 TRP A CA 1
ATOM 1678 C C . TRP A 1 236 ? 25.983 57.132 52.356 1.00 11.04 262 TRP A C 1
ATOM 1679 O O . TRP A 1 236 ? 26.084 55.920 52.137 1.00 11.88 262 TRP A O 1
ATOM 1690 N N . ILE A 1 237 ? 24.878 57.826 52.062 1.00 10.42 263 ILE A N 1
ATOM 1691 C CA . ILE A 1 237 ? 23.746 57.169 51.418 1.00 12.12 263 ILE A CA 1
ATOM 1692 C C . ILE A 1 237 ? 24.153 56.632 50.058 1.00 11.28 263 ILE A C 1
ATOM 1693 O O . ILE A 1 237 ? 23.802 55.505 49.690 1.00 12.37 263 ILE A O 1
ATOM 1698 N N . GLY A 1 238 ? 24.876 57.436 49.278 1.00 9.99 264 GLY A N 1
ATOM 1699 C CA . GLY A 1 238 ? 25.304 56.976 47.970 1.00 11.98 264 GLY A CA 1
ATOM 1700 C C . GLY A 1 238 ? 26.144 55.721 48.054 1.00 11.58 264 GLY A C 1
ATOM 1701 O O . GLY A 1 238 ? 25.961 54.783 47.268 1.00 12.09 264 GLY A O 1
ATOM 1702 N N . LEU A 1 239 ? 27.063 55.673 49.024 1.00 11.45 265 LEU A N 1
ATOM 1703 C CA . LEU A 1 239 ? 27.903 54.495 49.205 1.00 9.51 265 LEU A CA 1
ATOM 1704 C C . LEU A 1 239 ? 27.059 53.260 49.461 1.00 10.53 265 LEU A C 1
ATOM 1705 O O . LEU A 1 239 ? 27.283 52.196 48.871 1.00 11.44 265 LEU A O 1
ATOM 1710 N N . ASP A 1 240 ? 26.089 53.374 50.358 1.00 9.64 266 ASP A N 1
ATOM 1711 C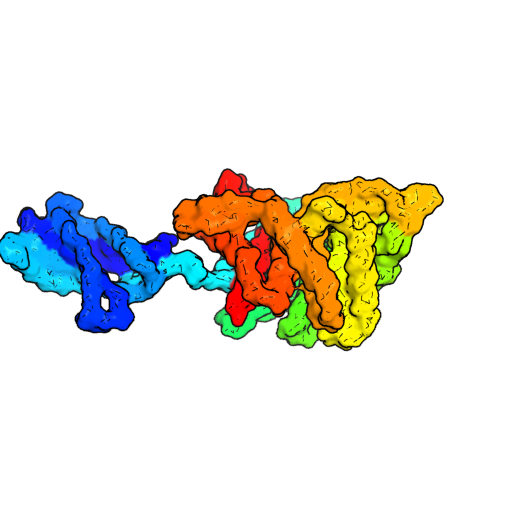 CA . ASP A 1 240 ? 25.297 52.200 50.666 1.00 11.03 266 ASP A CA 1
ATOM 1712 C C . ASP A 1 240 ? 24.339 51.848 49.545 1.00 11.86 266 ASP A C 1
ATOM 1713 O O . ASP A 1 240 ? 24.006 50.675 49.380 1.00 11.33 266 ASP A O 1
ATOM 1718 N N . MET A 1 241 ? 23.890 52.836 48.769 1.00 10.75 267 MET A N 1
ATOM 1719 C CA . MET A 1 241 ? 23.094 52.516 47.589 1.00 10.27 267 MET A CA 1
ATOM 1720 C C . MET A 1 241 ? 23.913 51.719 46.584 1.00 11.51 267 MET A C 1
ATOM 1721 O O . MET A 1 241 ? 23.412 50.771 45.972 1.00 11.90 267 MET A O 1
ATOM 1726 N N . ALA A 1 242 ? 25.180 52.089 46.405 1.00 11.41 268 ALA A N 1
ATOM 1727 C CA . ALA A 1 242 ? 26.049 51.327 45.517 1.00 10.45 268 ALA A CA 1
ATOM 1728 C C . ALA A 1 242 ? 26.252 49.908 46.029 1.00 12.51 268 ALA A C 1
ATOM 1729 O O . ALA A 1 242 ? 26.251 48.951 45.245 1.00 13.74 268 ALA A O 1
ATOM 1731 N N . LYS A 1 243 ? 26.454 49.751 47.343 1.00 12.46 269 LYS A N 1
ATOM 1732 C CA . LYS A 1 243 ? 26.606 48.423 47.926 1.00 12.36 269 LYS A CA 1
ATOM 1733 C C . LYS A 1 243 ? 25.321 47.616 47.782 1.00 12.00 269 LYS A C 1
ATOM 1734 O O . LYS A 1 243 ? 25.355 46.430 47.432 1.00 14.38 269 LYS A O 1
ATOM 1740 N N . TRP A 1 244 ? 24.179 48.253 48.036 1.00 13.13 270 TRP A N 1
ATOM 1741 C CA . TRP A 1 244 ? 22.889 47.587 47.905 1.00 12.60 270 TRP A CA 1
ATOM 1742 C C . TRP A 1 244 ? 22.648 47.138 46.470 1.00 12.33 270 TRP A C 1
ATOM 1743 O O . TRP A 1 244 ? 22.150 46.030 46.230 1.00 13.74 270 TRP A O 1
ATOM 1754 N N . TYR A 1 245 ? 22.985 47.992 45.505 1.00 12.62 271 TYR A N 1
ATOM 1755 C CA . TYR A 1 245 ? 22.826 47.617 44.105 1.00 11.26 271 TYR A CA 1
ATOM 1756 C C . TYR A 1 245 ? 23.601 46.353 43.783 1.00 14.25 271 TYR A C 1
ATOM 1757 O O . TYR A 1 245 ? 23.110 45.492 43.046 1.00 14.42 271 TYR A O 1
ATOM 1766 N N . ALA A 1 246 ? 24.821 46.226 44.307 1.00 13.77 272 ALA A N 1
ATOM 1767 C CA . ALA A 1 246 ? 25.625 45.055 43.982 1.00 15.54 272 ALA A CA 1
ATOM 1768 C C . ALA A 1 246 ? 24.984 43.770 44.486 1.00 16.93 272 ALA A C 1
ATOM 1769 O O . ALA A 1 246 ? 25.228 42.694 43.925 1.00 19.84 272 ALA A O 1
ATOM 1771 N N . ILE A 1 247 ? 24.150 43.855 45.521 1.00 15.64 273 ILE A N 1
ATOM 1772 C CA . ILE A 1 247 ? 23.506 42.665 46.067 1.00 16.95 273 ILE A CA 1
ATOM 1773 C C . ILE A 1 247 ? 22.326 42.258 45.210 1.00 21.18 273 ILE A C 1
ATOM 1774 O O . ILE A 1 247 ? 22.214 41.103 44.784 1.00 22.59 273 ILE A O 1
ATOM 1779 N N A SER A 1 248 ? 21.414 43.203 44.967 0.43 21.46 274 SER A N 1
ATOM 1780 N N B SER A 1 248 ? 21.421 43.202 44.967 0.57 21.49 274 SER A N 1
ATOM 1781 C CA A SER A 1 248 ? 20.106 42.921 44.393 0.43 22.41 274 SER A CA 1
ATOM 1782 C CA B SER A 1 248 ? 20.117 42.945 44.378 0.57 22.42 274 SER A CA 1
ATOM 1783 C C A SER A 1 248 ? 19.992 43.286 42.919 0.43 21.69 274 SER A C 1
ATOM 1784 C C B SER A 1 248 ? 20.096 43.144 42.874 0.57 21.78 274 SER A C 1
ATOM 1785 O O A SER A 1 248 ? 18.992 42.925 42.290 0.43 21.68 274 SER A O 1
ATOM 1786 O O B SER A 1 248 ? 19.273 42.530 42.186 0.57 25.57 274 SER A O 1
ATOM 1791 N N . LYS A 1 249 ? 20.977 43.999 42.363 1.00 18.01 275 LYS A N 1
ATOM 1792 C CA . LYS A 1 249 ? 20.971 44.433 40.960 1.00 16.48 275 LYS A CA 1
ATOM 1793 C C . LYS A 1 249 ? 19.702 45.189 40.575 1.00 15.31 275 LYS A C 1
ATOM 1794 O O . LYS A 1 249 ? 19.308 45.189 39.410 1.00 15.20 275 LYS A O 1
ATOM 1800 N N . ASP A 1 250 ? 19.065 45.858 41.540 1.00 14.25 276 ASP A N 1
ATOM 1801 C CA . ASP A 1 250 ? 17.905 46.707 41.294 1.00 13.68 276 ASP A CA 1
ATOM 1802 C C . ASP A 1 250 ? 18.425 48.105 40.996 1.00 13.00 276 ASP A C 1
ATOM 1803 O O . ASP A 1 250 ? 19.017 48.756 41.867 1.00 13.10 276 ASP A O 1
ATOM 1808 N N . VAL A 1 251 ? 18.207 48.575 39.767 1.00 13.51 277 VAL A N 1
ATOM 1809 C CA . VAL A 1 251 ? 18.825 49.828 39.357 1.00 11.39 277 VAL A CA 1
ATOM 1810 C C . VAL A 1 251 ? 18.341 51.036 40.137 1.00 12.82 277 VAL A C 1
ATOM 1811 O O . VAL A 1 251 ? 18.978 52.088 40.072 1.00 13.85 277 VAL A O 1
ATOM 1815 N N . ARG A 1 252 ? 17.238 50.936 40.881 1.00 13.85 278 ARG A N 1
ATOM 1816 C CA . ARG A 1 252 ? 16.857 52.099 41.678 1.00 12.67 278 ARG A CA 1
ATOM 1817 C C . ARG A 1 252 ? 17.943 52.450 42.691 1.00 13.05 278 ARG A C 1
ATOM 1818 O O . ARG A 1 252 ? 18.154 53.633 42.988 1.00 13.88 278 ARG A O 1
ATOM 1826 N N . TYR A 1 253 ? 18.659 51.445 43.205 1.00 13.18 279 TYR A N 1
ATOM 1827 C CA . TYR A 1 253 ? 19.772 51.722 44.109 1.00 12.80 279 TYR A CA 1
ATOM 1828 C C . TYR A 1 253 ? 20.942 52.323 43.351 1.00 12.58 279 TYR A C 1
ATOM 1829 O O . TYR A 1 253 ? 21.555 53.297 43.805 1.00 13.13 279 TYR A O 1
ATOM 1838 N N . LEU A 1 254 ? 21.279 51.750 42.195 1.00 12.35 280 LEU A N 1
ATOM 1839 C CA . LEU A 1 254 ? 22.357 52.315 41.392 1.00 12.55 280 LEU A CA 1
ATOM 1840 C C . LEU A 1 254 ? 22.062 53.766 41.030 1.00 12.74 280 LEU A C 1
ATOM 1841 O O . LEU A 1 254 ? 22.954 54.624 41.070 1.00 13.27 280 LEU A O 1
ATOM 1846 N N . ASN A 1 255 ? 20.808 54.058 40.693 1.00 13.70 281 ASN A N 1
ATOM 1847 C CA . ASN A 1 255 ? 20.455 55.413 40.296 1.00 12.04 281 ASN A CA 1
ATOM 1848 C C . ASN A 1 255 ? 20.591 56.392 41.453 1.00 11.90 281 ASN A C 1
ATOM 1849 O O . ASN A 1 255 ? 20.952 57.554 41.242 1.00 12.41 281 ASN A O 1
ATOM 1854 N N . GLN A 1 256 ? 20.330 55.947 42.683 1.00 12.73 282 GLN A N 1
ATOM 1855 C CA . GLN A 1 256 ? 20.579 56.829 43.816 1.00 12.14 282 GLN A CA 1
ATOM 1856 C C . GLN A 1 256 ? 22.070 57.056 44.018 1.00 12.28 282 GLN A C 1
ATOM 1857 O O . GLN A 1 256 ? 22.499 58.186 44.270 1.00 13.30 282 GLN A O 1
ATOM 1863 N N . ALA A 1 257 ? 22.874 56.002 43.891 1.00 11.56 283 ALA A N 1
ATOM 1864 C CA . ALA A 1 257 ? 24.317 56.173 44.003 1.00 11.51 283 ALA A CA 1
ATOM 1865 C C . ALA A 1 257 ? 24.834 57.122 42.933 1.00 11.92 283 ALA A C 1
ATOM 1866 O O . ALA A 1 257 ? 25.651 58.006 43.216 1.00 11.78 283 ALA A O 1
ATOM 1868 N N . LYS A 1 258 ? 24.358 56.955 41.693 1.00 12.31 284 LYS A N 1
ATOM 1869 C CA . LYS A 1 258 ? 24.776 57.831 40.605 1.00 11.31 284 LYS A CA 1
ATOM 1870 C C . LYS A 1 258 ? 24.303 59.257 40.836 1.00 11.98 284 LYS A C 1
ATOM 1871 O O . LYS A 1 258 ? 25.040 60.218 40.580 1.00 12.96 284 LYS A O 1
ATOM 1877 N N . ALA A 1 259 ? 23.060 59.420 41.283 1.00 11.30 285 ALA A N 1
ATOM 1878 C CA . ALA A 1 259 ? 22.553 60.769 41.498 1.00 11.67 285 ALA A CA 1
ATOM 1879 C C . ALA A 1 259 ? 23.315 61.468 42.615 1.00 11.85 285 ALA A C 1
ATOM 1880 O O . ALA A 1 259 ? 23.601 62.665 42.526 1.00 13.16 285 ALA A O 1
ATOM 1882 N N . VAL A 1 260 ? 23.665 60.730 43.667 1.00 11.60 286 VAL A N 1
ATOM 1883 C CA . VAL A 1 260 ? 24.497 61.307 44.717 1.00 13.48 286 VAL A CA 1
ATOM 1884 C C . VAL A 1 260 ? 25.858 61.710 44.156 1.00 11.40 286 VAL A C 1
ATOM 1885 O O . VAL A 1 260 ? 26.363 62.801 44.433 1.00 11.74 286 VAL A O 1
ATOM 1889 N N . TRP A 1 261 ? 26.467 60.841 43.348 1.00 11.12 287 TRP A N 1
ATOM 1890 C CA . TRP A 1 261 ? 27.768 61.168 42.781 1.00 11.48 287 TRP A CA 1
ATOM 1891 C C . TRP A 1 261 ? 27.679 62.397 41.887 1.00 11.65 287 TRP A C 1
ATOM 1892 O O . TRP A 1 261 ? 28.553 63.269 41.933 1.00 11.75 287 TRP A O 1
ATOM 1903 N N . ASP A 1 262 ? 26.615 62.490 41.084 1.00 12.25 288 ASP A N 1
ATOM 1904 C CA . ASP A 1 262 ? 26.449 63.650 40.212 1.00 12.64 288 ASP A CA 1
ATOM 1905 C C . ASP A 1 262 ? 26.353 64.926 41.035 1.00 12.08 288 ASP A C 1
ATOM 1906 O O . ASP A 1 262 ? 26.919 65.963 40.673 1.00 13.42 288 ASP A O 1
ATOM 1911 N N . TYR A 1 263 ? 25.617 64.864 42.144 1.00 11.91 289 TYR A N 1
ATOM 1912 C CA . TYR A 1 263 ? 25.466 66.006 43.033 1.00 11.74 289 TYR A CA 1
ATOM 1913 C C . TYR A 1 263 ? 26.798 66.383 43.667 1.00 11.75 289 TYR A C 1
ATOM 1914 O O . TYR A 1 263 ? 27.150 67.570 43.733 1.00 12.07 289 TYR A O 1
ATOM 1923 N N . LEU A 1 264 ? 27.550 65.383 44.136 1.00 12.19 290 LEU A N 1
ATOM 1924 C CA . LEU A 1 264 ? 28.868 65.656 44.699 1.00 12.48 290 LEU A CA 1
ATOM 1925 C C . LEU A 1 264 ? 29.789 66.270 43.658 1.00 12.41 290 LEU A C 1
ATOM 1926 O O . LEU A 1 264 ? 30.628 67.118 43.984 1.00 12.99 290 LEU A O 1
ATOM 1931 N N . SER A 1 265 ? 29.679 65.821 42.408 1.00 13.94 291 SER A N 1
ATOM 1932 C CA . SER A 1 265 ? 30.569 66.319 41.368 1.00 15.14 291 SER A CA 1
ATOM 1933 C C . SER A 1 265 ? 30.149 67.709 40.913 1.00 13.77 291 SER A C 1
ATOM 1934 O O . SER A 1 265 ? 30.982 68.613 40.794 1.00 15.45 291 SER A O 1
ATOM 1937 N N . GLN A 1 266 ? 28.856 67.906 40.661 1.00 14.03 292 GLN A N 1
ATOM 1938 C CA . GLN A 1 266 ? 28.399 69.163 40.083 1.00 15.43 292 GLN A CA 1
ATOM 1939 C C . GLN A 1 266 ? 28.401 70.291 41.103 1.00 16.43 292 GLN A C 1
ATOM 1940 O O . GLN A 1 266 ? 28.738 71.436 40.772 1.00 15.65 292 GLN A O 1
ATOM 1946 N N . TYR A 1 267 ? 28.033 69.992 42.345 1.00 12.75 293 TYR A N 1
ATOM 1947 C CA . TYR A 1 267 ? 27.888 71.016 43.359 1.00 13.89 293 TYR A CA 1
ATOM 1948 C C . TYR A 1 267 ? 28.897 70.905 44.483 1.00 13.51 293 TYR A C 1
ATOM 1949 O O . TYR A 1 267 ? 29.313 71.929 45.016 1.00 15.02 293 TYR A O 1
ATOM 1958 N N . GLY A 1 268 ? 29.310 69.690 44.847 1.00 13.17 294 GLY A N 1
ATOM 1959 C CA . GLY A 1 268 ? 30.189 69.534 45.993 1.00 12.52 294 GLY A CA 1
ATOM 1960 C C . GLY A 1 268 ? 31.635 69.879 45.715 1.00 11.45 294 GLY A C 1
ATOM 1961 O O . GLY A 1 268 ? 32.343 70.338 46.609 1.00 13.14 294 GLY A O 1
ATOM 1962 N N . TRP A 1 269 ? 32.099 69.678 44.492 1.00 11.91 295 TRP A N 1
ATOM 1963 C CA . TRP A 1 269 ? 33.517 69.795 44.192 1.00 13.90 295 TRP A CA 1
ATOM 1964 C C . TRP A 1 269 ? 33.810 71.103 43.475 1.00 14.23 295 TRP A C 1
ATOM 1965 O O . TRP A 1 269 ? 33.120 71.465 42.523 1.00 14.82 295 TRP A O 1
ATOM 1976 N N . ASP A 1 270 ? 34.854 71.791 43.903 1.00 12.30 296 ASP A N 1
ATOM 1977 C CA . ASP A 1 270 ? 35.449 72.840 43.086 1.00 12.70 296 ASP A CA 1
ATOM 1978 C C . ASP A 1 270 ? 36.915 72.931 43.470 1.00 14.19 296 ASP A C 1
ATOM 1979 O O . ASP A 1 270 ? 37.378 72.223 44.365 1.00 13.33 296 ASP A O 1
ATOM 1984 N N . ASN A 1 271 ? 37.652 73.814 42.803 1.00 13.29 297 ASN A N 1
ATOM 1985 C CA . ASN A 1 271 ? 39.082 73.887 43.043 1.00 14.94 297 ASN A CA 1
ATOM 1986 C C . ASN A 1 271 ? 39.466 74.935 44.086 1.00 14.00 297 ASN A C 1
ATOM 1987 O O . ASN A 1 271 ? 40.650 75.271 44.194 1.00 14.98 297 ASN A O 1
ATOM 1992 N N . THR A 1 272 ? 38.512 75.458 44.857 1.00 13.59 298 THR A N 1
ATOM 1993 C CA . THR A 1 272 ? 38.908 76.222 46.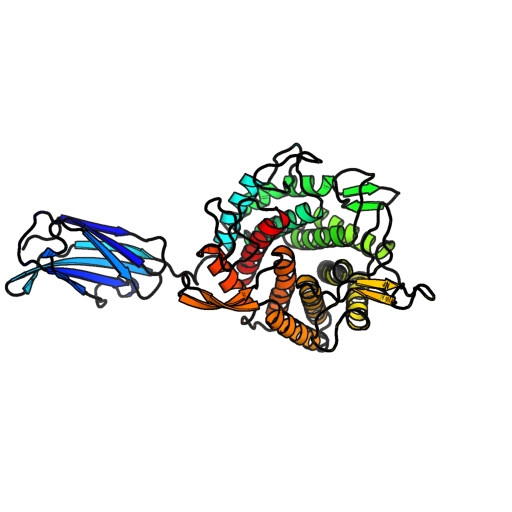032 1.00 14.31 298 THR A CA 1
ATOM 1994 C C . THR A 1 272 ? 39.603 75.284 47.007 1.00 14.57 298 THR A C 1
ATOM 1995 O O . THR A 1 272 ? 39.301 74.089 47.077 1.00 14.37 298 THR A O 1
ATOM 1999 N N . CYS A 1 273 ? 40.576 75.825 47.735 1.00 16.13 299 CYS A N 1
ATOM 2000 C CA . CYS A 1 273 ? 41.488 75.031 48.565 1.00 14.39 299 CYS A CA 1
ATOM 2001 C C . CYS A 1 273 ? 42.168 73.924 47.768 1.00 15.36 299 CYS A C 1
ATOM 2002 O O . CYS A 1 273 ? 42.576 72.911 48.328 1.00 16.77 299 CYS A O 1
ATOM 2005 N N . GLY A 1 274 ? 42.351 74.142 46.466 1.00 14.38 300 GLY A N 1
ATOM 2006 C CA . GLY A 1 274 ? 43.018 73.185 45.612 1.00 17.53 300 GLY A CA 1
ATOM 2007 C C . GLY A 1 274 ? 42.156 72.041 45.121 1.00 13.37 300 GLY A C 1
ATOM 2008 O O . GLY A 1 274 ? 42.622 71.250 44.296 1.00 15.35 300 GLY A O 1
ATOM 2009 N N . GLY A 1 275 ? 40.917 71.935 45.578 1.00 12.91 301 GLY A N 1
ATOM 2010 C CA . GLY A 1 275 ? 40.080 70.796 45.291 1.00 13.07 301 GLY A CA 1
ATOM 2011 C C . GLY A 1 275 ? 39.306 70.405 46.526 1.00 12.79 301 GLY A C 1
ATOM 2012 O O . GLY A 1 275 ? 39.157 71.192 47.455 1.00 12.80 301 GLY A O 1
ATOM 2013 N N . GLY A 1 276 ? 38.804 69.174 46.525 1.00 13.25 302 GLY A N 1
ATOM 2014 C CA . GLY A 1 276 ? 38.047 68.686 47.654 1.00 12.63 302 GLY A CA 1
ATOM 2015 C C . GLY A 1 276 ? 36.574 69.038 47.568 1.00 13.16 302 GLY A C 1
ATOM 2016 O O . GLY A 1 276 ? 36.148 69.917 46.812 1.00 14.04 302 GLY A O 1
ATOM 2017 N N . VAL A 1 277 ? 35.794 68.325 48.377 1.00 11.98 303 VAL A N 1
ATOM 2018 C CA . VAL A 1 277 ? 34.341 68.455 48.422 1.00 12.02 303 VAL A CA 1
ATOM 2019 C C . VAL A 1 277 ? 33.934 69.334 49.595 1.00 12.14 303 VAL A C 1
ATOM 2020 O O . VAL A 1 277 ? 34.527 69.279 50.689 1.00 12.95 303 VAL A O 1
ATOM 2024 N N . HIS A 1 278 ? 32.916 70.150 49.357 1.00 12.54 304 HIS A N 1
ATOM 2025 C CA . HIS A 1 278 ? 32.310 71.025 50.338 1.00 11.36 304 HIS A CA 1
ATOM 2026 C C . HIS A 1 278 ? 31.600 70.210 51.411 1.00 12.25 304 HIS A C 1
ATOM 2027 O O . HIS A 1 278 ? 31.528 68.975 51.365 1.00 12.97 304 HIS A O 1
ATOM 2034 N N . TRP A 1 279 ? 31.051 70.933 52.389 1.00 12.02 305 TRP A N 1
ATOM 2035 C CA . TRP A 1 279 ? 30.398 70.309 53.536 1.00 13.31 305 TRP A CA 1
ATOM 2036 C C . TRP A 1 279 ? 28.919 70.652 53.570 1.00 13.15 305 TRP A C 1
ATOM 2037 O O . TRP A 1 279 ? 28.086 69.778 53.319 1.00 11.98 305 TRP A O 1
ATOM 2048 N N . LYS A 1 280 ? 28.548 71.895 53.858 1.00 12.55 306 LYS A N 1
ATOM 2049 C CA . LYS A 1 280 ? 27.153 72.271 54.032 1.00 11.78 306 LYS A CA 1
ATOM 2050 C C . LYS A 1 280 ? 26.671 73.005 52.786 1.00 14.04 306 LYS A C 1
ATOM 2051 O O . LYS A 1 280 ? 27.220 74.052 52.425 1.00 13.53 306 LYS A O 1
ATOM 2057 N N . GLU A 1 281 ? 25.650 72.456 52.132 1.00 12.63 307 GLU A N 1
ATOM 2058 C CA . GLU A 1 281 ? 25.096 73.089 50.943 1.00 13.87 307 GLU A CA 1
ATOM 2059 C C . GLU A 1 281 ? 23.990 74.072 51.302 1.00 14.83 307 GLU A C 1
ATOM 2060 O O . GLU A 1 281 ? 23.949 75.192 50.776 1.00 15.88 307 GLU A O 1
ATOM 2066 N N . LEU A 1 282 ? 23.087 73.657 52.182 1.00 13.89 308 LEU A N 1
ATOM 2067 C CA . LEU A 1 282 ? 21.939 74.447 52.599 1.00 13.86 308 LEU A CA 1
ATOM 2068 C C . LEU A 1 282 ? 21.863 74.375 54.111 1.00 14.61 308 LEU A C 1
ATOM 2069 O O . LEU A 1 282 ? 22.351 73.418 54.709 1.00 15.12 308 LEU A O 1
ATOM 2074 N N . ASN A 1 283 ? 21.259 75.382 54.734 1.00 17.08 309 ASN A N 1
ATOM 2075 C CA . ASN A 1 283 ? 20.721 76.554 54.054 1.00 15.83 309 ASN A CA 1
ATOM 2076 C C . ASN A 1 283 ? 21.771 77.632 53.834 1.00 18.21 309 ASN A C 1
ATOM 2077 O O . ASN A 1 283 ? 21.752 78.320 52.817 1.00 20.56 309 ASN A O 1
ATOM 2082 N N . GLU A 1 284 ? 22.684 77.782 54.783 1.00 19.32 310 GLU A N 1
ATOM 2083 C CA . GLU A 1 284 ? 23.772 78.732 54.623 1.00 20.49 310 GLU A CA 1
ATOM 2084 C C . GLU A 1 284 ? 25.020 77.954 54.244 1.00 18.86 310 GLU A C 1
ATOM 2085 O O . GLU A 1 284 ? 25.571 77.235 55.094 1.00 18.59 310 GLU A O 1
ATOM 2091 N N . PRO A 1 285 ? 25.489 78.044 53.002 1.00 17.66 311 PRO A N 1
ATOM 2092 C CA . PRO A 1 285 ? 26.574 77.160 52.564 1.00 16.33 311 PRO A CA 1
ATOM 2093 C C . PRO A 1 285 ? 27.875 77.481 53.269 1.00 17.80 311 PRO A C 1
ATOM 2094 O O . PRO A 1 285 ? 28.167 78.634 53.596 1.00 19.36 311 PRO A O 1
ATOM 2098 N N . SER A 1 286 ? 28.644 76.436 53.527 1.00 14.90 312 SER A N 1
ATOM 2099 C CA . SER A 1 286 ? 30.007 76.437 54.015 1.00 15.63 312 SER A CA 1
ATOM 2100 C C . SER A 1 286 ? 30.966 76.702 52.869 1.00 15.50 312 SER A C 1
ATOM 2101 O O . SER A 1 286 ? 30.585 76.705 51.698 1.00 15.47 312 SER A O 1
ATOM 2104 N N . LYS A 1 287 ? 32.210 77.037 53.197 1.00 14.74 313 LYS A N 1
ATOM 2105 C CA . LYS A 1 287 ? 33.263 77.173 52.202 1.00 15.55 313 LYS A CA 1
ATOM 2106 C C . LYS A 1 287 ? 34.422 76.216 52.420 1.00 13.97 313 LYS A C 1
ATOM 2107 O O . LYS A 1 287 ? 35.355 76.203 51.608 1.00 15.51 313 LYS A O 1
ATOM 2111 N N . SER A 1 288 ? 34.394 75.425 53.486 1.00 14.62 314 SER A N 1
ATOM 2112 C CA . SER A 1 288 ? 35.482 74.551 53.882 1.00 13.81 314 SER A CA 1
ATOM 2113 C C . SER A 1 288 ? 35.462 73.271 53.057 1.00 12.68 314 SER A C 1
ATOM 2114 O O . SER A 1 288 ? 34.427 72.860 52.522 1.00 13.40 314 SER A O 1
ATOM 2117 N N . LYS A 1 289 ? 36.623 72.642 52.910 1.00 12.20 315 LYS A N 1
ATOM 2118 C CA . LYS A 1 289 ? 36.737 71.376 52.203 1.00 12.44 315 LYS A CA 1
ATOM 2119 C C . LYS A 1 289 ? 37.097 70.294 53.209 1.00 12.76 315 LYS A C 1
ATOM 2120 O O . LYS A 1 289 ? 38.002 70.482 54.026 1.00 13.12 315 LYS A O 1
ATOM 2126 N N . HIS A 1 290 ? 36.374 69.182 53.173 1.00 11.85 316 HIS A N 1
ATOM 2127 C CA . HIS A 1 290 ? 36.377 68.237 54.280 1.00 10.88 316 HIS A CA 1
ATOM 2128 C C . HIS A 1 290 ? 36.821 66.856 53.840 1.00 10.52 316 HIS A C 1
ATOM 2129 O O . HIS A 1 290 ? 36.403 66.352 52.794 1.00 13.07 316 HIS A O 1
ATOM 2136 N N . THR A 1 291 ? 37.649 66.224 54.666 1.00 11.15 317 THR A N 1
ATOM 2137 C CA . THR A 1 291 ? 37.967 64.823 54.444 1.00 11.41 317 THR A CA 1
ATOM 2138 C C . THR A 1 291 ? 36.708 63.968 54.462 1.00 11.73 317 THR A C 1
ATOM 2139 O O . THR A 1 291 ? 36.566 63.047 53.653 1.00 11.92 317 THR A O 1
ATOM 2143 N N . CYS A 1 292 ? 35.767 64.286 55.347 1.00 10.42 318 CYS A N 1
ATOM 2144 C CA . CYS A 1 292 ? 34.616 63.420 55.513 1.00 10.44 318 CYS A CA 1
ATOM 2145 C C . CYS A 1 292 ? 33.622 63.517 54.374 1.00 11.45 318 CYS A C 1
ATOM 2146 O O . CYS A 1 292 ? 32.725 62.682 54.299 1.00 12.54 318 CYS A O 1
ATOM 2149 N N . SER A 1 293 ? 33.742 64.514 53.504 1.00 10.86 319 SER A N 1
ATOM 2150 C CA . SER A 1 293 ? 32.985 64.390 52.272 1.00 10.37 319 SER A CA 1
ATOM 2151 C C . SER A 1 293 ? 33.871 63.998 51.099 1.00 13.61 319 SER A C 1
ATOM 2152 O O . SER A 1 293 ? 33.447 63.214 50.252 1.00 14.78 319 SER A O 1
ATOM 2155 N N . THR A 1 294 ? 35.159 64.318 51.110 1.00 11.18 320 THR A N 1
ATOM 2156 C CA . THR A 1 294 ? 36.012 64.045 49.958 1.00 10.60 320 THR A CA 1
ATOM 2157 C C . THR A 1 294 ? 36.450 62.589 49.899 1.00 11.92 320 THR A C 1
ATOM 2158 O O . THR A 1 294 ? 36.401 61.961 48.838 1.00 11.53 320 THR A O 1
ATOM 2162 N N . ALA A 1 295 ? 36.921 62.047 51.018 1.00 11.45 321 ALA A N 1
ATOM 2163 C CA . ALA A 1 295 ? 37.401 60.670 51.005 1.00 9.58 321 ALA A CA 1
ATOM 2164 C C . ALA A 1 295 ? 36.305 59.690 50.630 1.00 11.48 321 ALA A C 1
ATOM 2165 O O . ALA A 1 295 ? 36.521 58.879 49.714 1.00 11.09 321 ALA A O 1
ATOM 2167 N N . PRO A 1 296 ? 35.124 59.710 51.250 1.00 10.64 322 PRO A N 1
ATOM 2168 C CA . PRO A 1 296 ? 34.069 58.804 50.791 1.00 10.93 322 PRO A CA 1
ATOM 2169 C C . PRO A 1 296 ? 33.577 59.126 49.399 1.00 11.31 322 PRO A C 1
ATOM 2170 O O . PRO A 1 296 ? 33.101 58.218 48.716 1.00 11.09 322 PRO A O 1
ATOM 2174 N N . THR A 1 297 ? 33.691 60.372 48.936 1.00 10.84 323 THR A N 1
ATOM 2175 C CA . THR A 1 297 ? 33.365 60.623 47.535 1.00 11.93 323 THR A CA 1
ATOM 2176 C C . THR A 1 297 ? 34.317 59.860 46.635 1.00 12.35 323 THR A C 1
ATOM 2177 O O . THR A 1 297 ? 33.903 59.282 45.626 1.00 11.36 323 THR A O 1
ATOM 2181 N N . GLY A 1 298 ? 35.596 59.818 47.003 1.00 11.68 324 GLY A N 1
ATOM 2182 C CA . GLY A 1 298 ? 36.526 58.984 46.261 1.00 11.99 324 GLY A CA 1
ATOM 2183 C C . GLY A 1 298 ? 36.156 57.516 46.309 1.00 11.31 324 GLY A C 1
ATOM 2184 O O . GLY A 1 298 ? 36.220 56.817 45.295 1.00 11.47 324 GLY A O 1
ATOM 2185 N N . VAL A 1 299 ? 35.778 57.023 47.491 1.00 10.89 325 VAL A N 1
ATOM 2186 C CA . VAL A 1 299 ? 35.366 55.627 47.601 1.00 9.96 325 VAL A CA 1
ATOM 2187 C C . VAL A 1 299 ? 34.166 55.351 46.706 1.00 10.52 325 VAL A C 1
ATOM 2188 O O . VAL A 1 299 ? 34.145 54.368 45.954 1.00 11.32 325 VAL A O 1
ATOM 2192 N N . LEU A 1 300 ? 33.138 56.202 46.791 1.00 10.16 326 LEU A N 1
ATOM 2193 C CA . LEU A 1 300 ? 31.943 56.024 45.973 1.00 11.21 326 LEU A CA 1
ATOM 2194 C C . LEU A 1 300 ? 32.300 56.043 44.503 1.00 12.57 326 LEU A C 1
ATOM 2195 O O . LEU A 1 300 ? 31.770 55.248 43.715 1.00 11.43 326 LEU A O 1
ATOM 2200 N N . SER A 1 301 ? 33.212 56.937 44.126 1.00 10.55 327 SER A N 1
ATOM 2201 C CA . SER A 1 301 ? 33.633 56.991 42.736 1.00 11.07 327 SER A CA 1
ATOM 2202 C C . SER A 1 301 ? 34.264 55.669 42.325 1.00 12.75 327 SER A C 1
ATOM 2203 O O . SER A 1 301 ? 33.961 55.128 41.258 1.00 12.79 327 SER A O 1
ATOM 2206 N N . CYS A 1 302 ? 35.105 55.082 43.178 1.00 11.96 328 CYS A N 1
ATOM 2207 C CA . CYS A 1 302 ? 35.682 53.769 42.920 1.00 12.36 328 CYS A CA 1
ATOM 2208 C C . CYS A 1 302 ? 34.601 52.728 42.710 1.00 13.15 328 CYS A C 1
ATOM 2209 O O . CYS A 1 302 ? 34.693 51.909 41.788 1.00 13.14 328 CYS A O 1
ATOM 2212 N N . LYS A 1 303 ? 33.634 52.694 43.633 1.00 11.45 329 LYS A N 1
ATOM 2213 C CA . LYS A 1 303 ? 32.600 51.674 43.538 1.00 12.08 329 LYS A CA 1
ATOM 2214 C C . LYS A 1 303 ? 31.811 51.824 42.250 1.00 14.22 329 LYS A C 1
ATOM 2215 O O . LYS A 1 303 ? 31.534 50.834 41.566 1.00 13.15 329 LYS A O 1
ATOM 2221 N N . LEU A 1 304 ? 31.475 53.060 41.886 1.00 11.36 330 LEU A N 1
ATOM 2222 C CA . LEU A 1 304 ? 30.738 53.273 40.649 1.00 13.50 330 LEU A CA 1
ATOM 2223 C C . LEU A 1 304 ? 31.583 52.921 39.438 1.00 12.79 330 LEU A C 1
ATOM 2224 O O . LEU A 1 304 ? 31.057 52.399 38.451 1.00 13.32 330 LEU A O 1
ATOM 2229 N N . TYR A 1 305 ? 32.889 53.184 39.491 1.00 12.15 331 TYR A N 1
ATOM 2230 C CA . TYR A 1 305 ? 33.744 52.730 38.400 1.00 11.38 331 TYR A CA 1
ATOM 2231 C C . TYR A 1 305 ? 33.719 51.214 38.282 1.00 14.36 331 TYR A C 1
ATOM 2232 O O . TYR A 1 305 ? 33.636 50.671 37.177 1.00 13.66 331 TYR A O 1
ATOM 2241 N N . GLN A 1 306 ? 33.817 50.508 39.407 1.00 12.14 332 GLN A N 1
ATOM 2242 C CA . GLN A 1 306 ? 33.819 49.054 39.350 1.00 13.58 332 GLN A CA 1
ATOM 2243 C C . GLN A 1 306 ? 32.505 48.515 38.810 1.00 15.41 332 GLN A C 1
ATOM 2244 O O . GLN A 1 306 ? 32.492 47.480 38.134 1.00 14.90 332 GLN A O 1
ATOM 2250 N N . LEU A 1 307 ? 31.399 49.203 39.085 1.00 13.99 333 LEU A N 1
ATOM 2251 C CA . LEU A 1 307 ? 30.097 48.740 38.622 1.00 16.06 333 LEU A CA 1
ATOM 2252 C C . LEU A 1 307 ? 29.879 49.027 37.145 1.00 16.96 333 LEU A C 1
ATOM 2253 O O . LEU A 1 307 ? 29.228 48.236 36.452 1.00 17.59 333 LEU A O 1
ATOM 2258 N N . THR A 1 308 ? 30.393 50.157 36.646 1.00 13.78 334 THR A N 1
ATOM 2259 C CA . THR A 1 308 ? 30.006 50.668 35.336 1.00 13.42 334 THR A CA 1
ATOM 2260 C C . THR A 1 308 ? 31.145 50.755 34.341 1.00 14.52 334 THR A C 1
ATOM 2261 O O . THR A 1 308 ? 30.871 50.858 33.140 1.00 16.97 334 THR A O 1
ATOM 2265 N N . HIS A 1 309 ? 32.394 50.767 34.795 1.00 14.59 335 HIS A N 1
ATOM 2266 C CA . HIS A 1 309 ? 33.577 50.965 33.963 1.00 14.44 335 HIS A CA 1
ATOM 2267 C C . HIS A 1 309 ? 33.644 52.339 33.323 1.00 16.64 335 HIS A C 1
ATOM 2268 O O . HIS A 1 309 ? 34.474 52.564 32.434 1.00 17.21 335 HIS A O 1
ATOM 2275 N N . GLU A 1 310 ? 32.802 53.272 33.747 1.00 14.78 336 GLU A N 1
ATOM 2276 C CA . GLU A 1 310 ? 32.813 54.606 33.162 1.00 14.57 336 GLU A CA 1
ATOM 2277 C C . GLU A 1 310 ? 33.946 55.434 33.755 1.00 14.53 336 GLU A C 1
ATOM 2278 O O . GLU A 1 310 ? 34.012 55.646 34.972 1.00 14.63 336 GLU A O 1
ATOM 2284 N N . GLN A 1 311 ? 34.820 55.925 32.880 1.00 13.42 337 GLN A N 1
ATOM 2285 C CA . GLN A 1 311 ? 36.051 56.593 33.293 1.00 13.81 337 GLN A CA 1
ATOM 2286 C C . GLN A 1 311 ? 35.807 57.789 34.204 1.00 14.74 337 GLN A C 1
ATOM 2287 O O . GLN A 1 311 ? 36.640 58.070 35.073 1.00 14.60 337 GLN A O 1
ATOM 2293 N N . LYS A 1 312 ? 34.695 58.510 34.033 1.00 15.60 338 LYS A N 1
ATOM 2294 C CA . LYS A 1 312 ? 34.489 59.711 34.835 1.00 13.43 338 LYS A CA 1
ATOM 2295 C C . LYS A 1 312 ? 34.548 59.398 36.319 1.00 12.69 338 LYS A C 1
ATOM 2296 O O . LYS A 1 312 ? 34.983 60.237 37.113 1.00 13.60 338 LYS A O 1
ATOM 2302 N N . TYR A 1 313 ? 34.131 58.192 36.704 1.00 13.68 339 TYR A N 1
ATOM 2303 C CA . TYR A 1 313 ? 34.161 57.834 38.114 1.00 12.27 339 TYR A CA 1
ATOM 2304 C C . TYR A 1 313 ? 35.594 57.662 38.594 1.00 13.30 339 TYR A C 1
ATOM 2305 O O . TYR A 1 313 ? 35.957 58.130 39.683 1.00 14.08 339 TYR A O 1
ATOM 2314 N N . LEU A 1 314 ? 36.427 56.987 37.800 1.00 13.44 340 LEU A N 1
ATOM 2315 C CA . LEU A 1 314 ? 37.821 56.802 38.180 1.00 12.00 340 LEU A CA 1
ATOM 2316 C C . LEU A 1 314 ? 38.563 58.130 38.216 1.00 13.93 340 LEU A C 1
ATOM 2317 O O . LEU A 1 314 ? 39.388 58.360 39.111 1.00 13.87 340 LEU A O 1
ATOM 2322 N N . ASP A 1 315 ? 38.287 59.018 37.257 1.00 14.07 341 ASP A N 1
ATOM 2323 C CA . ASP A 1 315 ? 38.910 60.339 37.276 1.00 14.61 341 ASP A CA 1
ATOM 2324 C C . ASP A 1 315 ? 38.625 61.051 38.591 1.00 13.24 341 ASP A C 1
ATOM 2325 O O . ASP A 1 315 ? 39.522 61.647 39.202 1.00 14.03 341 ASP A O 1
ATOM 2330 N N . LYS A 1 316 ? 37.368 61.006 39.040 1.00 13.89 342 LYS A N 1
ATOM 2331 C CA . LYS A 1 316 ? 37.015 61.676 40.281 1.00 13.19 342 LYS A CA 1
ATOM 2332 C C . LYS A 1 316 ? 37.700 61.013 41.468 1.00 14.52 342 LYS A C 1
ATOM 2333 O O . LYS A 1 316 ? 38.197 61.703 42.366 1.00 13.56 342 LYS A O 1
ATOM 2339 N N . ALA A 1 317 ? 37.754 59.680 41.478 1.00 13.01 343 ALA A N 1
ATOM 2340 C CA . ALA A 1 317 ? 38.416 58.991 42.581 1.00 11.58 343 ALA A CA 1
ATOM 2341 C C . ALA A 1 317 ? 39.866 59.436 42.699 1.00 13.25 343 ALA A C 1
ATOM 2342 O O . ALA A 1 317 ? 40.364 59.698 43.802 1.00 14.21 343 ALA A O 1
ATOM 2344 N N . ILE A 1 318 ? 40.553 59.544 41.565 1.00 12.90 344 ILE A N 1
ATOM 2345 C CA . ILE A 1 318 ? 41.955 59.943 41.578 1.00 13.77 344 ILE A CA 1
ATOM 2346 C C . ILE A 1 318 ? 42.098 61.389 42.034 1.00 13.48 344 ILE A C 1
ATOM 2347 O O . ILE A 1 318 ? 42.989 61.717 42.824 1.00 13.84 344 ILE A O 1
ATOM 2352 N N . GLU A 1 319 ? 41.218 62.270 41.558 1.00 12.89 345 GLU A N 1
ATOM 2353 C CA . GLU A 1 319 ? 41.246 63.665 41.991 1.00 13.73 345 GLU A CA 1
ATOM 2354 C C . GLU A 1 319 ? 41.058 63.757 43.497 1.00 13.66 345 GLU A C 1
ATOM 2355 O O . GLU A 1 319 ? 41.718 64.553 44.174 1.00 14.33 345 GLU A O 1
ATOM 2361 N N . CYS A 1 320 ? 40.140 62.953 44.039 1.00 12.18 346 CYS A N 1
ATOM 2362 C CA . CYS A 1 320 ? 39.854 62.986 45.470 1.00 13.11 346 CYS A CA 1
ATOM 2363 C C . CYS A 1 320 ? 41.081 62.554 46.251 1.00 12.62 346 CYS A C 1
ATOM 2364 O O . CYS A 1 320 ? 41.495 63.215 47.213 1.00 12.86 346 CYS A O 1
ATOM 2367 N N . PHE A 1 321 ? 41.666 61.430 45.837 1.00 11.94 347 PHE A N 1
ATOM 2368 C CA . PHE A 1 321 ? 42.847 60.905 46.499 1.00 12.33 347 PHE A CA 1
ATOM 2369 C C . PHE A 1 321 ? 43.993 61.900 46.418 1.00 14.24 347 PHE A C 1
ATOM 2370 O O . PHE A 1 321 ? 44.654 62.191 47.417 1.00 13.89 347 PHE A O 1
ATOM 2378 N N . ASN A 1 322 ? 44.248 62.434 45.226 1.00 13.87 348 ASN A N 1
ATOM 2379 C CA . ASN A 1 322 ? 45.383 63.340 45.085 1.00 13.93 348 ASN A CA 1
ATOM 2380 C C . ASN A 1 322 ? 45.218 64.571 45.963 1.00 12.06 348 ASN A C 1
ATOM 2381 O O . ASN A 1 322 ? 46.188 65.048 46.567 1.00 14.51 348 ASN A O 1
ATOM 2386 N N . TRP A 1 323 ? 44.000 65.108 46.046 1.00 13.02 349 TRP A N 1
ATOM 2387 C CA . TRP A 1 323 ? 43.774 66.265 46.900 1.00 11.04 349 TRP A CA 1
ATOM 2388 C C . TRP A 1 323 ? 44.001 65.914 48.367 1.00 13.16 349 TRP A C 1
ATOM 2389 O O . TRP A 1 323 ? 44.655 66.664 49.109 1.00 13.03 349 TRP A O 1
ATOM 2400 N N . LEU A 1 324 ? 43.460 64.776 48.808 1.00 13.50 350 LEU A N 1
ATOM 2401 C CA . LEU A 1 324 ? 43.674 64.359 50.190 1.00 12.85 350 LEU A CA 1
ATOM 2402 C C . LEU A 1 324 ? 45.158 64.254 50.506 1.00 12.83 350 LEU A C 1
ATOM 2403 O O . LEU A 1 324 ? 45.608 64.717 51.564 1.00 12.81 350 LEU A O 1
ATOM 2408 N N . GLN A 1 325 ? 45.933 63.647 49.604 1.00 13.55 351 GLN A N 1
ATOM 2409 C CA . GLN A 1 325 ? 47.358 63.477 49.862 1.00 13.83 351 GLN A CA 1
ATOM 2410 C C . GLN A 1 325 ? 48.062 64.820 49.914 1.00 17.28 351 GLN A C 1
ATOM 2411 O O . GLN A 1 325 ? 48.936 65.038 50.761 1.00 17.89 351 GLN A O 1
ATOM 2417 N N . ALA A 1 326 ? 47.690 65.732 49.021 1.00 15.25 352 ALA A N 1
ATOM 2418 C CA . ALA A 1 326 ? 48.401 66.997 48.914 1.00 15.55 352 ALA A CA 1
ATOM 2419 C C . ALA A 1 326 ? 48.076 67.953 50.051 1.00 15.37 352 ALA A C 1
ATOM 2420 O O . ALA A 1 326 ? 48.944 68.729 50.461 1.00 18.84 352 ALA A O 1
ATOM 2422 N N . TYR A 1 327 ? 46.863 67.915 50.591 1.00 14.33 353 TYR A N 1
ATOM 2423 C CA . TYR A 1 327 ? 46.430 68.942 51.520 1.00 14.33 353 TYR A CA 1
ATOM 2424 C C . TYR A 1 327 ? 46.019 68.434 52.889 1.00 15.06 353 TYR A C 1
ATOM 2425 O O . TYR A 1 327 ? 46.123 69.190 53.861 1.00 15.98 353 TYR A O 1
ATOM 2434 N N . MET A 1 328 ? 45.519 67.203 52.995 1.00 14.81 354 MET A N 1
ATOM 2435 C CA . MET A 1 328 ? 44.848 66.784 54.216 1.00 12.48 354 MET A CA 1
ATOM 2436 C C . MET A 1 328 ? 45.592 65.730 55.015 1.00 13.51 354 MET A C 1
ATOM 2437 O O . MET A 1 328 ? 45.182 65.446 56.141 1.00 14.95 354 MET A O 1
ATOM 2442 N N . GLN A 1 329 ? 46.662 65.142 54.485 1.00 14.11 355 GLN A N 1
ATOM 2443 C CA . GLN A 1 329 ? 47.387 64.121 55.227 1.00 14.32 355 GLN A CA 1
ATOM 2444 C C . GLN A 1 329 ? 48.554 64.746 55.972 1.00 16.30 355 GLN A C 1
ATOM 2445 O O . GLN A 1 329 ? 49.396 65.418 55.372 1.00 17.51 355 GLN A O 1
ATOM 2451 N N . ASP A 1 330 ? 48.610 64.504 57.265 1.00 15.19 356 ASP A N 1
ATOM 2452 C CA . ASP A 1 330 ? 49.747 64.934 58.062 1.00 15.10 356 ASP A CA 1
ATOM 2453 C C . ASP A 1 330 ? 50.931 64.032 57.750 1.00 15.28 356 ASP A C 1
ATOM 2454 O O . ASP A 1 330 ? 50.856 62.820 57.992 1.00 15.84 356 ASP A O 1
ATOM 2459 N N . PRO A 1 331 ? 52.039 64.564 57.233 1.00 15.74 357 PRO A N 1
ATOM 2460 C CA . PRO A 1 331 ? 53.169 63.691 56.893 1.00 15.12 357 PRO A CA 1
ATOM 2461 C C . PRO A 1 331 ? 53.820 63.067 58.103 1.00 19.13 357 PRO A C 1
ATOM 2462 O O . PRO A 1 331 ? 54.551 62.081 57.951 1.00 20.25 357 PRO A O 1
ATOM 2466 N N . SER A 1 332 ? 53.571 63.601 59.297 1.00 16.85 358 SER A N 1
ATOM 2467 C CA . SER A 1 332 ? 54.265 63.105 60.477 1.00 17.97 358 SER A CA 1
ATOM 2468 C C . SER A 1 332 ? 53.694 61.783 60.966 1.00 19.85 358 SER A C 1
ATOM 2469 O O . SER A 1 332 ? 54.439 60.946 61.484 1.00 22.54 358 SER A O 1
ATOM 2472 N N . ASP A 1 333 ? 52.386 61.565 60.805 1.00 15.99 359 ASP A N 1
ATOM 2473 C CA . ASP A 1 333 ? 51.766 60.339 61.282 1.00 16.76 359 ASP A CA 1
ATOM 2474 C C . ASP A 1 333 ? 50.875 59.638 60.264 1.00 16.55 359 ASP A C 1
ATOM 2475 O O . ASP A 1 333 ? 50.304 58.598 60.595 1.00 16.31 359 ASP A O 1
ATOM 2480 N N . HIS A 1 334 ? 50.743 60.167 59.049 1.00 15.15 360 HIS A N 1
ATOM 2481 C CA . HIS A 1 334 ? 49.957 59.578 57.965 1.00 13.72 360 HIS A CA 1
ATOM 2482 C C . HIS A 1 334 ? 48.455 59.661 58.191 1.00 14.01 360 HIS A C 1
ATOM 2483 O O . HIS A 1 334 ? 47.697 59.044 57.444 1.00 15.27 360 HIS A O 1
ATOM 2490 N N . LEU A 1 335 ? 48.007 60.405 59.186 1.00 12.86 361 LEU A N 1
ATOM 2491 C CA . LEU A 1 335 ? 46.591 60.560 59.482 1.00 12.74 361 LEU A CA 1
ATOM 2492 C C . LEU A 1 335 ? 46.081 61.866 58.899 1.00 14.46 361 LEU A C 1
ATOM 2493 O O . LEU A 1 335 ? 46.850 62.773 58.584 1.00 13.92 361 LEU A O 1
ATOM 2498 N N . TYR A 1 336 ? 44.763 61.964 58.761 1.00 12.52 362 TYR A N 1
ATOM 2499 C CA . TYR A 1 336 ? 44.167 63.025 57.962 1.00 12.44 362 TYR A CA 1
ATOM 2500 C C . TYR A 1 336 ? 43.456 64.061 58.818 1.00 12.82 362 TYR A C 1
ATOM 2501 O O . TYR A 1 336 ? 42.695 63.721 59.729 1.00 12.71 362 TYR A O 1
ATOM 2510 N N . TYR A 1 337 ? 43.695 65.325 58.487 1.00 13.51 363 TYR A N 1
ATOM 2511 C CA . TYR A 1 337 ? 43.033 66.441 59.127 1.00 14.05 363 TYR A CA 1
ATOM 2512 C C . TYR A 1 337 ? 41.543 66.440 58.803 1.00 11.07 363 TYR A C 1
ATOM 2513 O O . TYR A 1 337 ? 41.053 65.675 57.969 1.00 12.13 363 TYR A O 1
ATOM 2522 N N A ASP A 1 338 ? 40.826 67.318 59.499 0.54 11.58 364 ASP A N 1
ATOM 2523 N N B ASP A 1 338 ? 40.807 67.331 59.464 0.46 11.55 364 ASP A N 1
ATOM 2524 C CA A ASP A 1 338 ? 39.371 67.406 59.396 0.54 12.22 364 ASP A CA 1
ATOM 2525 C CA B ASP A 1 338 ? 39.354 67.342 59.318 0.46 12.17 364 ASP A CA 1
ATOM 2526 C C A ASP A 1 338 ? 38.969 68.169 58.137 0.54 12.52 364 ASP A C 1
ATOM 2527 C C B ASP A 1 338 ? 38.881 68.187 58.136 0.46 12.56 364 ASP A C 1
ATOM 2528 O O A ASP A 1 338 ? 38.396 67.599 57.202 0.54 12.23 364 ASP A O 1
ATOM 2529 O O B ASP A 1 338 ? 38.159 67.692 57.263 0.46 11.64 364 ASP A O 1
ATOM 2538 N N . ASN A 1 339 ? 39.244 69.466 58.109 1.00 13.95 365 ASN A N 1
ATOM 2539 C CA . ASN A 1 339 ? 38.779 70.313 57.022 1.00 13.03 365 ASN A CA 1
ATOM 2540 C C . ASN A 1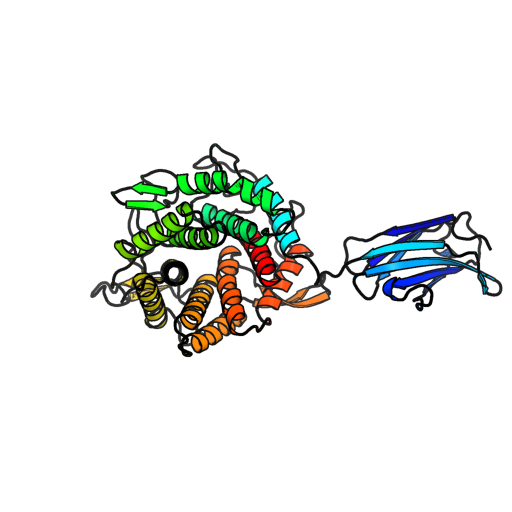 339 ? 39.695 71.513 56.893 1.00 14.59 365 ASN A C 1
ATOM 2541 O O . ASN A 1 339 ? 40.342 71.929 57.860 1.00 15.01 365 ASN A O 1
ATOM 2546 N N . VAL A 1 340 ? 39.752 72.054 55.683 1.00 12.86 366 VAL A N 1
ATOM 2547 C CA . VAL A 1 340 ? 40.562 73.220 55.373 1.00 14.14 366 VAL A CA 1
ATOM 2548 C C . VAL A 1 340 ? 39.648 74.292 54.802 1.00 16.43 366 VAL A C 1
ATOM 2549 O O . VAL A 1 340 ? 38.714 73.990 54.052 1.00 16.53 366 VAL A O 1
ATOM 2553 N N . SER A 1 341 ? 39.868 75.500 55.211 1.00 15.95 367 SER A N 1
ATOM 2554 C CA . SER A 1 341 ? 39.099 76.614 54.688 1.00 18.05 367 SER A CA 1
ATOM 2555 C C . SER A 1 341 ? 39.948 77.419 53.718 1.00 17.66 367 SER A C 1
ATOM 2556 O O . SER A 1 341 ? 41.175 77.413 53.812 1.00 17.83 367 SER A O 1
ATOM 2559 N N . PRO A 1 342 ? 39.321 78.122 52.781 1.00 16.59 368 PRO A N 1
ATOM 2560 C CA . PRO A 1 342 ? 40.101 78.823 51.755 1.00 15.97 368 PRO A CA 1
ATOM 2561 C C . PRO A 1 342 ? 40.869 79.999 52.335 1.00 16.73 368 PRO A C 1
ATOM 2562 O O . PRO A 1 342 ? 40.412 80.663 53.267 1.00 20.07 368 PRO A O 1
ATOM 2566 N N . ASP A 1 343 ? 42.046 80.242 51.775 1.00 19.51 369 ASP A N 1
ATOM 2567 C CA . ASP A 1 343 ? 42.752 81.476 52.088 1.00 24.04 369 ASP A CA 1
ATOM 2568 C C . ASP A 1 343 ? 41.863 82.625 51.626 1.00 28.65 369 ASP A C 1
ATOM 2569 O O . ASP A 1 343 ? 41.441 82.634 50.461 1.00 25.26 369 ASP A O 1
ATOM 2574 N N . PRO A 1 344 ? 41.547 83.585 52.498 1.00 27.91 370 PRO A N 1
ATOM 2575 C CA . PRO A 1 344 ? 40.640 84.669 52.084 1.00 31.39 370 PRO A CA 1
ATOM 2576 C C . PRO A 1 344 ? 41.158 85.474 50.906 1.00 31.15 370 PRO A C 1
ATOM 2577 O O . PRO A 1 344 ? 40.356 85.929 50.081 1.00 40.92 370 PRO A O 1
ATOM 2581 N N . GLU A 1 345 ? 42.476 85.643 50.789 1.00 32.92 371 GLU A N 1
ATOM 2582 C CA . GLU A 1 345 ? 43.044 86.469 49.731 1.00 35.26 371 GLU A CA 1
ATOM 2583 C C . GLU A 1 345 ? 43.176 85.730 48.405 1.00 37.63 371 GLU A C 1
ATOM 2584 O O . GLU A 1 345 ? 43.337 86.375 47.364 1.00 40.42 371 GLU A O 1
ATOM 2586 N N . ASP A 1 346 ? 43.129 84.405 48.420 1.00 32.34 372 ASP A N 1
ATOM 2587 C CA . ASP A 1 346 ? 43.113 83.617 47.195 1.00 30.64 372 ASP A CA 1
ATOM 2588 C C . ASP A 1 346 ? 42.476 82.273 47.513 1.00 23.91 372 ASP A C 1
ATOM 2589 O O . ASP A 1 346 ? 43.176 81.335 47.914 1.00 23.95 372 ASP A O 1
ATOM 2594 N N . PRO A 1 347 ? 41.159 82.142 47.336 1.00 25.36 373 PRO A N 1
ATOM 2595 C CA . PRO A 1 347 ? 40.476 80.912 47.766 1.00 20.31 373 PRO A CA 1
ATOM 2596 C C . PRO A 1 347 ? 40.916 79.651 47.040 1.00 19.77 373 PRO A C 1
ATOM 2597 O O . PRO A 1 347 ? 40.542 78.565 47.483 1.00 18.09 373 PRO A O 1
ATOM 2601 N N . THR A 1 348 ? 41.696 79.733 45.963 1.00 18.96 374 THR A N 1
ATOM 2602 C CA . THR A 1 348 ? 42.244 78.503 45.407 1.00 20.06 374 THR A CA 1
ATOM 2603 C C . THR A 1 348 ? 43.306 77.900 46.313 1.00 20.03 374 THR A C 1
ATOM 2604 O O . THR A 1 348 ? 43.653 76.729 46.142 1.00 20.98 374 THR A O 1
ATOM 2608 N N . GLN A 1 349 ? 43.820 78.668 47.263 1.00 19.97 375 GLN A N 1
ATOM 2609 C CA . GLN A 1 349 ? 44.864 78.229 48.165 1.00 21.29 375 GLN A CA 1
ATOM 2610 C C . GLN A 1 349 ? 44.268 77.820 49.503 1.00 19.46 375 GLN A C 1
ATOM 2611 O O . GLN A 1 349 ? 43.266 78.393 49.951 1.00 20.39 375 GLN A O 1
ATOM 2617 N N . PRO A 1 350 ? 44.869 76.827 50.151 1.00 21.74 376 PRO A N 1
ATOM 2618 C CA . PRO A 1 350 ? 44.404 76.434 51.482 1.00 18.52 376 PRO A CA 1
ATOM 2619 C C . PRO A 1 350 ? 44.690 77.522 52.504 1.00 20.57 376 PRO A C 1
ATOM 2620 O O . PRO A 1 350 ? 45.675 78.263 52.408 1.00 22.20 376 PRO A O 1
ATOM 2624 N N . GLY A 1 351 ? 43.801 77.619 53.485 1.00 17.49 377 GLY A N 1
ATOM 2625 C CA . GLY A 1 351 ? 43.956 78.572 54.558 1.00 17.17 377 GLY A CA 1
ATOM 2626 C C . GLY A 1 351 ? 43.938 77.881 55.901 1.00 16.76 377 GLY A C 1
ATOM 2627 O O . GLY A 1 351 ? 44.801 77.044 56.176 1.00 20.16 377 GLY A O 1
ATOM 2628 N N . ARG A 1 352 ? 42.942 78.207 56.715 1.00 17.69 378 ARG A N 1
ATOM 2629 C CA . ARG A 1 352 ? 42.922 77.673 58.068 1.00 16.83 378 ARG A CA 1
ATOM 2630 C C . ARG A 1 352 ? 42.551 76.195 58.052 1.00 19.16 378 ARG A C 1
ATOM 2631 O O . ARG A 1 352 ? 41.538 75.797 57.466 1.00 17.93 378 ARG A O 1
ATOM 2636 N N . MET A 1 353 ? 43.352 75.421 58.771 1.00 16.24 379 MET A N 1
ATOM 2637 C CA . MET A 1 353 ? 43.190 73.979 58.849 1.00 15.64 379 MET A CA 1
ATOM 2638 C C . MET A 1 353 ? 42.611 73.613 60.205 1.00 15.60 379 MET A C 1
ATOM 2639 O O . MET A 1 353 ? 43.087 74.092 61.239 1.00 18.54 379 MET A O 1
ATOM 2644 N N . GLU A 1 354 ? 41.584 72.775 60.201 1.00 15.73 380 GLU A N 1
ATOM 2645 C CA . GLU A 1 354 ? 41.110 72.113 61.410 1.00 16.44 380 GLU A CA 1
ATOM 2646 C C . GLU A 1 354 ? 41.797 70.755 61.442 1.00 14.59 380 GLU A C 1
ATOM 2647 O O . GLU A 1 354 ? 41.497 69.880 60.622 1.00 14.40 380 GLU A O 1
ATOM 2649 N N . THR A 1 355 ? 42.740 70.586 62.369 1.00 15.44 381 THR A N 1
ATOM 2650 C CA . THR A 1 355 ? 43.682 69.478 62.392 1.00 14.96 381 THR A CA 1
ATOM 2651 C C . THR A 1 355 ? 43.181 68.264 63.157 1.00 14.97 381 THR A C 1
ATOM 2652 O O . THR A 1 355 ? 43.914 67.276 63.238 1.00 15.80 381 THR A O 1
ATOM 2656 N N . ASN A 1 356 ? 42.025 68.344 63.806 1.00 12.46 382 ASN A N 1
ATOM 2657 C CA . ASN A 1 356 ? 41.573 67.205 64.599 1.00 14.27 382 ASN A CA 1
ATOM 2658 C C . ASN A 1 356 ? 41.472 65.975 63.714 1.00 15.12 382 ASN A C 1
ATOM 2659 O O . ASN A 1 356 ? 40.961 66.039 62.590 1.00 13.83 382 ASN A O 1
ATOM 2664 N N . LYS A 1 357 ? 41.963 64.855 64.230 1.00 12.96 383 LYS A N 1
ATOM 2665 C CA . LYS A 1 357 ? 42.032 63.600 63.496 1.00 12.85 383 LYS A CA 1
ATOM 2666 C C . LYS A 1 357 ? 40.969 62.655 64.026 1.00 13.60 383 LYS A C 1
ATOM 2667 O O . LYS A 1 357 ? 41.020 62.247 65.191 1.00 14.76 383 LYS A O 1
ATOM 2673 N N . TYR A 1 358 ? 40.019 62.305 63.170 1.00 12.56 384 TYR A N 1
ATOM 2674 C CA . TYR A 1 358 ? 38.965 61.367 63.495 1.00 11.73 384 TYR A CA 1
ATOM 2675 C C . TYR A 1 358 ? 39.177 60.092 62.697 1.00 11.38 384 TYR A C 1
ATOM 2676 O O . TYR A 1 358 ? 39.658 60.122 61.560 1.00 12.04 384 TYR A O 1
ATOM 2685 N N . SER A 1 359 ? 38.820 58.968 63.316 1.00 11.74 385 SER A N 1
ATOM 2686 C CA . SER A 1 359 ? 39.143 57.652 62.776 1.00 10.99 385 SER A CA 1
ATOM 2687 C C . SER A 1 359 ? 38.667 57.487 61.341 1.00 12.43 385 SER A C 1
ATOM 2688 O O . SER A 1 359 ? 39.427 57.034 60.479 1.00 10.98 385 SER A O 1
ATOM 2691 N N . TYR A 1 360 ? 37.397 57.815 61.094 1.00 10.94 386 TYR A N 1
ATOM 2692 C CA . TYR A 1 360 ? 36.821 57.616 59.769 1.00 10.48 386 TYR A CA 1
ATOM 2693 C C . TYR A 1 360 ? 37.493 58.476 58.711 1.00 11.67 386 TYR A C 1
ATOM 2694 O O . TYR A 1 360 ? 37.463 58.118 57.524 1.00 11.34 386 TYR A O 1
ATOM 2703 N N . ASN A 1 361 ? 38.112 59.586 59.112 1.00 11.35 387 ASN A N 1
ATOM 2704 C CA . ASN A 1 361 ? 38.793 60.449 58.160 1.00 11.03 387 ASN A CA 1
ATOM 2705 C C . ASN A 1 361 ? 40.156 59.924 57.762 1.00 12.44 387 ASN A C 1
ATOM 2706 O O . ASN A 1 361 ? 40.757 60.469 56.838 1.00 11.03 387 ASN A O 1
ATOM 2711 N N . SER A 1 362 ? 40.666 58.902 58.441 1.00 11.51 388 SER A N 1
ATOM 2712 C CA . SER A 1 362 ? 41.814 58.183 57.914 1.00 9.55 388 SER A CA 1
ATOM 2713 C C . SER A 1 362 ? 41.428 56.820 57.363 1.00 10.77 388 SER A C 1
ATOM 2714 O O . SER A 1 362 ? 42.041 56.363 56.397 1.00 11.75 388 SER A O 1
ATOM 2717 N N . GLY A 1 363 ? 40.359 56.202 57.868 1.00 11.38 389 GLY A N 1
ATOM 2718 C CA . GLY A 1 363 ? 39.937 54.925 57.322 1.00 11.57 389 GLY A CA 1
ATOM 2719 C C . GLY A 1 363 ? 39.306 55.027 55.948 1.00 10.73 389 GLY A C 1
ATOM 2720 O O . GLY A 1 363 ? 39.403 54.090 55.154 1.00 11.32 389 GLY A O 1
ATOM 2721 N N . GLN A 1 364 ? 38.632 56.144 55.651 1.00 10.67 390 GLN A N 1
ATOM 2722 C CA . GLN A 1 364 ? 38.120 56.327 54.297 1.00 9.60 390 GLN A CA 1
ATOM 2723 C C . GLN A 1 364 ? 39.238 56.565 53.285 1.00 12.01 390 GLN A C 1
ATOM 2724 O O . GLN A 1 364 ? 39.211 55.946 52.211 1.00 10.93 390 GLN A O 1
ATOM 2730 N N . PRO A 1 365 ? 40.238 57.416 53.566 1.00 10.11 391 PRO A N 1
ATOM 2731 C CA . PRO A 1 365 ? 41.410 57.440 52.671 1.00 11.72 391 PRO A CA 1
ATOM 2732 C C . PRO A 1 365 ? 42.063 56.079 52.520 1.00 11.96 391 PRO A C 1
ATOM 2733 O O . PRO A 1 365 ? 42.518 55.741 51.419 1.00 12.88 391 PRO A O 1
ATOM 2737 N N . LEU A 1 366 ? 42.101 55.274 53.587 1.00 10.55 392 LEU A N 1
ATOM 2738 C CA . LEU A 1 366 ? 42.607 53.909 53.460 1.00 11.93 392 LEU A CA 1
ATOM 2739 C C . LEU A 1 366 ? 41.778 53.111 52.465 1.00 12.16 392 LEU A C 1
ATOM 2740 O O . LEU A 1 366 ? 42.324 52.433 51.586 1.00 12.99 392 LEU A O 1
ATOM 2745 N N . GLN A 1 367 ? 40.453 53.152 52.606 1.00 11.29 393 GLN A N 1
ATOM 2746 C CA . GLN A 1 367 ? 39.600 52.400 51.693 1.00 10.89 393 GLN A CA 1
ATOM 2747 C C . GLN A 1 367 ? 39.803 52.883 50.267 1.00 13.31 393 GLN A C 1
ATOM 2748 O O . GLN A 1 367 ? 39.868 52.075 49.329 1.00 11.71 393 GLN A O 1
ATOM 2754 N N . LEU A 1 368 ? 39.914 54.202 50.099 1.00 10.53 394 LEU A N 1
ATOM 2755 C CA . LEU A 1 368 ? 40.115 54.790 48.782 1.00 11.81 394 LEU A CA 1
ATOM 2756 C C . LEU A 1 368 ? 41.432 54.330 48.174 1.00 13.71 394 LEU A C 1
ATOM 2757 O O . LEU A 1 368 ? 41.481 53.924 47.007 1.00 13.26 394 LEU A O 1
ATOM 2762 N N . ALA A 1 369 ? 42.515 54.393 48.950 1.00 13.70 395 ALA A N 1
ATOM 2763 C CA . ALA A 1 369 ? 43.807 53.934 48.446 1.00 12.11 395 ALA A CA 1
ATOM 2764 C C . ALA A 1 369 ? 43.748 52.468 48.046 1.00 13.50 395 ALA A C 1
ATOM 2765 O O . ALA A 1 369 ? 44.322 52.070 47.024 1.00 12.99 395 ALA A O 1
ATOM 2767 N N . CYS A 1 370 ? 43.055 51.643 48.835 1.00 12.07 396 CYS A N 1
ATOM 2768 C CA . CYS A 1 370 ? 42.957 50.226 48.507 1.00 12.74 396 CYS A CA 1
ATOM 2769 C C . CYS A 1 370 ? 42.177 50.012 47.225 1.00 14.30 396 CYS A C 1
ATOM 2770 O O . CYS A 1 370 ? 42.569 49.198 46.381 1.00 14.64 396 CYS A O 1
ATOM 2773 N N . LEU A 1 371 ? 41.060 50.719 47.063 1.00 12.66 397 LEU A N 1
ATOM 2774 C CA . LEU A 1 371 ? 40.292 50.576 45.837 1.00 12.65 397 LEU A CA 1
ATOM 2775 C C . LEU A 1 371 ? 41.087 51.048 44.630 1.00 15.01 397 LEU A C 1
ATOM 2776 O O . LEU A 1 371 ? 41.066 50.401 43.577 1.00 14.44 397 LEU A O 1
ATOM 2781 N N . LEU A 1 372 ? 41.812 52.159 44.767 1.00 12.83 398 LEU A N 1
ATOM 2782 C CA . LEU A 1 372 ? 42.610 52.638 43.647 1.00 13.38 398 LEU A CA 1
ATOM 2783 C C . LEU A 1 372 ? 43.722 51.656 43.315 1.00 15.13 398 LEU A C 1
ATOM 2784 O O . LEU A 1 372 ? 44.056 51.464 42.142 1.00 14.56 398 LEU A O 1
ATOM 2789 N N . TYR A 1 373 ? 44.298 51.003 44.323 1.00 13.57 399 TYR A N 1
ATOM 2790 C CA . TYR A 1 373 ? 45.268 49.957 44.018 1.00 15.14 399 TYR A CA 1
ATOM 2791 C C . TYR A 1 373 ? 44.622 48.828 43.232 1.00 16.37 399 TYR A C 1
ATOM 2792 O O . TYR A 1 373 ? 45.169 48.356 42.229 1.00 16.67 399 TYR A O 1
ATOM 2801 N N . LYS A 1 374 ? 43.458 48.367 43.681 1.00 15.06 400 LYS A N 1
ATOM 2802 C CA . LYS A 1 374 ? 42.812 47.258 42.992 1.00 15.71 400 LYS A CA 1
ATOM 2803 C C . LYS A 1 374 ? 42.421 47.638 41.572 1.00 16.09 400 LYS A C 1
ATOM 2804 O O . LYS A 1 374 ? 42.527 46.816 40.658 1.00 17.46 400 LYS A O 1
ATOM 2810 N N . ILE A 1 375 ? 41.985 48.884 41.360 1.00 14.83 401 ILE A N 1
ATOM 2811 C CA . ILE A 1 375 ? 41.580 49.317 40.022 1.00 15.04 401 ILE A CA 1
ATOM 2812 C C . ILE A 1 375 ? 42.796 49.507 39.120 1.00 17.86 401 ILE A C 1
ATOM 2813 O O . ILE A 1 375 ? 42.832 49.009 37.988 1.00 18.78 401 ILE A O 1
ATOM 2818 N N . THR A 1 376 ? 43.804 50.243 39.598 1.00 16.24 402 THR A N 1
ATOM 2819 C CA . THR A 1 376 ? 44.907 50.689 38.750 1.00 15.37 402 THR A CA 1
ATOM 2820 C C . THR A 1 376 ? 46.129 49.784 38.807 1.00 20.50 402 THR A C 1
ATOM 2821 O O . THR A 1 376 ? 46.956 49.831 37.885 1.00 20.01 402 THR A O 1
ATOM 2825 N N . LYS A 1 377 ? 46.280 48.995 39.868 1.00 17.78 403 LYS A N 1
ATOM 2826 C CA . LYS A 1 377 ? 47.475 48.196 40.135 1.00 17.46 403 LYS A CA 1
ATOM 2827 C C . LYS A 1 377 ? 48.713 49.042 40.384 1.00 19.78 403 LYS A C 1
ATOM 2828 O O . LYS A 1 377 ? 49.825 48.504 40.413 1.00 22.71 403 LYS A O 1
ATOM 2834 N N . ASN A 1 378 ? 48.557 50.350 40.583 1.00 16.79 404 ASN A N 1
ATOM 2835 C CA . ASN A 1 378 ? 49.700 51.203 40.891 1.00 16.21 404 ASN A CA 1
ATOM 2836 C C . ASN A 1 378 ? 50.116 50.940 42.333 1.00 17.98 404 ASN A C 1
ATOM 2837 O O . ASN A 1 378 ? 49.376 51.259 43.269 1.00 17.22 404 ASN A O 1
ATOM 2842 N N . GLU A 1 379 ? 51.305 50.360 42.514 1.00 19.71 405 GLU A N 1
ATOM 2843 C CA . GLU A 1 379 ? 51.750 49.949 43.840 1.00 17.72 405 GLU A CA 1
ATOM 2844 C C . GLU A 1 379 ? 51.858 51.109 44.819 1.00 18.09 405 GLU A C 1
ATOM 2845 O O . GLU A 1 379 ? 51.821 50.879 46.035 1.00 19.41 405 GLU A O 1
ATOM 2851 N N A SER A 1 380 ? 51.995 52.342 44.326 0.41 18.27 406 SER A N 1
ATOM 2852 N N B SER A 1 380 ? 51.999 52.344 44.335 0.59 18.26 406 SER A N 1
ATOM 2853 C CA A SER A 1 380 ? 52.063 53.493 45.221 0.41 17.26 406 SER A CA 1
ATOM 2854 C CA B SER A 1 380 ? 52.072 53.476 45.255 0.59 17.21 406 SER A CA 1
ATOM 2855 C C A SER A 1 380 ? 50.807 53.618 46.076 0.41 17.94 406 SER A C 1
ATOM 2856 C C B SER A 1 380 ? 50.805 53.605 46.092 0.59 17.94 406 SER A C 1
ATOM 2857 O O A SER A 1 380 ? 50.880 54.081 47.220 0.41 17.37 406 SER A O 1
ATOM 2858 O O B SER A 1 380 ? 50.867 54.060 47.240 0.59 17.38 406 SER A O 1
ATOM 2863 N N . TYR A 1 381 ? 49.650 53.218 45.542 1.00 16.39 407 TYR A N 1
ATOM 2864 C CA . TYR A 1 381 ? 48.424 53.277 46.329 1.00 15.24 407 TYR A CA 1
ATOM 2865 C C . TYR A 1 381 ? 48.468 52.285 47.477 1.00 16.61 407 TYR A C 1
ATOM 2866 O O . TYR A 1 381 ? 47.972 52.574 48.570 1.00 15.25 407 TYR A O 1
ATOM 2875 N N . LEU A 1 382 ? 49.039 51.101 47.243 1.00 16.15 408 LEU A N 1
ATOM 2876 C CA . LEU A 1 382 ? 49.125 50.099 48.298 1.00 15.34 408 LEU A CA 1
ATOM 2877 C C . LEU A 1 382 ? 50.144 50.507 49.354 1.00 15.50 408 LEU A C 1
ATOM 2878 O O . LEU A 1 382 ? 49.924 50.302 50.552 1.00 15.70 408 LEU A O 1
ATOM 2883 N N . THR A 1 383 ? 51.260 51.096 48.931 1.00 17.03 409 THR A N 1
ATOM 2884 C CA . THR A 1 383 ? 52.228 51.613 49.891 1.00 17.22 409 THR A CA 1
ATOM 2885 C C . THR A 1 383 ? 51.576 52.632 50.817 1.00 16.99 409 THR A C 1
ATOM 2886 O O . THR A 1 383 ? 51.740 52.575 52.041 1.00 17.96 409 THR A O 1
ATOM 2890 N N . VAL A 1 384 ? 50.800 53.555 50.246 1.00 16.14 410 VAL A N 1
ATOM 2891 C CA . VAL A 1 384 ? 50.051 54.527 51.039 1.00 15.74 410 VAL A CA 1
ATOM 2892 C C . VAL A 1 384 ? 49.063 53.820 51.961 1.00 14.96 410 VAL A C 1
ATOM 2893 O O . VAL A 1 384 ? 48.941 54.157 53.146 1.00 14.82 410 VAL A O 1
ATOM 2897 N N . ALA A 1 385 ? 48.310 52.864 51.407 1.00 14.92 411 ALA A N 1
ATOM 2898 C CA . ALA A 1 385 ? 47.315 52.140 52.198 1.00 14.02 411 ALA A CA 1
ATOM 2899 C C . ALA A 1 385 ? 47.937 51.520 53.443 1.00 14.91 411 ALA A C 1
ATOM 2900 O O . ALA A 1 385 ? 47.416 51.676 54.550 1.00 14.49 411 ALA A O 1
ATOM 2902 N N . HIS A 1 386 ? 49.064 50.824 53.284 1.00 14.98 412 HIS A N 1
ATOM 2903 C CA . HIS A 1 386 ? 49.697 50.189 54.436 1.00 13.01 412 HIS A CA 1
ATOM 2904 C C . HIS A 1 386 ? 50.119 51.211 55.483 1.00 15.68 412 HIS A C 1
ATOM 2905 O O . HIS A 1 386 ? 49.984 50.967 56.686 1.00 15.61 412 HIS A O 1
ATOM 2912 N N . GLN A 1 387 ? 50.635 52.363 55.050 1.00 14.33 413 GLN A N 1
ATOM 2913 C CA . GLN A 1 387 ? 50.995 53.413 55.994 1.00 16.02 413 GLN A CA 1
ATOM 2914 C C . GLN A 1 387 ? 49.781 53.901 56.765 1.00 14.36 413 GLN A C 1
ATOM 2915 O O . GLN A 1 387 ? 49.848 54.096 57.982 1.00 15.43 413 GLN A O 1
ATOM 2921 N N . ILE A 1 388 ? 48.665 54.119 56.068 1.00 13.40 414 ILE A N 1
ATOM 2922 C CA . ILE A 1 388 ? 47.469 54.600 56.745 1.00 12.92 414 ILE A CA 1
ATOM 2923 C C . ILE A 1 388 ? 46.950 53.553 57.709 1.00 12.55 414 ILE A C 1
ATOM 2924 O O . ILE A 1 388 ? 46.550 53.875 58.828 1.00 13.23 414 ILE A O 1
ATOM 2929 N N . ALA A 1 389 ? 46.933 52.290 57.277 1.00 13.36 415 ALA A N 1
ATOM 2930 C CA . ALA A 1 389 ? 46.401 51.222 58.114 1.00 13.21 415 ALA A CA 1
ATOM 2931 C C . ALA A 1 389 ? 47.194 51.096 59.403 1.00 14.61 415 ALA A C 1
ATOM 2932 O O . ALA A 1 389 ? 46.611 50.975 60.487 1.00 14.28 415 ALA A O 1
ATOM 2934 N N . GLU A 1 390 ? 48.525 51.143 59.303 1.00 14.37 416 GLU A N 1
ATOM 2935 C CA . GLU A 1 390 ? 49.363 51.075 60.496 1.00 14.07 416 GLU A CA 1
ATOM 2936 C C . GLU A 1 390 ? 49.087 52.251 61.418 1.00 16.28 416 GLU A C 1
ATOM 2937 O O . GLU A 1 390 ? 48.980 52.089 62.641 1.00 15.84 416 GLU A O 1
ATOM 2942 N N . ALA A 1 391 ? 48.943 53.443 60.845 1.00 14.10 417 ALA A N 1
ATOM 2943 C CA . ALA A 1 391 ? 48.698 54.633 61.652 1.00 14.21 417 ALA A CA 1
ATOM 2944 C C . ALA A 1 391 ? 47.334 54.570 62.326 1.00 13.60 417 ALA A C 1
ATOM 2945 O O . ALA A 1 391 ? 47.190 54.963 63.490 1.00 14.48 417 ALA A O 1
ATOM 2947 N N . CYS A 1 392 ? 46.323 54.080 61.607 1.00 13.83 418 CYS A N 1
ATOM 2948 C CA . CYS A 1 392 ? 44.997 53.969 62.199 1.00 14.22 418 CYS A CA 1
ATOM 2949 C C . CYS A 1 392 ? 45.019 52.969 63.339 1.00 14.23 418 CYS A C 1
ATOM 2950 O O . CYS A 1 392 ? 44.417 53.194 64.394 1.00 14.41 418 CYS A O 1
ATOM 2953 N N . HIS A 1 393 ? 45.722 51.855 63.151 1.00 13.86 419 HIS A N 1
ATOM 2954 C CA . HIS A 1 393 ? 45.773 50.836 64.188 1.00 15.16 419 HIS A CA 1
ATOM 2955 C C . HIS A 1 393 ? 46.467 51.367 65.430 1.00 16.54 419 HIS A C 1
ATOM 2956 O O . HIS A 1 393 ? 46.019 51.118 66.556 1.00 15.55 419 HIS A O 1
ATOM 2963 N N . LYS A 1 394 ? 47.550 52.123 65.241 1.00 14.45 420 LYS A N 1
ATOM 2964 C CA . LYS A 1 394 ? 48.262 52.698 66.373 1.00 14.98 420 LYS A CA 1
ATOM 2965 C C . LYS A 1 394 ? 47.392 53.701 67.117 1.00 17.05 420 LYS A C 1
ATOM 2966 O O . LYS A 1 394 ? 47.394 53.742 68.353 1.00 18.34 420 LYS A O 1
ATOM 2969 N N . LYS A 1 395 ? 46.614 54.499 66.383 1.00 13.80 421 LYS A N 1
ATOM 2970 C CA . LYS A 1 395 ? 45.916 55.614 67.001 1.00 14.27 421 LYS A CA 1
ATOM 2971 C C . LYS A 1 395 ? 44.637 55.183 67.701 1.00 15.63 421 LYS A C 1
ATOM 2972 O O . LYS A 1 395 ? 44.348 55.650 68.809 1.00 16.23 421 LYS A O 1
ATOM 2978 N N . TRP A 1 396 ? 43.850 54.315 67.074 1.00 12.53 422 TRP A N 1
ATOM 2979 C CA . TRP A 1 396 ? 42.484 54.083 67.516 1.00 12.64 422 TRP A CA 1
ATOM 2980 C C . TRP A 1 396 ? 42.258 52.718 68.155 1.00 13.73 422 TRP A C 1
ATOM 2981 O O . TRP A 1 396 ? 41.128 52.425 68.560 1.00 14.21 422 TRP A O 1
ATOM 2992 N N . PHE A 1 397 ? 43.300 51.895 68.285 1.00 13.97 423 PHE A N 1
ATOM 2993 C CA . PHE A 1 397 ? 43.232 50.645 69.024 1.00 14.62 423 PHE A CA 1
ATOM 2994 C C . PHE A 1 397 ? 44.232 50.716 70.166 1.00 14.92 423 PHE A C 1
ATOM 2995 O O . PHE A 1 397 ? 45.234 51.432 70.093 1.00 16.58 423 PHE A O 1
ATOM 3003 N N . THR A 1 398 ? 43.968 49.958 71.224 1.00 14.57 424 THR A N 1
ATOM 3004 C CA . THR A 1 398 ? 44.864 49.991 72.366 1.00 15.19 424 THR A CA 1
ATOM 3005 C C . THR A 1 398 ? 44.885 48.619 73.023 1.00 15.53 424 THR A C 1
ATOM 3006 O O . THR A 1 398 ? 43.881 47.903 73.037 1.00 13.50 424 THR A O 1
ATOM 3010 N N . SER A 1 399 ? 46.047 48.262 73.565 1.00 16.06 425 SER A N 1
ATOM 3011 C CA . SER A 1 399 ? 46.221 46.928 74.122 1.00 14.64 425 SER A CA 1
ATOM 3012 C C . SER A 1 399 ? 45.271 46.704 75.291 1.00 14.11 425 SER A C 1
ATOM 3013 O O . SER A 1 399 ? 45.093 47.571 76.156 1.00 15.84 425 SER A O 1
ATOM 3016 N N . TYR A 1 400 ? 44.662 45.522 75.304 1.00 14.46 426 TYR A N 1
ATOM 3017 C CA . TYR A 1 400 ? 43.555 45.257 76.204 1.00 14.31 426 TYR A CA 1
ATOM 3018 C C . TYR A 1 400 ? 43.561 43.790 76.598 1.00 14.70 426 TYR A C 1
ATOM 3019 O O . TYR A 1 400 ? 43.885 42.920 75.788 1.00 16.69 426 TYR A O 1
ATOM 3028 N N . HIS A 1 401 ? 43.199 43.526 77.846 1.00 14.32 427 HIS A N 1
ATOM 3029 C CA . HIS A 1 401 ? 42.951 42.170 78.316 1.00 15.27 427 HIS A CA 1
ATOM 3030 C C . HIS A 1 401 ? 41.458 42.002 78.543 1.00 13.11 427 HIS A C 1
ATOM 3031 O O . HIS A 1 401 ? 40.872 42.700 79.375 1.00 13.82 427 HIS A O 1
ATOM 3038 N N . SER A 1 402 ? 40.849 41.070 77.815 1.00 14.39 428 SER A N 1
ATOM 3039 C CA . SER A 1 402 ? 39.438 40.755 77.997 1.00 12.92 428 SER A CA 1
ATOM 3040 C C . SER A 1 402 ? 39.326 39.644 79.028 1.00 16.35 428 SER A C 1
ATOM 3041 O O . SER A 1 402 ? 39.763 38.518 78.780 1.00 14.82 428 SER A O 1
ATOM 3044 N N . GLU A 1 403 ? 38.724 39.961 80.174 1.00 13.75 429 GLU A N 1
ATOM 3045 C CA . GLU A 1 403 ? 38.509 38.926 81.174 1.00 15.87 429 GLU A CA 1
ATOM 3046 C C . GLU A 1 403 ? 37.526 37.876 80.673 1.00 15.95 429 GLU A C 1
ATOM 3047 O O . GLU A 1 403 ? 37.745 36.677 80.867 1.00 17.95 429 GLU A O 1
ATOM 3053 N N . VAL A 1 404 ? 36.447 38.296 80.007 1.00 14.78 430 VAL A N 1
ATOM 3054 C CA . VAL A 1 404 ? 35.476 37.306 79.556 1.00 15.19 430 VAL A CA 1
ATOM 3055 C C . VAL A 1 404 ? 36.073 36.393 78.492 1.00 14.64 430 VAL A C 1
ATOM 3056 O O . VAL A 1 404 ? 35.897 35.170 78.541 1.00 16.81 430 VAL A O 1
ATOM 3060 N N . LEU A 1 405 ? 36.796 36.957 77.525 1.00 14.07 431 LEU A N 1
ATOM 3061 C CA . LEU A 1 405 ? 37.371 36.137 76.470 1.00 16.77 431 LEU A CA 1
ATOM 3062 C C . LEU A 1 405 ? 38.644 35.442 76.910 1.00 19.60 431 LEU A C 1
ATOM 3063 O O . LEU A 1 405 ? 39.109 34.536 76.212 1.00 18.75 431 LEU A O 1
ATOM 3068 N N . GLN A 1 406 ? 39.216 35.856 78.039 1.00 16.98 432 GLN A N 1
ATOM 3069 C CA . GLN A 1 406 ? 40.486 35.326 78.537 1.00 18.08 432 GLN A CA 1
ATOM 3070 C C . GLN A 1 406 ? 41.617 35.514 77.533 1.00 28.13 432 GLN A C 1
ATOM 3071 O O . GLN A 1 406 ? 42.556 34.717 77.478 1.00 35.04 432 GLN A O 1
ATOM 3077 N N . ARG A 1 407 ? 41.541 36.589 76.753 1.00 21.06 433 ARG A N 1
ATOM 3078 C CA . ARG A 1 407 ? 42.448 36.818 75.643 1.00 23.54 433 ARG A CA 1
ATOM 3079 C C . ARG A 1 407 ? 42.856 38.280 75.627 1.00 19.29 433 ARG A C 1
ATOM 3080 O O . ARG A 1 407 ? 42.147 39.155 76.135 1.00 17.15 433 ARG A O 1
ATOM 3082 N N . ASP A 1 408 ? 44.020 38.528 75.039 1.00 17.10 434 ASP 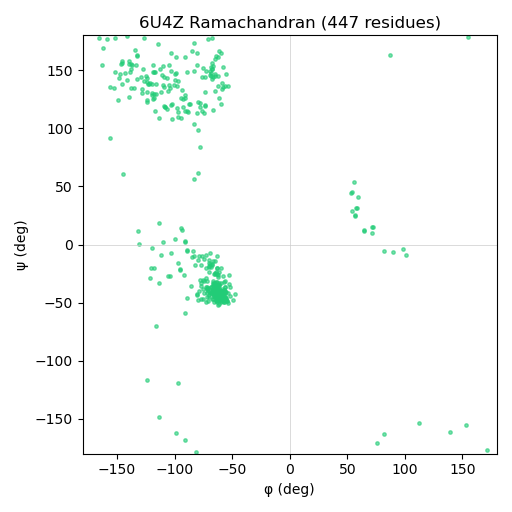A N 1
ATOM 3083 C CA . ASP A 1 408 ? 44.544 39.872 74.856 1.00 14.94 434 ASP A CA 1
ATOM 3084 C C . ASP A 1 408 ? 44.481 40.228 73.382 1.00 15.96 434 ASP A C 1
ATOM 3085 O O . ASP A 1 408 ? 44.687 39.376 72.517 1.00 18.06 434 ASP A O 1
ATOM 3090 N N . PHE A 1 409 ? 44.199 41.491 73.106 1.00 14.90 435 PHE A N 1
ATOM 3091 C CA . PHE A 1 409 ? 44.151 41.999 71.742 1.00 14.01 435 PHE A CA 1
ATOM 3092 C C . PHE A 1 409 ? 44.155 43.515 71.856 1.00 13.87 435 PHE A C 1
ATOM 3093 O O . PHE A 1 409 ? 44.146 44.074 72.956 1.00 14.73 435 PHE A O 1
ATOM 3101 N N . ASN A 1 410 ? 44.162 44.187 70.715 1.00 14.34 436 ASN A N 1
ATOM 3102 C CA . ASN A 1 410 ? 44.057 45.639 70.697 1.00 14.99 436 ASN A CA 1
ATOM 3103 C C . ASN A 1 410 ? 42.602 46.003 70.451 1.00 13.27 436 ASN A C 1
ATOM 3104 O O . ASN A 1 410 ? 42.068 45.757 69.366 1.00 14.25 436 ASN A O 1
ATOM 3109 N N . ILE A 1 411 ? 41.959 46.530 71.468 1.00 12.84 437 ILE A N 1
ATOM 3110 C CA . ILE A 1 411 ? 40.549 46.874 71.381 1.00 12.50 437 ILE A CA 1
ATOM 3111 C C . ILE A 1 411 ? 40.404 48.243 70.734 1.00 13.68 437 ILE A C 1
ATOM 3112 O O . ILE A 1 411 ? 41.280 49.103 70.846 1.00 14.05 437 ILE A O 1
ATOM 3117 N N . LEU A 1 412 ? 39.296 48.445 70.029 1.00 12.72 438 LEU A N 1
ATOM 3118 C CA . LEU A 1 412 ? 38.956 49.794 69.607 1.00 13.03 438 LEU A CA 1
ATOM 3119 C C . LEU A 1 412 ? 38.806 50.671 70.839 1.00 13.33 438 LEU A C 1
ATOM 3120 O O . LEU A 1 412 ? 37.999 50.377 71.723 1.00 14.34 438 LEU A O 1
ATOM 3125 N N . ALA A 1 413 ? 39.614 51.727 70.915 1.00 13.08 439 ALA A N 1
ATOM 3126 C CA . ALA A 1 413 ? 39.578 52.624 72.052 1.00 13.65 439 ALA A CA 1
ATOM 3127 C C . ALA A 1 413 ? 38.227 53.333 72.112 1.00 14.51 439 ALA A C 1
ATOM 3128 O O . ALA A 1 413 ? 37.512 53.412 71.109 1.00 13.49 439 ALA A O 1
ATOM 3130 N N . PRO A 1 414 ? 37.857 53.856 73.277 1.00 13.46 440 PRO A N 1
ATOM 3131 C CA . PRO A 1 414 ? 36.578 54.562 73.387 1.00 13.75 440 PRO A CA 1
ATOM 3132 C C . PRO A 1 414 ? 36.489 55.657 72.340 1.00 14.24 440 PRO A C 1
ATOM 3133 O O . PRO A 1 414 ? 37.451 56.382 72.079 1.00 14.36 440 PRO A O 1
ATOM 3137 N N . GLY A 1 415 ? 35.336 55.740 71.707 1.00 12.94 441 GLY A N 1
ATOM 3138 C CA . GLY A 1 415 ? 35.168 56.740 70.680 1.00 15.28 441 GLY A CA 1
ATOM 3139 C C . GLY A 1 415 ? 33.864 56.522 69.960 1.00 13.74 441 GLY A C 1
ATOM 3140 O O . GLY A 1 415 ? 33.072 55.646 70.304 1.00 13.59 441 GLY A O 1
ATOM 3141 N N . HIS A 1 416 ? 33.660 57.360 68.954 1.00 15.08 442 HIS A N 1
ATOM 3142 C CA . HIS A 1 416 ? 32.443 57.337 68.159 1.00 12.79 442 HIS A CA 1
ATOM 3143 C C . HIS A 1 416 ? 32.360 56.042 67.366 1.00 11.84 442 HIS A C 1
ATOM 3144 O O . HIS A 1 416 ? 33.190 55.797 66.488 1.00 12.15 442 HIS A O 1
ATOM 3151 N N . ALA A 1 417 ? 31.348 55.224 67.663 1.00 11.28 443 ALA A N 1
ATOM 3152 C CA . ALA A 1 417 ? 31.265 53.899 67.058 1.00 10.29 443 ALA A CA 1
ATOM 3153 C C . ALA A 1 417 ? 31.072 53.973 65.558 1.00 10.91 443 ALA A C 1
ATOM 3154 O O . ALA A 1 417 ? 31.596 53.127 64.835 1.00 11.20 443 ALA A O 1
ATOM 3156 N N . TRP A 1 418 ? 30.348 54.982 65.072 1.00 10.83 444 TRP A N 1
ATOM 3157 C CA . TRP A 1 418 ? 30.136 55.059 63.636 1.00 10.25 444 TRP A CA 1
ATOM 3158 C C . TRP A 1 418 ? 31.397 55.533 62.929 1.00 11.26 444 TRP A C 1
ATOM 3159 O O . TRP A 1 418 ? 31.789 54.957 61.911 1.00 11.32 444 TRP A O 1
ATOM 3170 N N . PHE A 1 419 ? 32.093 56.523 63.489 1.00 10.41 445 PHE A N 1
ATOM 3171 C CA . PHE A 1 419 ? 33.404 56.858 62.941 1.00 10.48 445 PHE A CA 1
ATOM 3172 C C . PHE A 1 419 ? 34.264 55.612 62.840 1.00 10.76 445 PHE A C 1
ATOM 3173 O O . PHE A 1 419 ? 34.918 55.378 61.823 1.00 11.41 445 PHE A O 1
ATOM 3181 N N . ASN A 1 420 ? 34.255 54.782 63.886 1.00 11.37 446 ASN A N 1
ATOM 3182 C CA . ASN A 1 420 ? 35.153 53.636 63.913 1.00 10.69 446 ASN A CA 1
ATOM 3183 C C . ASN A 1 420 ? 34.731 52.555 62.935 1.00 11.24 446 ASN A C 1
ATOM 3184 O O . ASN A 1 420 ? 35.587 51.921 62.308 1.00 11.57 446 ASN A O 1
ATOM 3189 N N . THR A 1 421 ? 33.423 52.320 62.788 1.00 9.84 447 THR A N 1
ATOM 3190 C CA . THR A 1 421 ? 33.001 51.348 61.789 1.00 10.67 447 THR A CA 1
ATOM 3191 C C . THR A 1 421 ? 33.355 51.827 60.394 1.00 10.33 447 THR A C 1
ATOM 3192 O O . THR A 1 421 ? 33.866 51.055 59.578 1.00 10.92 447 THR A O 1
ATOM 3196 N N . VAL A 1 422 ? 33.134 53.111 60.121 1.00 10.44 448 VAL A N 1
ATOM 3197 C CA . VAL A 1 422 ? 33.509 53.647 58.819 1.00 12.05 448 VAL A CA 1
ATOM 3198 C C . VAL A 1 422 ? 35.009 53.512 58.603 1.00 10.67 448 VAL A C 1
ATOM 3199 O O . VAL A 1 422 ? 35.462 53.178 57.506 1.00 11.89 448 VAL A O 1
ATOM 3203 N N . MET A 1 423 ? 35.803 53.731 59.650 1.00 10.48 449 MET A N 1
ATOM 3204 C CA . MET A 1 423 ? 37.231 53.464 59.535 1.00 12.82 449 MET A CA 1
ATOM 3205 C C . MET A 1 423 ? 37.492 52.011 59.172 1.00 12.01 449 MET A C 1
ATOM 3206 O O . MET A 1 423 ? 38.329 51.711 58.311 1.00 11.49 449 MET A O 1
ATOM 3211 N N . CYS A 1 424 ? 36.798 51.090 59.845 1.00 11.82 450 CYS A N 1
ATOM 3212 C CA . CYS A 1 424 ? 37.060 49.670 59.646 1.00 12.43 450 CYS A CA 1
ATOM 3213 C C . CYS A 1 424 ? 36.791 49.230 58.222 1.00 11.96 450 CYS A C 1
ATOM 3214 O O . CYS A 1 424 ? 37.410 48.265 57.756 1.00 12.13 450 CYS A O 1
ATOM 3217 N N . ARG A 1 425 ? 35.879 49.908 57.520 1.00 11.51 451 ARG A N 1
ATOM 3218 C CA . ARG A 1 425 ? 35.666 49.578 56.114 1.00 11.63 451 ARG A CA 1
ATOM 3219 C C . ARG A 1 425 ? 36.981 49.583 55.354 1.00 11.93 451 ARG A C 1
ATOM 3220 O O . ARG A 1 425 ? 37.195 48.757 54.461 1.00 12.76 451 ARG A O 1
ATOM 3228 N N . GLY A 1 426 ? 37.883 50.503 55.701 1.00 10.94 452 GLY A N 1
ATOM 3229 C CA . GLY A 1 426 ? 39.186 50.519 55.055 1.00 13.04 452 GLY A CA 1
ATOM 3230 C C . GLY A 1 426 ? 40.023 49.297 55.370 1.00 13.48 452 GLY A C 1
ATOM 3231 O O . GLY A 1 426 ? 40.779 48.822 54.516 1.00 12.78 452 GLY A O 1
ATOM 3232 N N . PHE A 1 427 ? 39.884 48.752 56.583 1.00 12.47 453 PHE A N 1
ATOM 3233 C CA . PHE A 1 427 ? 40.637 47.553 56.915 1.00 11.47 453 PHE A CA 1
ATOM 3234 C C . PHE A 1 427 ? 40.091 46.341 56.177 1.00 13.46 453 PHE A C 1
ATOM 3235 O O . PHE A 1 427 ? 40.860 45.475 55.754 1.00 13.41 453 PHE A O 1
ATOM 3243 N N . PHE A 1 428 ? 38.769 46.250 55.998 1.00 13.36 454 PHE A N 1
ATOM 3244 C CA . PHE A 1 428 ? 38.253 45.167 55.171 1.00 12.53 454 PHE A CA 1
ATOM 3245 C C . PHE A 1 428 ? 38.753 45.303 53.746 1.00 13.96 454 PHE A C 1
ATOM 3246 O O . PHE A 1 428 ? 39.096 44.304 53.103 1.00 13.53 454 PHE A O 1
ATOM 3254 N N . GLU A 1 429 ? 38.836 46.537 53.250 1.00 12.81 455 GLU A N 1
ATOM 3255 C CA . GLU A 1 429 ? 39.311 46.741 51.889 1.00 13.27 455 GLU A CA 1
ATOM 3256 C C . GLU A 1 429 ? 40.761 46.307 51.749 1.00 15.21 455 GLU A C 1
ATOM 3257 O O . GLU A 1 429 ? 41.134 45.673 50.751 1.00 14.56 455 GLU A O 1
ATOM 3263 N N . LEU A 1 430 ? 41.588 46.634 52.744 1.00 14.23 456 LEU A N 1
ATOM 3264 C CA . LEU A 1 430 ? 42.996 46.256 52.693 1.00 12.25 456 LEU A CA 1
ATOM 3265 C C . LEU A 1 430 ? 43.172 44.746 52.757 1.00 14.10 456 LEU A C 1
ATOM 3266 O O . LEU A 1 430 ? 44.013 44.188 52.039 1.00 15.05 456 LEU A O 1
ATOM 3271 N N . TYR A 1 431 ? 42.395 44.070 53.606 1.00 13.09 457 TYR A N 1
ATOM 3272 C CA . TYR A 1 431 ? 42.483 42.618 53.674 1.00 13.27 457 TYR A CA 1
ATOM 3273 C C . TYR A 1 431 ? 42.222 41.993 52.313 1.00 14.22 457 TYR A C 1
ATOM 3274 O O . TYR A 1 431 ? 42.880 41.015 51.939 1.00 16.74 457 TYR A O 1
ATOM 3283 N N . SER A 1 432 ? 41.262 42.537 51.562 1.00 15.91 458 SER A N 1
ATOM 3284 C CA . SER A 1 432 ? 40.935 42.063 50.224 1.00 17.09 458 SER A CA 1
ATOM 3285 C C . SER A 1 432 ? 42.162 41.989 49.329 1.00 17.86 458 SER A C 1
ATOM 3286 O O . SER A 1 432 ? 42.141 41.262 48.330 1.00 21.05 458 SER A O 1
ATOM 3289 N N . ILE A 1 433 ? 43.167 42.807 49.627 1.00 15.23 459 ILE A N 1
ATOM 3290 C CA . ILE A 1 433 ? 44.387 42.885 48.833 1.00 15.43 459 ILE A CA 1
ATOM 3291 C C . ILE A 1 433 ? 45.420 41.909 49.371 1.00 18.99 459 ILE A C 1
ATOM 3292 O O . ILE A 1 433 ? 45.884 41.022 48.648 1.00 20.97 459 ILE A O 1
ATOM 3297 N N . ASP A 1 434 ? 45.801 42.066 50.636 1.00 18.01 460 ASP A N 1
ATOM 3298 C CA . ASP A 1 434 ? 46.978 41.373 51.144 1.00 16.37 460 ASP A CA 1
ATOM 3299 C C . ASP A 1 434 ? 46.665 40.155 52.001 1.00 18.27 460 ASP A C 1
ATOM 3300 O O . ASP A 1 434 ? 47.594 39.423 52.364 1.00 20.23 460 ASP A O 1
ATOM 3305 N N . LYS A 1 435 ? 45.394 39.920 52.327 1.00 18.71 461 LYS A N 1
ATOM 3306 C CA . LYS A 1 435 ? 44.932 38.767 53.102 1.00 17.13 461 LYS A CA 1
ATOM 3307 C C . LYS A 1 435 ? 45.617 38.651 54.458 1.00 18.03 461 LYS A C 1
ATOM 3308 O O . LYS A 1 435 ? 45.651 37.566 55.050 1.00 20.45 461 LYS A O 1
ATOM 3312 N N . ASN A 1 436 ? 46.112 39.768 54.988 1.00 16.92 462 ASN A N 1
ATOM 3313 C CA . ASN A 1 436 ? 46.696 39.783 56.319 1.00 16.11 462 ASN A CA 1
ATOM 3314 C C . ASN A 1 436 ? 45.586 40.064 57.324 1.00 16.64 462 ASN A C 1
ATOM 3315 O O . ASN A 1 436 ? 45.039 41.176 57.327 1.00 17.39 462 ASN A O 1
ATOM 3320 N N . PRO A 1 437 ? 45.242 39.121 58.197 1.00 17.79 463 PRO A N 1
ATOM 3321 C CA . PRO A 1 437 ? 44.109 39.308 59.113 1.00 18.04 463 PRO A CA 1
ATOM 3322 C C . PRO A 1 437 ? 44.431 40.031 60.414 1.00 16.46 463 PRO A C 1
ATOM 3323 O O . PRO A 1 437 ? 43.534 40.148 61.252 1.00 16.32 463 PRO A O 1
ATOM 3327 N N A SER A 1 438 ? 45.657 40.523 60.599 0.54 17.82 464 SER A N 1
ATOM 3328 N N B SER A 1 438 ? 45.654 40.535 60.600 0.46 17.83 464 SER A N 1
ATOM 3329 C CA A SER A 1 438 ? 46.073 41.014 61.912 0.54 18.14 464 SER A CA 1
ATOM 3330 C CA B SER A 1 438 ? 46.070 41.010 61.920 0.46 18.14 464 SER A CA 1
ATOM 3331 C C A SER A 1 438 ? 45.163 42.131 62.418 0.54 16.05 464 SER A C 1
ATOM 3332 C C B SER A 1 438 ? 45.180 42.143 62.428 0.46 16.07 464 SER A C 1
ATOM 3333 O O A SER A 1 438 ? 44.683 42.088 63.557 0.54 16.87 464 SER A O 1
ATOM 3334 O O B SER A 1 438 ? 44.732 42.124 63.581 0.46 16.90 464 SER A O 1
ATOM 3339 N N . TYR A 1 439 ? 44.913 43.145 61.587 1.00 16.10 465 TYR A N 1
ATOM 3340 C CA . TYR A 1 439 ? 44.082 44.257 62.038 1.00 15.50 465 TYR A CA 1
ATOM 3341 C C . TYR A 1 439 ? 42.650 43.805 62.281 1.00 14.09 465 TYR A C 1
ATOM 3342 O O . TYR A 1 439 ? 42.028 44.173 63.287 1.00 13.35 465 TYR A O 1
ATOM 3351 N N . LEU A 1 440 ? 42.107 43.015 61.356 1.00 14.35 466 LEU A N 1
ATOM 3352 C CA . LEU A 1 440 ? 40.715 42.614 61.474 1.00 13.98 466 LEU A CA 1
ATOM 3353 C C . LEU A 1 440 ? 40.498 41.637 62.613 1.00 14.18 466 LEU A C 1
ATOM 3354 O O . LEU A 1 440 ? 39.383 41.548 63.124 1.00 13.85 466 LEU A O 1
ATOM 3359 N N . GLU A 1 441 ? 41.537 40.912 63.027 1.00 13.89 467 GLU A N 1
ATOM 3360 C CA . GLU A 1 441 ? 41.401 40.076 64.211 1.00 16.02 467 GLU A CA 1
ATOM 3361 C C . GLU A 1 441 ? 41.203 40.933 65.455 1.00 12.36 467 GLU A C 1
ATOM 3362 O O . GLU A 1 441 ? 40.416 40.583 66.343 1.00 13.94 467 GLU A O 1
ATOM 3368 N N . ASP A 1 442 ? 41.887 42.078 65.524 1.00 13.55 468 ASP A N 1
ATOM 3369 C CA . ASP A 1 442 ? 41.640 43.009 66.617 1.00 12.30 468 ASP A CA 1
ATOM 3370 C C . ASP A 1 442 ? 40.224 43.559 66.550 1.00 13.77 468 ASP A C 1
ATOM 3371 O O . ASP A 1 442 ? 39.565 43.710 67.584 1.00 13.78 468 ASP A O 1
ATOM 3376 N N . VAL A 1 443 ? 39.747 43.882 65.343 1.00 12.84 469 VAL A N 1
ATOM 3377 C CA . VAL A 1 443 ? 38.364 44.326 65.200 1.00 14.35 469 VAL A CA 1
ATOM 3378 C C . VAL A 1 443 ? 37.410 43.225 65.642 1.00 14.11 469 VAL A C 1
ATOM 3379 O O . VAL A 1 443 ? 36.447 43.463 66.379 1.00 13.52 469 VAL A O 1
ATOM 3383 N N . ARG A 1 444 ? 37.661 41.999 65.190 1.00 12.63 470 ARG A N 1
ATOM 3384 C CA . ARG A 1 444 ? 36.745 40.912 65.515 1.00 12.59 470 ARG A CA 1
ATOM 3385 C C . ARG A 1 444 ? 36.750 40.633 67.008 1.00 13.17 470 ARG A C 1
ATOM 3386 O O . ARG A 1 444 ? 35.690 40.447 67.616 1.00 13.24 470 ARG A O 1
ATOM 3394 N N . ASN A 1 445 ? 37.934 40.626 67.617 1.00 12.65 471 ASN A N 1
ATOM 3395 C CA . ASN A 1 445 ? 37.999 40.398 69.052 1.00 12.89 471 ASN A CA 1
ATOM 3396 C C . ASN A 1 445 ? 37.333 41.528 69.825 1.00 13.62 471 ASN A C 1
ATOM 3397 O O . ASN A 1 445 ? 36.684 41.287 70.851 1.00 13.52 471 ASN A O 1
ATOM 3402 N N . THR A 1 446 ? 37.466 42.766 69.342 1.00 12.55 472 THR A N 1
ATOM 3403 C CA . THR A 1 446 ? 36.726 43.872 69.939 1.00 10.57 472 THR A CA 1
ATOM 3404 C C . THR A 1 446 ? 35.236 43.571 69.951 1.00 12.90 472 THR A C 1
ATOM 3405 O O . THR A 1 446 ? 34.554 43.759 70.964 1.00 12.24 472 THR A O 1
ATOM 3409 N N . MET A 1 447 ? 34.715 43.091 68.821 1.00 12.75 473 MET A N 1
ATOM 3410 C CA . MET A 1 447 ? 33.283 42.864 68.713 1.00 12.83 473 MET A CA 1
ATOM 3411 C C . MET A 1 447 ? 32.842 41.614 69.467 1.00 12.48 473 MET A C 1
ATOM 3412 O O . MET A 1 447 ? 31.715 41.565 69.962 1.00 11.61 473 MET A O 1
ATOM 3417 N N . LEU A 1 448 ? 33.708 40.601 69.566 1.00 12.86 474 LEU A N 1
ATOM 3418 C CA . LEU A 1 448 ? 33.422 39.474 70.447 1.00 13.70 474 LEU A CA 1
ATOM 3419 C C . LEU A 1 448 ? 33.359 39.939 71.885 1.00 13.58 474 LEU A C 1
ATOM 3420 O O . LEU A 1 448 ? 32.470 39.540 72.649 1.00 13.08 474 LEU A O 1
ATOM 3425 N N . HIS A 1 449 ? 34.303 40.792 72.272 1.00 12.89 475 HIS A N 1
ATOM 3426 C CA . HIS A 1 449 ? 34.305 41.313 73.626 1.00 12.65 475 HIS A CA 1
ATOM 3427 C C . HIS A 1 449 ? 33.094 42.193 73.878 1.00 13.86 475 HIS A C 1
ATOM 3428 O O . HIS A 1 449 ? 32.522 42.172 74.972 1.00 14.47 475 HIS A O 1
ATOM 3435 N N . ALA A 1 450 ? 32.691 42.980 72.880 1.00 13.16 476 ALA A N 1
ATOM 3436 C CA . ALA A 1 450 ? 31.472 43.765 73.024 1.00 14.07 476 ALA A CA 1
ATOM 3437 C C . ALA A 1 450 ? 30.246 42.875 73.175 1.00 13.27 476 ALA A C 1
ATOM 3438 O O . ALA A 1 450 ? 29.296 43.247 73.870 1.00 14.97 476 ALA A O 1
ATOM 3440 N N . TRP A 1 451 ? 30.254 41.698 72.545 1.00 13.00 477 TRP A N 1
ATOM 3441 C CA . TRP A 1 451 ? 29.105 40.800 72.587 1.00 13.68 477 TRP A CA 1
ATOM 3442 C C . TRP A 1 451 ? 28.995 40.083 73.924 1.00 15.20 477 TRP A C 1
ATOM 3443 O O . TRP A 1 451 ? 27.910 40.001 74.506 1.00 14.51 477 TRP A O 1
ATOM 3454 N N . PHE A 1 452 ? 30.109 39.546 74.414 1.00 15.40 478 PHE A N 1
ATOM 3455 C CA . PHE A 1 452 ? 30.109 38.734 75.622 1.00 12.68 478 PHE A CA 1
ATOM 3456 C C . PHE A 1 452 ? 30.494 39.502 76.874 1.00 13.76 478 PHE A C 1
ATOM 3457 O O . PHE A 1 452 ? 30.261 39.001 77.981 1.00 16.85 478 PHE A O 1
ATOM 3465 N N . GLY A 1 453 ? 31.086 40.682 76.737 1.00 14.67 479 GLY A N 1
ATOM 3466 C CA . GLY A 1 453 ? 31.492 41.476 77.873 1.00 15.34 479 GLY A CA 1
ATOM 3467 C C . GLY A 1 453 ? 30.410 42.433 78.328 1.00 15.08 479 GLY A C 1
ATOM 3468 O O . GLY A 1 453 ? 29.250 42.371 77.910 1.00 15.60 479 GLY A O 1
ATOM 3469 N N . LYS A 1 454 ? 30.818 43.351 79.203 1.00 15.88 480 LYS A N 1
ATOM 3470 C CA . LYS A 1 454 ? 29.851 44.195 79.889 1.00 16.43 480 LYS A CA 1
ATOM 3471 C C . LYS A 1 454 ? 29.290 45.302 79.012 1.00 16.61 480 LYS A C 1
ATOM 3472 O O . LYS A 1 454 ? 28.316 45.947 79.414 1.00 16.39 480 LYS A O 1
ATOM 3475 N N . ALA A 1 455 ? 29.851 45.533 77.824 1.00 14.90 481 ALA A N 1
ATOM 3476 C CA . ALA A 1 455 ? 29.255 46.541 76.959 1.00 15.61 481 ALA A CA 1
ATOM 3477 C C . ALA A 1 455 ? 27.913 46.098 76.415 1.00 13.46 481 ALA A C 1
ATOM 3478 O O . ALA A 1 455 ? 27.138 46.940 75.958 1.00 15.27 481 ALA A O 1
ATOM 3480 N N . HIS A 1 456 ? 27.617 44.806 76.443 1.00 13.77 482 HIS A N 1
ATOM 3481 C CA . HIS A 1 456 ? 26.367 44.312 75.879 1.00 14.52 482 HIS A CA 1
ATOM 3482 C C . HIS A 1 456 ? 25.281 44.495 76.926 1.00 15.18 482 HIS A C 1
ATOM 3483 O O . HIS A 1 456 ? 25.205 43.750 77.908 1.00 18.36 482 HIS A O 1
ATOM 3490 N N . HIS A 1 457 ? 24.457 45.507 76.721 1.00 13.90 483 HIS A N 1
ATOM 3491 C CA . HIS A 1 457 ? 23.434 45.884 77.677 1.00 14.73 483 HIS A CA 1
ATOM 3492 C C . HIS A 1 457 ? 22.273 44.897 77.632 1.00 13.76 483 HIS A C 1
ATOM 3493 O O . HIS A 1 457 ? 21.990 44.276 76.605 1.00 14.77 483 HIS A O 1
ATOM 3500 N N . ILE A 1 458 ? 21.585 44.761 78.774 1.00 16.15 484 ILE A N 1
ATOM 3501 C CA . ILE A 1 458 ? 20.514 43.772 78.893 1.00 19.08 484 ILE A CA 1
ATOM 3502 C C . ILE A 1 458 ? 19.348 44.053 77.946 1.00 15.75 484 ILE A C 1
ATOM 3503 O O . ILE A 1 458 ? 18.569 43.142 77.638 1.00 19.08 484 ILE A O 1
ATOM 3508 N N . SER A 1 459 ? 19.214 45.292 77.453 1.00 16.07 485 SER A N 1
ATOM 3509 C CA . SER A 1 459 ? 18.246 45.654 76.418 1.00 15.65 485 SER A CA 1
ATOM 3510 C C . SER A 1 459 ? 18.510 44.915 75.117 1.00 14.53 485 SER A C 1
ATOM 3511 O O . SER A 1 459 ? 17.630 44.867 74.252 1.00 15.89 485 SER A O 1
ATOM 3514 N N . GLY A 1 460 ? 19.764 44.522 74.912 1.00 14.36 486 GLY A N 1
ATOM 3515 C CA . GLY A 1 460 ? 20.235 44.028 73.642 1.00 14.75 486 GLY A CA 1
ATOM 3516 C C . GLY A 1 460 ? 21.015 45.053 72.852 1.00 15.22 486 GLY A C 1
ATOM 3517 O O . GLY A 1 460 ? 21.602 44.708 71.819 1.00 17.46 486 GLY A O 1
ATOM 3518 N N . LEU A 1 461 ? 21.024 46.302 73.300 1.00 13.67 487 LEU A N 1
ATOM 3519 C CA . LEU A 1 461 ? 21.873 47.306 72.690 1.00 13.17 487 LEU A CA 1
ATOM 3520 C C . LEU A 1 461 ? 23.271 47.198 73.286 1.00 15.12 487 LEU A C 1
ATOM 3521 O O . LEU A 1 461 ? 23.509 46.433 74.225 1.00 13.60 487 LEU A O 1
ATOM 3526 N N . ILE A 1 462 ? 24.211 47.960 72.730 1.00 12.70 488 ILE A N 1
ATOM 3527 C CA . ILE A 1 462 ? 25.600 47.911 73.164 1.00 11.89 488 ILE A CA 1
ATOM 3528 C C . ILE A 1 462 ? 26.010 49.302 73.621 1.00 12.75 488 ILE A C 1
ATOM 3529 O O . ILE A 1 462 ? 25.628 50.306 73.012 1.00 13.29 488 ILE A O 1
ATOM 3534 N N . ASN A 1 463 ? 26.756 49.365 74.723 1.00 13.08 489 ASN A N 1
ATOM 3535 C CA . ASN A 1 463 ? 27.198 50.640 75.283 1.00 13.86 489 ASN A CA 1
ATOM 3536 C C . ASN A 1 463 ? 28.365 51.135 74.439 1.00 14.44 489 ASN A C 1
ATOM 3537 O O . ASN A 1 463 ? 29.542 50.948 74.757 1.00 15.52 489 ASN A O 1
ATOM 3542 N N . ASP A 1 464 ? 27.997 51.804 73.338 1.00 11.97 490 ASP A N 1
ATOM 3543 C CA . ASP A 1 464 ? 28.898 52.073 72.223 1.00 13.17 490 ASP A CA 1
ATOM 3544 C C . ASP A 1 464 ? 29.992 53.080 72.548 1.00 12.96 490 ASP A C 1
ATOM 3545 O O . ASP A 1 464 ? 30.967 53.172 71.791 1.00 15.89 490 ASP A O 1
ATOM 3550 N N A GLU A 1 465 ? 29.860 53.836 73.643 0.53 12.84 491 GLU A N 1
ATOM 3551 N N B GLU A 1 465 ? 29.850 53.846 73.637 0.47 12.85 491 GLU A N 1
ATOM 3552 C CA A GLU A 1 465 ? 30.885 54.818 73.980 0.53 15.46 491 GLU A CA 1
ATOM 3553 C CA B GLU A 1 465 ? 30.881 54.816 73.991 0.47 15.45 491 GLU A CA 1
ATOM 3554 C C A GLU A 1 465 ? 32.226 54.154 74.256 0.53 13.98 491 GLU A C 1
ATOM 3555 C C B GLU A 1 465 ? 32.224 54.138 74.222 0.47 13.98 491 GLU A C 1
ATOM 3556 O O A GLU A 1 465 ? 33.278 54.759 74.030 0.53 14.21 491 GLU A O 1
ATOM 3557 O O B GLU A 1 465 ? 33.275 54.716 73.928 0.47 14.16 491 GLU A O 1
ATOM 3568 N N . ASP A 1 466 ? 32.209 52.905 74.726 1.00 13.24 492 ASP A N 1
ATOM 3569 C CA . ASP A 1 466 ? 33.443 52.212 75.087 1.00 13.48 492 ASP A CA 1
ATOM 3570 C C . ASP A 1 466 ? 33.136 50.719 75.007 1.00 14.95 492 ASP A C 1
ATOM 3571 O O . ASP A 1 466 ? 32.472 50.174 75.898 1.00 14.02 492 ASP A O 1
ATOM 3576 N N . LEU A 1 467 ? 33.615 50.069 73.942 1.00 13.46 493 LEU A N 1
ATOM 3577 C CA . LEU A 1 467 ? 33.304 48.661 73.728 1.00 13.96 493 LEU A CA 1
ATOM 3578 C C . LEU A 1 467 ? 33.977 47.748 74.743 1.00 14.80 493 LEU A C 1
ATOM 3579 O O . LEU A 1 467 ? 33.667 46.553 74.772 1.00 15.28 493 LEU A O 1
ATOM 3584 N N . SER A 1 468 ? 34.870 48.281 75.587 1.00 13.98 494 SER A N 1
ATOM 3585 C CA . SER A 1 468 ? 35.412 47.443 76.651 1.00 14.30 494 SER A CA 1
ATOM 3586 C C . SER A 1 468 ? 34.368 47.138 77.707 1.00 16.47 494 SER A C 1
ATOM 3587 O O . SER A 1 468 ? 34.531 46.170 78.453 1.00 16.73 494 SER A O 1
ATOM 3590 N N . GLY A 1 469 ? 33.293 47.916 77.778 1.00 14.95 495 GLY A N 1
ATOM 3591 C CA . GLY A 1 469 ? 32.282 47.724 78.792 1.00 14.89 495 GLY A CA 1
ATOM 3592 C C . GLY A 1 469 ? 32.399 48.636 79.991 1.00 17.29 495 GLY A C 1
ATOM 3593 O O . GLY A 1 469 ? 31.519 48.601 80.859 1.00 17.30 495 GLY A O 1
ATOM 3594 N N . ALA A 1 470 ? 33.436 49.471 80.054 1.00 16.97 496 ALA A N 1
ATOM 3595 C CA . ALA A 1 470 ? 33.662 50.295 81.232 1.00 16.82 496 ALA A CA 1
ATOM 3596 C C . ALA A 1 470 ? 32.633 51.403 81.411 1.00 19.88 496 ALA A C 1
ATOM 3597 O O . ALA A 1 470 ? 32.585 51.999 82.492 1.00 21.77 496 ALA A O 1
ATOM 3599 N N . VAL A 1 471 ? 31.821 51.705 80.403 1.00 18.60 497 VAL A N 1
ATOM 3600 C CA . VAL A 1 471 ? 30.932 52.862 80.437 1.00 19.31 497 VAL A CA 1
ATOM 3601 C C . VAL A 1 471 ? 29.490 52.385 80.386 1.00 20.39 497 VAL A C 1
ATOM 3602 O O . VAL A 1 471 ? 29.051 51.806 79.385 1.00 19.77 497 VAL A O 1
ATOM 3606 N N . SER A 1 472 ? 28.753 52.635 81.459 1.00 19.57 498 SER A N 1
ATOM 3607 C CA . SER A 1 472 ? 27.333 52.353 81.497 1.00 18.92 498 SER A CA 1
ATOM 3608 C C . SER A 1 472 ? 26.582 53.412 80.705 1.00 18.77 498 SER A C 1
ATOM 3609 O O . SER A 1 472 ? 26.967 54.583 80.673 1.00 21.27 498 SER A O 1
ATOM 3612 N N . MET A 1 473 ? 25.519 52.987 80.030 1.00 17.55 499 MET A N 1
ATOM 3613 C CA . MET A 1 473 ? 24.657 53.891 79.287 1.00 16.37 499 MET A CA 1
ATOM 3614 C C . MET A 1 473 ? 23.209 53.503 79.532 1.00 15.30 499 MET A C 1
ATOM 3615 O O . MET A 1 473 ? 22.903 52.350 79.841 1.00 20.52 499 MET A O 1
ATOM 3620 N N . ASN A 1 474 ? 22.315 54.483 79.385 1.00 17.05 500 ASN A N 1
ATOM 3621 C CA . ASN A 1 474 ? 20.885 54.231 79.500 1.00 20.46 500 ASN A CA 1
ATOM 3622 C C . ASN A 1 474 ? 20.102 54.841 78.348 1.00 19.55 500 ASN A C 1
ATOM 3623 O O . ASN A 1 474 ? 18.870 54.896 78.410 1.00 19.55 500 ASN A O 1
ATOM 3628 N N . LYS A 1 475 ? 20.791 55.292 77.304 1.00 16.66 501 LYS A N 1
ATOM 3629 C CA . LYS A 1 475 ? 20.179 55.958 76.166 1.00 17.20 501 LYS A CA 1
ATOM 3630 C C . LYS A 1 475 ? 21.155 55.754 75.027 1.00 14.34 501 LYS A C 1
ATOM 3631 O O . LYS A 1 475 ? 22.360 55.903 75.229 1.00 16.45 501 LYS A O 1
ATOM 3636 N N . TRP A 1 476 ? 20.648 55.392 73.854 1.00 12.53 502 TRP A N 1
ATOM 3637 C CA . TRP A 1 476 ? 21.511 55.040 72.737 1.00 12.94 502 TRP A CA 1
ATOM 3638 C C . TRP A 1 476 ? 20.934 55.648 71.475 1.00 12.40 502 TRP A C 1
ATOM 3639 O O . TRP A 1 476 ? 19.720 55.774 71.336 1.00 12.73 502 TRP A O 1
ATOM 3650 N N . GLU A 1 477 ? 21.808 56.009 70.542 1.00 12.49 503 GLU A N 1
ATOM 3651 C CA . GLU A 1 477 ? 21.342 56.620 69.310 1.00 13.48 503 GLU A CA 1
ATOM 3652 C C . GLU A 1 477 ? 21.583 55.702 68.121 1.00 12.02 503 GLU A C 1
ATOM 3653 O O . GLU A 1 477 ? 22.515 54.894 68.110 1.00 11.96 503 GLU A O 1
ATOM 3659 N N . ILE A 1 478 ? 20.720 55.845 67.115 1.00 12.09 504 ILE A N 1
ATOM 3660 C CA . ILE A 1 478 ? 20.729 54.920 65.988 1.00 12.43 504 ILE A CA 1
ATOM 3661 C C . ILE A 1 478 ? 22.065 54.950 65.254 1.00 10.53 504 ILE A C 1
ATOM 3662 O O . ILE A 1 478 ? 22.572 53.902 64.839 1.00 11.54 504 ILE A O 1
ATOM 3667 N N . LEU A 1 479 ? 22.650 56.133 65.059 1.00 11.78 505 LEU A N 1
ATOM 3668 C CA . LEU A 1 479 ? 23.881 56.180 64.273 1.00 12.29 505 LEU A CA 1
ATOM 3669 C C . LEU A 1 479 ? 24.927 55.254 64.872 1.00 11.41 505 LEU A C 1
ATOM 3670 O O . LEU A 1 479 ? 25.617 54.527 64.149 1.00 11.54 505 LEU A O 1
ATOM 3675 N N . ARG A 1 480 ? 25.020 55.241 66.199 1.00 12.44 506 ARG A N 1
ATOM 3676 C CA . ARG A 1 480 ? 26.038 54.449 66.872 1.00 10.13 506 ARG A CA 1
ATOM 3677 C C . ARG A 1 480 ? 25.636 52.982 66.980 1.00 10.46 506 ARG A C 1
ATOM 3678 O O . ARG A 1 480 ? 26.457 52.092 66.731 1.00 12.63 506 ARG A O 1
ATOM 3686 N N . GLN A 1 481 ? 24.374 52.706 67.316 1.00 10.39 507 GLN A N 1
ATOM 3687 C CA . GLN A 1 481 ? 23.941 51.317 67.398 1.00 11.62 507 GLN A CA 1
ATOM 3688 C C . GLN A 1 481 ? 23.990 50.654 66.033 1.00 11.46 507 GLN A C 1
ATOM 3689 O O . GLN A 1 481 ? 24.440 49.510 65.900 1.00 10.91 507 GLN A O 1
ATOM 3695 N N . ALA A 1 482 ? 23.515 51.363 65.010 1.00 10.06 508 ALA A N 1
ATOM 3696 C CA . ALA A 1 482 ? 23.514 50.793 63.672 1.00 10.40 508 ALA A CA 1
ATOM 3697 C C . ALA A 1 482 ? 24.930 50.499 63.213 1.00 11.09 508 ALA A C 1
ATOM 3698 O O . ALA A 1 482 ? 25.171 49.500 62.526 1.00 11.27 508 ALA A O 1
ATOM 3700 N N . SER A 1 483 ? 25.886 51.347 63.600 1.00 9.81 509 SER A N 1
ATOM 3701 C CA . SER A 1 483 ? 27.304 51.174 63.298 1.00 11.89 509 SER A CA 1
ATOM 3702 C C . SER A 1 483 ? 27.849 49.843 63.782 1.00 12.12 509 SER A C 1
ATOM 3703 O O . SER A 1 483 ? 28.831 49.333 63.225 1.00 11.96 509 SER A O 1
ATOM 3706 N N . LEU A 1 484 ? 27.351 49.425 64.940 1.00 10.90 510 LEU A N 1
ATOM 3707 C CA . LEU A 1 484 ? 27.830 48.185 65.523 1.00 10.96 510 LEU A CA 1
ATOM 3708 C C . LEU A 1 484 ? 27.194 46.983 64.842 1.00 10.73 510 LEU A C 1
ATOM 3709 O O . LEU A 1 484 ? 27.876 45.984 64.578 1.00 11.55 510 LEU A O 1
ATOM 3714 N N . VAL A 1 485 ? 25.897 47.071 64.533 1.00 10.71 511 VAL A N 1
ATOM 3715 C CA . VAL A 1 485 ? 25.269 46.049 63.697 1.00 10.36 511 VAL A CA 1
ATOM 3716 C C . VAL A 1 485 ? 26.022 45.923 62.389 1.00 12.13 511 VAL A C 1
ATOM 3717 O O . VAL A 1 485 ? 26.361 44.819 61.945 1.00 12.20 511 VAL A O 1
ATOM 3721 N N . GLU A 1 486 ? 26.306 47.065 61.759 1.00 11.19 512 GLU A N 1
ATOM 3722 C CA . GLU A 1 486 ? 27.052 47.061 60.512 1.00 10.48 512 GLU A CA 1
ATOM 3723 C C . GLU A 1 486 ? 28.368 46.330 60.680 1.00 11.07 512 GLU A C 1
ATOM 3724 O O . GLU A 1 486 ? 28.728 45.483 59.859 1.00 11.79 512 GLU A O 1
ATOM 3730 N N . LEU A 1 487 ? 29.098 46.639 61.747 1.00 11.01 513 LEU A N 1
ATOM 3731 C CA . LEU A 1 487 ? 30.423 46.065 61.903 1.00 11.39 513 LEU A CA 1
ATOM 3732 C C . LEU A 1 487 ? 30.352 44.559 62.122 1.00 11.60 513 LEU A C 1
ATOM 3733 O O . LEU A 1 487 ? 31.163 43.812 61.566 1.00 11.98 513 LEU A O 1
ATOM 3738 N N . TYR A 1 488 ? 29.373 44.085 62.901 1.00 11.79 514 TYR A N 1
ATOM 3739 C CA . TYR A 1 488 ? 29.169 42.637 62.984 1.00 11.40 514 TYR A CA 1
ATOM 3740 C C . TYR A 1 488 ? 28.905 42.041 61.612 1.00 12.66 514 TYR A C 1
ATOM 3741 O O . TYR A 1 488 ? 29.436 40.977 61.276 1.00 13.18 514 TYR A O 1
ATOM 3750 N N . ALA A 1 489 ? 28.073 42.705 60.811 1.00 12.58 515 ALA A N 1
ATOM 3751 C CA . ALA A 1 489 ? 27.747 42.180 59.494 1.00 12.27 515 ALA A CA 1
ATOM 3752 C C . ALA A 1 489 ? 28.946 42.228 58.563 1.00 13.04 515 ALA A C 1
ATOM 3753 O O . ALA A 1 489 ? 29.144 41.307 57.767 1.00 12.96 515 ALA A O 1
ATOM 3755 N N . LEU A 1 490 ? 29.768 43.273 58.658 1.00 10.60 516 LEU A N 1
ATOM 3756 C CA . LEU A 1 490 ? 30.977 43.316 57.842 1.00 11.94 516 LEU A CA 1
ATOM 3757 C C . LEU A 1 490 ? 31.924 42.201 58.232 1.00 13.23 516 LEU A C 1
ATOM 3758 O O . LEU A 1 490 ? 32.595 41.615 57.374 1.00 12.85 516 LEU A O 1
ATOM 3763 N N . LEU A 1 491 ? 32.012 41.911 59.528 1.00 11.56 517 LEU A N 1
ATOM 3764 C CA . LEU A 1 491 ? 32.852 40.811 59.968 1.00 13.47 517 LEU A CA 1
ATOM 3765 C C . LEU A 1 491 ? 32.309 39.491 59.458 1.00 15.93 517 LEU A C 1
ATOM 3766 O O . LEU A 1 491 ? 33.082 38.595 59.113 1.00 16.64 517 LEU A O 1
ATOM 3771 N N . ALA A 1 492 ? 30.980 39.365 59.392 1.00 13.36 518 ALA A N 1
ATOM 3772 C CA . ALA A 1 492 ? 30.364 38.155 58.861 1.00 14.19 518 ALA A CA 1
ATOM 3773 C C . ALA A 1 492 ? 30.681 37.989 57.385 1.00 16.14 518 ALA A C 1
ATOM 3774 O O . ALA A 1 492 ? 31.024 36.890 56.935 1.00 18.90 518 ALA A O 1
ATOM 3776 N N . ILE A 1 493 ? 30.576 39.071 56.619 1.00 15.20 519 ILE A N 1
ATOM 3777 C CA . ILE A 1 493 ? 30.928 39.015 55.205 1.00 15.99 519 ILE A CA 1
ATOM 3778 C C . ILE A 1 493 ? 32.389 38.634 55.047 1.00 18.80 519 ILE A C 1
ATOM 3779 O O . ILE A 1 493 ? 32.753 37.834 54.174 1.00 21.33 519 ILE A O 1
ATOM 3784 N N . TRP A 1 494 ? 33.246 39.193 55.898 1.00 16.20 520 TRP A N 1
ATOM 3785 C CA . TRP A 1 494 ? 34.663 38.859 55.871 1.00 17.53 520 TRP A CA 1
ATOM 3786 C C . TRP A 1 494 ? 34.879 37.379 56.168 1.00 21.77 520 TRP A C 1
ATOM 3787 O O . TRP A 1 494 ? 35.611 36.698 55.441 1.00 25.52 520 TRP A O 1
ATOM 3798 N N . GLU A 1 495 ? 34.226 36.861 57.220 1.00 22.79 521 GLU A N 1
ATOM 3799 C CA . GLU A 1 495 ? 34.318 35.437 57.556 1.00 25.36 521 GLU A CA 1
ATOM 3800 C C . GLU A 1 495 ? 33.933 34.570 56.365 1.00 28.48 521 GLU A C 1
ATOM 3801 O O . GLU A 1 495 ? 34.646 33.622 56.013 1.00 35.59 521 GLU A O 1
ATOM 3807 N N . SER A 1 496 ? 32.809 34.885 55.734 1.00 27.38 522 SER A N 1
ATOM 3808 C CA . SER A 1 496 ? 32.316 34.166 54.566 1.00 34.20 522 SER A CA 1
ATOM 3809 C C . SER A 1 496 ? 33.338 34.167 53.433 1.00 36.19 522 SER A C 1
ATOM 3810 O O . SER A 1 496 ? 33.504 33.164 52.739 1.00 36.72 522 SER A O 1
#

Solvent-accessible surface area: 19261 Å² total; per-residue (Å²): 86,60,43,0,35,31,7,82,16,101,116,36,104,111,27,63,10,0,51,0,62,7,101,8,68,116,86,75,68,76,12,64,0,21,0,4,21,29,52,58,97,62,38,148,143,10,92,93,74,78,69,78,24,63,0,68,112,46,42,164,10,29,91,58,56,8,135,8,102,33,34,25,47,3,35,0,8,0,2,9,22,20,92,109,81,53,129,11,68,68,76,52,64,112,10,57,12,56,36,8,86,105,22,43,0,26,87,2,0,39,51,1,0,72,25,0,25,129,36,0,24,89,94,22,95,23,14,2,8,1,34,75,60,64,98,70,128,64,165,84,64,7,1,2,56,0,86,6,4,2,1,0,5,3,0,0,0,1,0,13,52,14,0,55,135,49,128,48,53,96,87,1,81,77,20,18,95,60,8,26,79,0,7,38,71,0,58,10,91,11,129,72,75,51,0,0,0,21,36,19,72,59,51,30,46,0,31,9,18,12,0,0,10,0,0,16,8,0,2,64,0,24,59,37,37,127,52,86,70,2,15,74,19,0,57,31,0,16,65,8,1,30,123,70,0,41,53,98,36,0,34,0,0,0,25,93,48,9,19,57,131,93,24,105,15,0,13,0,9,0,0,0,0,1,0,2,0,0,0,66,0,41,68,64,33,139,71,96,100,2,17,72,18,0,50,80,0,14,79,8,0,46,77,70,0,30,18,116,97,45,56,4,0,37,27,26,0,31,21,43,130,97,61,62,56,88,50,34,137,54,38,78,92,46,75,3,20,2,0,0,1,0,0,21,0,0,0,0,0,34,54,36,50,133,72,101,70,21,24,81,26,0,71,71,0,0,88,13,0,35,103,106,32,10,65,98,58,113,0,144,35,16,125,40,105,15,46,5,3,26,86,33,32,5,4,31,11,1,0,0,0,26,0,3,31,21,3,53,57,39,54,92,56,48,63,26,2,84,13,0,26,34,0,0,2,7,0,44,57,11,104,0,50,54,173,24,13,0,0,7,2,81,13,11,20,14,85,51,105,22,125,77,10,49,2,5,61,0,0,0,2,0,5,1,0,0,17,0,10,45,57,81,128

B-factor: mean 17.99, std 6.25, range [9.44, 48.43]

Organism: Bacteroides thetaiotaomicron (NCBI:txid818)

Secondary structure (DSSP, 8-state):
---EEEEEEEE-SSTTEEEEEEEESS--TT-EEEEEEEEGGG-TTPPPEEEEEEGGGSTTEEEEEEE-SSSEEEEEEEEEE-GGG-B---EEEEEEE--GGG--HHHHHHHHHHHHHHHHBS-SSSSSBBSEES---SGGGGBPPHHHHHHHHHHHHHHHHHTTTSTTHHHHHHHHHHHHHHHHTTEEEETTEEEE-SSSSTTS-EEHHHHHHHHHHHHHHHHHH--HHHHHHHHHHHHHIIIIIB-SGGGS-B-SEEESS----EEHHHHHHHHHHHHHHHHHH--HHHHHHHHHHHHHIIIIIB-TTTS-B-SEEEEETTEEEEEEEEE----HHHHHHHHHHHHHHHHHH--HHHHHHHHHHHHHHHHHHEEEEEETTTTEEEEEEPSS-HHHHHHHHHHHHHHHHHH---HHHHHHHHHHHHHHHSTTB-TTS-B-TT-TTTTS--S-EEHHHHHHHHHHHHHHHHHH-